Protein 3FD5 (pdb70)

Sequence (694 aa):
PESYELDKSFRLTRFTELKGTGCKVPQDVLQKLLESLMPRLGIGMDTCVIPLRHGGLSLVQTTDYIYPIVDDPYMMGRIACANVLSDLYAMGVTECDNMLMLLGVSNKMTDRERDKVMPLIIQGFKDAAEEAGTSVTGGQTVLNPWIVLGGVATTVCQPNEFIMPDNAVPGDVLVLTKPLGTQVAVAVHQWVVTQEDVELAYQEAMMNMARLNRTAAGLMHTFNAHAATDITGFGILGHAQNLAKQQRNEVSFVIHNLPVLAKMAAVSKACGNMFGLMHGTCPETSGGLLICLPREQAARFCAEIKSPEGHQAWIIGIVEKGNRTARIIDKPRIIEVAPSFNPESYELDKSFRLTRFTELKGTGCKVPQDVLQKLLESLVMPRLGIGMDTCVIPLRHGGLSLVQTTDYIYPIVDDPYMMGRIACANVLSDLYAMGVTECDNMLMLLGVSNKMTDRERDKVMPLIIQGFKDAAEEAGTSVTGGQTVLNPWIVLGGVATTVCQPNEFIMPDNAVPGDVLVLTKPLGTQVAVAVHQWLDIPEKWNKIKLVVTQEDVELAYQEAMMNMARLNRTAAGLMHTFNAHAATDITGFGILGHAQNLAKQQRNEVSFVIHNLPVLAKMAAVSKACGNMFGLMHGTCPETSGGLLICLPREQAARFCAEIKSPEGHQAWIIGIVEKGNRTARIIDKPRIIEVAP

Solvent-accessible surface area: 24812 Å² total; per-residue (Å²): 83,124,100,119,114,20,85,77,90,20,30,1,7,112,8,18,47,52,67,7,100,18,22,54,8,63,67,110,20,31,124,62,3,35,142,48,62,147,60,134,10,22,80,35,30,20,5,2,0,18,32,16,102,53,73,34,4,4,0,0,1,6,5,22,9,30,8,0,24,0,54,52,20,64,20,0,0,40,0,0,0,1,8,0,0,0,14,0,0,0,2,0,0,39,80,8,49,3,0,2,5,2,4,0,2,2,82,75,10,80,95,74,22,34,74,28,8,1,41,40,0,0,57,0,0,73,32,0,0,117,94,0,58,16,66,11,22,19,35,18,11,3,42,1,25,23,0,11,1,0,0,0,0,0,2,1,0,75,79,103,46,17,25,31,1,12,77,0,56,68,9,3,23,0,0,0,4,4,9,5,0,6,8,0,0,2,0,14,49,69,160,154,40,77,161,132,51,12,70,39,5,14,73,53,0,11,111,14,0,7,46,17,5,65,75,3,0,23,20,0,68,89,18,89,6,23,0,1,0,1,0,21,18,35,0,4,26,5,14,0,74,30,0,0,84,47,6,160,58,118,0,9,1,5,0,73,10,1,0,0,4,27,46,0,6,49,5,4,67,69,40,48,138,71,5,14,6,59,130,0,83,4,7,5,14,2,5,1,0,0,0,0,0,11,165,111,32,1,62,128,0,18,67,66,14,126,85,79,174,32,71,85,15,19,82,0,9,69,1,67,94,27,107,82,70,7,120,22,42,146,89,26,150,43,52,96,23,77,102,145,37,85,10,39,88,86,62,21,96,85,86,12,78,0,12,68,17,19,57,54,76,15,90,17,26,55,1,62,38,104,31,34,110,84,14,33,136,42,52,202,68,66,64,12,32,76,30,29,23,5,4,0,29,47,15,106,38,70,33,5,2,0,0,1,6,6,18,9,30,8,2,26,0,19,22,0,67,40,0,0,42,0,1,0,2,7,0,0,1,10,0,0,2,1,0,2,39,87,8,49,1,0,2,8,2,2,0,10,2,79,128,17,76,96,155,28,32,74,28,1,0,39,39,1,0,64,0,2,38,36,0,0,125,88,0,53,19,54,13,8,19,37,18,8,5,19,1,10,15,0,12,2,0,0,0,0,0,4,4,0,52,79,116,71,15,34,39,1,34,86,0,60,68,39,3,16,0,0,0,2,5,9,3,0,5,10,0,0,3,5,0,23,28,43,58,67,90,94,83,27,39,83,74,2,111,97,60,7,80,59,67,52,0,70,90,7,12,70,35,0,4,112,11,1,6,46,13,5,62,75,4,0,22,26,2,75,99,24,88,9,28,1,4,0,1,1,21,17,35,0,4,28,6,13,0,73,24,0,0,86,47,4,77,60,119,0,12,1,4,0,77,24,0,0,1,4,29,39,0,14,53,0,0,63,55,23,48,103,88,3,8,5,51,120,1,76,3,7,5,16,1,4,1,0,0,0,0,0,23,66,91,55,2,70,42,0,18,60,82,11,117,86,84,178,27,76,78,1,26,74,1,6,52,1,77,172,26,109,82,72,7,127,24,43,142,135,30,164,58,44,93,24,80,104

InterPro domains:
  IPR004536 Selenophosphate synthetase [PIRSF036407] (14-369)
  IPR004536 Selenophosphate synthetase [PTHR10256] (3-381)
  IPR004536 Selenophosphate synthetase [TIGR00476] (19-342)
  IPR004536 Selenophosphate synthetase [cd02195] (20-357)
  IPR010918 PurM-like, C-terminal domain [PF02769] (193-366)
  IPR016188 PurM-like, N-terminal domain [PF00586] (69-174)
  IPR036676 PurM-like, C-terminal domain superfamily [G3DSA:3.90.650.10] (188-364)
  IPR036676 PurM-like, C-terminal domain superfamily [SSF56042] (186-362)
  IPR036921 PurM-like, N-terminal domain superfamily [G3DSA:3.30.1330.10] (1-185)
  IPR036921 PurM-like, N-terminal domain superfamily [SSF55326] (20-184)

Nearest PDB structures (foldseek):
  3fd5-assembly1_A  TM=1.003E+00  e=2.307E-87  Homo sapiens
  3fd6-assembly1_A  TM=1.000E+00  e=3.488E-78  Homo sapiens
  3fd5-assembly1_B  TM=1.001E+00  e=6.653E-75  Homo sapiens
  3fd6-assembly1_B  TM=9.933E-01  e=3.665E-75  Homo sapiens
  5l16-assembly1_A-2  TM=9.619E-01  e=1.852E-40  Leishmania major

Secondary structure (DSSP, 8-state):
-GGGT--TT--GGGGS---TT-SBPPHHHHHHHHTT----B-TTSSSEEEE-SSTT-EEEEEEEEE---SS-HHHHHHHHHHHHHHHHHHTT----SEEEEEEEEETTS-HHHHHHHHHHHHHHHHHHHHHTT--EEEEEEEEESS-EEEEEEEEEE-GGG---TT---TT-EEEESS-B-HHHHHHHHH----HHHHHHHHHHHHHHHHS-SHHHHHHHHHTT--EEEE--TTHHHHHHHHHHTT-SSSEEEEEEEEEEETTHHHHHHHTTTSS-GGGT-PPPSS--EEEEE-HHHHHHHHHHHH-------EEEEEEEESSS-EEEEEEEEEEEE--/---SGGGTS-TT--GGGSS---TT-SBPPHHHHHHHTTT-----B-BTBSSEEEE-SSTT-EEEEEEEEE---SS-HHHHHHHHHHHHHHHHHTTT----SEEEEEEEEETTS-HHHHHHHHHHHHHHHHHHHHHTT--EEEEEEEEESS--EEEEEEEEE-GGGS--TT---TT-EEEE-S-B-HHHHHHHHHHTT-HHHHHHHTTT--HHHHHHHHHHHHHHHHS-SHHHHHHHHHTT--EEEE--TTHHHHHHHHHHHT-SSSEEEEEEEEEEETTHHHHHHHTTTSS-TTTT-S--SS--EEEEE-HHHHHHHHHHHH-------EEEEEEEESSS-EEEEEEEEEEEE--

B-factor: mean 31.12, std 9.69, range [9.78, 84.06]

Structure (mmCIF, N/CA/C/O backbone):
data_3FD5
#
_entry.id   3FD5
#
_cell.length_a   66.734
_cell.length_b   66.734
_cell.length_c   181.168
_cell.angle_alpha   90.00
_cell.angle_beta   90.00
_cell.angle_gamma   90.00
#
_symmetry.space_group_name_H-M   'P 43'
#
loop_
_entity.id
_entity.type
_entity.pdbx_description
1 polymer 'Selenide, water dikinase 1'
2 non-polymer 'PHOSPHOMETHYLPHOSPHONIC ACID ADENOSYL ESTER'
3 non-polymer 'PHOSPHATE ION'
4 non-polymer 'MAGNESIUM ION'
5 non-polymer 'POTASSIUM ION'
6 water water
#
loop_
_atom_site.group_PDB
_atom_site.id
_atom_site.type_symbol
_atom_site.label_atom_id
_atom_site.label_alt_id
_atom_site.label_comp_id
_atom_site.label_asym_id
_atom_site.label_entity_id
_atom_site.label_seq_id
_atom_site.pdbx_PDB_ins_code
_atom_site.Cartn_x
_atom_site.Cartn_y
_atom_site.Cartn_z
_atom_site.occupancy
_atom_site.B_iso_or_equiv
_atom_site.auth_seq_id
_atom_site.auth_comp_id
_atom_site.auth_asym_id
_atom_site.auth_atom_id
_atom_site.pdbx_PDB_model_num
ATOM 1 N N . PRO A 1 11 ? 36.312 34.633 62.585 1.00 51.97 9 PRO A N 1
ATOM 2 C CA . PRO A 1 11 ? 37.146 33.759 61.753 1.00 49.57 9 PRO A CA 1
ATOM 3 C C . PRO A 1 11 ? 36.593 33.627 60.347 1.00 55.10 9 PRO A C 1
ATOM 4 O O . PRO A 1 11 ? 37.358 33.619 59.385 1.00 56.99 9 PRO A O 1
ATOM 8 N N . GLU A 1 12 ? 35.272 33.519 60.237 1.00 56.50 10 GLU A N 1
ATOM 9 C CA . GLU A 1 12 ? 34.626 33.260 58.956 1.00 55.78 10 GLU A CA 1
ATOM 10 C C . GLU A 1 12 ? 35.120 34.197 57.865 1.00 60.98 10 GLU A C 1
ATOM 11 O O . GLU A 1 12 ? 34.915 33.944 56.677 1.00 64.11 10 GLU A O 1
ATOM 17 N N . SER A 1 13 ? 35.783 35.270 58.283 1.00 66.10 11 SER A N 1
ATOM 18 C CA . SER A 1 13 ? 36.272 36.310 57.383 1.00 67.15 11 SER A CA 1
ATOM 19 C C . SER A 1 13 ? 37.432 35.829 56.504 1.00 63.35 11 SER A C 1
ATOM 20 O O . SER A 1 13 ? 37.769 36.473 55.504 1.00 66.10 11 SER A O 1
ATOM 23 N N . TYR A 1 14 ? 38.041 34.705 56.882 1.00 56.01 12 TYR A N 1
ATOM 24 C CA . TYR A 1 14 ? 39.209 34.180 56.171 1.00 56.99 12 TYR A CA 1
ATOM 25 C C . TYR A 1 14 ? 38.999 32.745 55.701 1.00 59.06 12 TYR A C 1
ATOM 26 O O . TYR A 1 14 ? 39.883 31.892 55.868 1.00 59.54 12 TYR A O 1
ATOM 35 N N . GLU A 1 15 ? 37.830 32.493 55.117 1.00 62.57 13 GLU A N 1
ATOM 36 C CA . GLU A 1 15 ? 37.472 31.170 54.611 1.00 69.70 13 GLU A CA 1
ATOM 37 C C . GLU A 1 15 ? 37.809 30.076 55.628 1.00 72.12 13 GLU A C 1
ATOM 38 O O . GLU A 1 15 ? 38.225 28.973 55.257 1.00 78.11 13 GLU A O 1
ATOM 40 N N . LEU A 1 16 ? 37.623 30.399 56.908 1.00 64.13 14 LEU A N 1
ATOM 41 C CA . LEU A 1 16 ? 37.869 29.461 58.006 1.00 56.30 14 LEU A CA 1
ATOM 42 C C . LEU A 1 16 ? 36.572 29.082 58.746 1.00 50.72 14 LEU A C 1
ATOM 43 O O . LEU A 1 16 ? 35.622 29.868 58.780 1.00 45.60 14 LEU A O 1
ATOM 45 N N . ASP A 1 17 ? 36.550 27.876 59.329 1.00 49.41 15 ASP A N 1
ATOM 46 C CA . ASP A 1 17 ? 35.427 27.379 60.142 1.00 48.54 15 ASP A CA 1
ATOM 47 C C . ASP A 1 17 ? 34.842 28.433 61.067 1.00 44.44 15 ASP A C 1
ATOM 48 O O . ASP A 1 17 ? 35.582 29.166 61.725 1.00 46.70 15 ASP A O 1
ATOM 53 N N . LYS A 1 18 ? 33.516 28.489 61.152 1.00 41.58 16 LYS A N 1
ATOM 54 C CA . LYS A 1 18 ? 32.877 29.357 62.126 1.00 43.62 16 LYS A CA 1
ATOM 55 C C . LYS A 1 18 ? 33.396 28.927 63.493 1.00 43.30 16 LYS A C 1
ATOM 56 O O . LYS A 1 18 ? 33.388 29.701 64.459 1.00 43.25 16 LYS A O 1
ATOM 58 N N . SER A 1 19 ? 33.862 27.682 63.552 1.00 43.21 17 SER A N 1
ATOM 59 C CA . SER A 1 19 ? 34.300 27.067 64.798 1.00 48.30 17 SER A CA 1
ATOM 60 C C . SER A 1 19 ? 35.827 27.053 64.947 1.00 55.18 17 SER A C 1
ATOM 61 O O . SER A 1 19 ? 36.360 26.406 65.859 1.00 58.37 17 SER A O 1
ATOM 64 N N . PHE A 1 20 ? 36.533 27.745 64.057 1.00 51.87 18 PHE A N 1
ATOM 65 C CA . PHE A 1 20 ? 37.977 27.854 64.211 1.00 44.96 18 PHE A CA 1
ATOM 66 C C . PHE A 1 20 ? 38.297 28.722 65.426 1.00 39.06 18 PHE A C 1
ATOM 67 O O . PHE A 1 20 ? 37.817 29.852 65.530 1.00 34.78 18 PHE A O 1
ATOM 75 N N . ARG A 1 21 ? 39.081 28.172 66.351 1.00 36.59 19 ARG A N 1
ATOM 76 C CA . ARG A 1 21 ? 39.529 28.909 67.533 1.00 40.09 19 ARG A CA 1
ATOM 77 C C . ARG A 1 21 ? 41.046 28.796 67.681 1.00 33.63 19 ARG A C 1
ATOM 78 O O . ARG A 1 21 ? 41.581 27.692 67.843 1.00 26.23 19 ARG A O 1
ATOM 80 N N . LEU A 1 22 ? 41.737 29.932 67.634 1.00 35.01 20 LEU A N 1
ATOM 81 C CA . LEU A 1 22 ? 43.192 29.904 67.781 1.00 36.78 20 LEU A CA 1
ATOM 82 C C . LEU A 1 22 ? 43.612 29.178 69.061 1.00 33.64 20 LEU A C 1
ATOM 83 O O . LEU A 1 22 ? 44.575 28.399 69.065 1.00 29.00 20 LEU A O 1
ATOM 88 N N . THR A 1 23 ? 42.875 29.420 70.142 1.00 29.52 21 THR A N 1
ATOM 89 C CA . THR A 1 23 ? 43.231 28.865 71.450 1.00 28.17 21 THR A CA 1
ATOM 90 C C . THR A 1 23 ? 42.935 27.367 71.556 1.00 35.59 21 THR A C 1
ATOM 91 O O . THR A 1 23 ? 43.260 26.727 72.567 1.00 41.64 21 THR A O 1
ATOM 95 N N . ARG A 1 24 ? 42.326 26.803 70.515 1.00 33.34 22 ARG A N 1
ATOM 96 C CA . ARG A 1 24 ? 42.103 25.359 70.479 1.00 41.35 22 ARG A CA 1
ATOM 97 C C . ARG A 1 24 ? 43.438 24.593 70.439 1.00 43.86 22 ARG A C 1
ATOM 98 O O . ARG A 1 24 ? 43.514 23.430 70.835 1.00 38.42 22 ARG A O 1
ATOM 106 N N . PHE A 1 25 ? 44.489 25.276 69.989 1.00 44.60 23 PHE A N 1
ATOM 107 C CA . PHE A 1 25 ? 45.777 24.646 69.706 1.00 41.51 23 PHE A CA 1
ATOM 108 C C . PHE A 1 25 ? 46.806 24.780 70.853 1.00 39.19 23 PHE A C 1
ATOM 109 O O . PHE A 1 25 ? 47.993 25.070 70.648 1.00 33.38 23 PHE A O 1
ATOM 117 N N . THR A 1 26 ? 46.299 24.566 72.061 1.00 33.22 24 THR A N 1
ATOM 118 C CA . THR A 1 26 ? 47.072 24.447 73.285 1.00 29.52 24 THR A CA 1
ATOM 119 C C . THR A 1 26 ? 46.092 23.848 74.308 1.00 33.74 24 THR A C 1
ATOM 120 O O . THR A 1 26 ? 44.950 23.528 73.967 1.00 40.67 24 THR A O 1
ATOM 124 N N . GLU A 1 27 ? 46.528 23.674 75.545 1.00 32.20 25 GLU A N 1
ATOM 125 C CA . GLU A 1 27 ? 45.642 23.188 76.594 1.00 34.03 25 GLU A CA 1
ATOM 126 C C . GLU A 1 27 ? 45.674 24.186 77.761 1.00 41.01 25 GLU A C 1
ATOM 127 O O . GLU A 1 27 ? 46.734 24.491 78.323 1.00 39.55 25 GLU A O 1
ATOM 129 N N . LEU A 1 28 ? 44.504 24.716 78.090 1.00 45.64 26 LEU A N 1
ATOM 130 C CA . LEU A 1 28 ? 44.372 25.698 79.149 1.00 51.25 26 LEU A CA 1
ATOM 131 C C . LEU A 1 28 ? 44.484 25.066 80.538 1.00 51.61 26 LEU A C 1
ATOM 132 O O . LEU A 1 28 ? 43.821 24.068 80.844 1.00 51.58 26 LEU A O 1
ATOM 137 N N . LYS A 1 29 ? 45.342 25.652 81.366 1.00 47.77 27 LYS A N 1
ATOM 138 C CA . LYS A 1 29 ? 45.468 25.266 82.763 1.00 44.41 27 LYS A CA 1
ATOM 139 C C . LYS A 1 29 ? 45.439 26.543 83.586 1.00 44.03 27 LYS A C 1
ATOM 140 O O . LYS A 1 29 ? 46.241 27.451 83.365 1.00 41.91 27 LYS A O 1
ATOM 146 N N . GLY A 1 30 ? 44.487 26.629 84.508 1.00 42.21 28 GLY A N 1
ATOM 147 C CA . GLY A 1 30 ? 44.319 27.820 85.323 1.00 42.83 28 GLY A CA 1
ATOM 148 C C . GLY A 1 30 ? 45.620 28.256 85.966 1.00 37.56 28 GLY A C 1
ATOM 149 O O . GLY A 1 30 ? 45.801 29.426 86.309 1.00 36.55 28 GLY A O 1
ATOM 150 N N . THR A 1 31 ? 46.531 27.302 86.122 1.00 39.11 29 THR A N 1
ATOM 151 C CA . THR A 1 31 ? 47.835 27.558 86.720 1.00 42.07 29 THR A CA 1
ATOM 152 C C . THR A 1 31 ? 48.916 27.807 85.659 1.00 39.71 29 THR A C 1
ATOM 153 O O . THR A 1 31 ? 50.101 27.966 85.992 1.00 30.84 29 THR A O 1
ATOM 157 N N . GLY A 1 32 ? 48.496 27.847 84.394 1.00 37.74 30 GLY A N 1
ATOM 158 C CA . GLY A 1 32 ? 49.382 28.154 83.283 1.00 38.77 30 GLY A CA 1
ATOM 159 C C . GLY A 1 32 ? 50.263 26.974 82.925 1.00 41.50 30 GLY A C 1
ATOM 160 O O . GLY A 1 32 ? 50.124 25.903 83.521 1.00 38.57 30 GLY A O 1
ATOM 161 N N . CYS A 1 33 ? 51.187 27.174 81.981 1.00 40.07 31 CYS A N 1
ATOM 162 C CA . CYS A 1 33 ? 52.041 26.085 81.506 1.00 34.41 31 CYS A CA 1
ATOM 163 C C . CYS A 1 33 ? 53.505 26.087 81.974 1.00 37.56 31 CYS A C 1
ATOM 164 O O . CYS A 1 33 ? 54.216 25.098 81.758 1.00 36.24 31 CYS A O 1
ATOM 167 N N . LYS A 1 34 ? 53.961 27.172 82.601 1.00 38.26 32 LYS A N 1
ATOM 168 C CA . LYS A 1 34 ? 55.350 27.235 83.078 1.00 35.32 32 LYS A CA 1
ATOM 169 C C . LYS A 1 34 ? 55.668 26.143 84.098 1.00 38.48 32 LYS A C 1
ATOM 170 O O . LYS A 1 34 ? 54.818 25.760 84.905 1.00 32.78 32 LYS A O 1
ATOM 176 N N . VAL A 1 35 ? 56.893 25.631 84.043 1.00 39.06 33 VAL A N 1
ATOM 177 C CA . VAL A 1 35 ? 57.378 24.715 85.064 1.00 37.97 33 VAL A CA 1
ATOM 178 C C . VAL A 1 35 ? 57.502 25.530 86.343 1.00 37.36 33 VAL A C 1
ATOM 179 O O . VAL A 1 35 ? 58.010 26.655 86.326 1.00 31.69 33 VAL A O 1
ATOM 183 N N . PRO A 1 36 ? 57.025 24.973 87.463 1.00 38.58 34 PRO A N 1
ATOM 184 C CA . PRO A 1 36 ? 56.973 25.759 88.697 1.00 40.09 34 PRO A CA 1
ATOM 185 C C . PRO A 1 36 ? 58.324 26.326 89.081 1.00 35.59 34 PRO A C 1
ATOM 186 O O . PRO A 1 36 ? 59.375 25.703 88.868 1.00 28.59 34 PRO A O 1
ATOM 190 N N . GLN A 1 37 ? 58.270 27.512 89.671 1.00 36.22 35 GLN A N 1
ATOM 191 C CA . GLN A 1 37 ? 59.441 28.236 90.134 1.00 36.26 35 GLN A CA 1
ATOM 192 C C . GLN A 1 37 ? 60.363 27.327 90.946 1.00 37.65 35 GLN A C 1
ATOM 193 O O . GLN A 1 37 ? 61.591 27.386 90.819 1.00 34.95 35 GLN A O 1
ATOM 199 N N . ASP A 1 38 ? 59.751 26.482 91.776 1.00 36.20 36 ASP A N 1
ATOM 200 C CA . ASP A 1 38 ? 60.480 25.672 92.753 1.00 38.11 36 ASP A CA 1
ATOM 201 C C . ASP A 1 38 ? 61.165 24.477 92.111 1.00 39.10 36 ASP A C 1
ATOM 202 O O . ASP A 1 38 ? 62.257 24.083 92.523 1.00 44.10 36 ASP A O 1
ATOM 207 N N . VAL A 1 39 ? 60.524 23.912 91.092 1.00 38.22 37 VAL A N 1
ATOM 208 C CA . VAL A 1 39 ? 61.117 22.823 90.339 1.00 36.34 37 VAL A CA 1
ATOM 209 C C . VAL A 1 39 ? 62.257 23.375 89.515 1.00 35.14 37 VAL A C 1
ATOM 210 O O . VAL A 1 39 ? 63.388 22.936 89.639 1.00 34.07 37 VAL A O 1
ATOM 214 N N . LEU A 1 40 ? 61.948 24.368 88.688 1.00 43.28 38 LEU A N 1
ATOM 215 C CA . LEU A 1 40 ? 62.943 24.979 87.812 1.00 34.55 38 LEU A CA 1
ATOM 216 C C . LEU A 1 40 ? 64.270 25.216 88.546 1.00 29.72 38 LEU A C 1
ATOM 217 O O . LEU A 1 40 ? 65.339 24.996 87.995 1.00 29.80 38 LEU A O 1
ATOM 222 N N . GLN A 1 41 ? 64.214 25.645 89.799 1.00 31.64 39 GLN A N 1
ATOM 223 C CA . GLN A 1 41 ? 65.457 25.851 90.528 1.00 35.55 39 GLN A CA 1
ATOM 224 C C . GLN A 1 41 ? 66.217 24.552 90.746 1.00 36.86 39 GLN A C 1
ATOM 225 O O . GLN A 1 41 ? 67.437 24.524 90.613 1.00 41.69 39 GLN A O 1
ATOM 231 N N . LYS A 1 42 ? 65.512 23.475 91.082 1.00 40.39 40 LYS A N 1
ATOM 232 C CA . LYS A 1 42 ? 66.180 22.184 91.226 1.00 37.80 40 LYS A CA 1
ATOM 233 C C . LYS A 1 42 ? 66.751 21.742 89.885 1.00 35.88 40 LYS A C 1
ATOM 234 O O . LYS A 1 42 ? 67.877 21.258 89.813 1.00 43.32 40 LYS A O 1
ATOM 236 N N . LEU A 1 43 ? 65.975 21.912 88.818 1.00 32.92 41 LEU A N 1
ATOM 237 C CA . LEU A 1 43 ? 66.410 21.461 87.494 1.00 29.86 41 LEU A CA 1
ATOM 238 C C . LEU A 1 43 ? 67.640 22.242 87.070 1.00 28.80 41 LEU A C 1
ATOM 239 O O . LEU A 1 43 ? 68.613 21.657 86.576 1.00 28.00 41 LEU A O 1
ATOM 244 N N . LEU A 1 44 ? 67.598 23.553 87.326 1.00 31.71 42 LEU A N 1
ATOM 245 C CA . LEU A 1 44 ? 68.639 24.503 86.914 1.00 37.19 42 LEU A CA 1
ATOM 246 C C . LEU A 1 44 ? 69.803 24.678 87.878 1.00 44.65 42 LEU A C 1
ATOM 247 O O . LEU A 1 44 ? 70.748 25.400 87.558 1.00 47.68 42 LEU A O 1
ATOM 252 N N . GLU A 1 45 ? 69.754 24.060 89.054 1.00 45.60 43 GLU A N 1
ATOM 253 C CA . GLU A 1 45 ? 70.849 24.276 90.005 1.00 47.35 43 GLU A CA 1
ATOM 254 C C . GLU A 1 45 ? 72.175 23.609 89.596 1.00 43.86 43 GLU A C 1
ATOM 255 O O . GLU A 1 45 ? 73.182 23.759 90.285 1.00 54.22 43 GLU A O 1
ATOM 261 N N . SER A 1 46 ? 72.178 22.899 88.470 1.00 38.17 44 SER A N 1
ATOM 262 C CA . SER A 1 46 ? 73.438 22.458 87.855 1.00 44.94 44 SER A CA 1
ATOM 263 C C . SER A 1 46 ? 74.169 23.606 87.133 1.00 49.85 44 SER A C 1
ATOM 264 O O . SER A 1 46 ? 75.402 23.591 86.971 1.00 47.11 44 SER A O 1
ATOM 267 N N . LEU A 1 47 ? 73.391 24.595 86.700 1.00 50.54 45 LEU A N 1
ATOM 268 C CA . LEU A 1 47 ? 73.910 25.778 86.023 1.00 41.45 45 LEU A CA 1
ATOM 269 C C . LEU A 1 47 ? 74.387 26.804 87.053 1.00 39.29 45 LEU A C 1
ATOM 270 O O . LEU A 1 47 ? 74.100 26.681 88.249 1.00 37.74 45 LEU A O 1
ATOM 275 N N . MET A 1 63 ? 81.833 46.688 86.432 1.00 34.17 61 MET A N 1
ATOM 276 C CA . MET A 1 63 ? 80.745 46.226 85.570 1.00 32.98 61 MET A CA 1
ATOM 277 C C . MET A 1 63 ? 79.820 45.227 86.264 1.00 36.43 61 MET A C 1
ATOM 278 O O . MET A 1 63 ? 80.242 44.116 86.610 1.00 35.91 61 MET A O 1
ATOM 283 N N . PRO A 1 64 ? 78.546 45.614 86.451 1.00 34.28 62 PRO A N 1
ATOM 284 C CA . PRO A 1 64 ? 77.576 44.696 87.067 1.00 35.27 62 PRO A CA 1
ATOM 285 C C . PRO A 1 64 ? 77.341 43.464 86.180 1.00 29.27 62 PRO A C 1
ATOM 286 O O . PRO A 1 64 ? 77.512 43.534 84.962 1.00 29.26 62 PRO A O 1
ATOM 290 N N . ARG A 1 65 ? 76.962 42.353 86.798 1.00 33.77 63 ARG A N 1
ATOM 291 C CA . ARG A 1 65 ? 76.742 41.088 86.102 1.00 33.62 63 ARG A CA 1
ATOM 292 C C . ARG A 1 65 ? 75.483 40.438 86.654 1.00 27.89 63 ARG A C 1
ATOM 293 O O . ARG A 1 65 ? 75.319 40.297 87.872 1.00 25.21 63 ARG A O 1
ATOM 301 N N . LEU A 1 66 ? 74.573 40.079 85.753 1.00 26.82 64 LEU A N 1
ATOM 302 C CA . LEU A 1 66 ? 73.340 39.390 86.130 1.00 27.35 64 LEU A CA 1
ATOM 303 C C . LEU A 1 66 ? 73.253 38.059 85.366 1.00 28.24 64 LEU A C 1
ATOM 304 O O . LEU A 1 66 ? 73.242 38.052 84.131 1.00 26.16 64 LEU A O 1
ATOM 309 N N . GLY A 1 67 ? 73.234 36.948 86.108 1.00 27.43 65 GLY A N 1
ATOM 310 C CA . GLY A 1 67 ? 73.115 35.601 85.552 1.00 24.35 65 GLY A CA 1
ATOM 311 C C . GLY A 1 67 ? 71.678 35.083 85.569 1.00 23.03 65 GLY A C 1
ATOM 312 O O . GLY A 1 67 ? 70.730 35.846 85.398 1.00 24.42 65 GLY A O 1
ATOM 313 N N . ILE A 1 68 ? 71.501 33.786 85.784 1.00 20.67 66 ILE A N 1
ATOM 314 C CA . ILE A 1 68 ? 70.149 33.235 85.909 1.00 23.99 66 ILE A CA 1
ATOM 315 C C . ILE A 1 68 ? 69.452 33.760 87.162 1.00 20.96 66 ILE A C 1
ATOM 316 O O . ILE A 1 68 ? 70.065 33.851 88.225 1.00 24.06 66 ILE A O 1
ATOM 321 N N . GLY A 1 69 ? 68.170 34.075 87.059 1.00 17.21 67 GLY A N 1
ATOM 322 C CA . GLY A 1 69 ? 67.405 34.389 88.257 1.00 19.42 67 GLY A CA 1
ATOM 323 C C . GLY A 1 69 ? 66.651 35.708 88.235 1.00 23.32 67 GLY A C 1
ATOM 324 O O . GLY A 1 69 ? 65.976 36.061 89.221 1.00 19.53 67 GLY A O 1
ATOM 325 N N . MET A 1 70 ? 66.776 36.447 87.132 1.00 23.42 68 MET A N 1
ATOM 326 C CA . MET A 1 70 ? 65.973 37.667 86.921 1.00 22.46 68 MET A CA 1
ATOM 327 C C . MET A 1 70 ? 65.327 37.753 85.525 1.00 20.04 68 MET A C 1
ATOM 328 O O . MET A 1 70 ? 64.974 36.739 84.929 1.00 20.27 68 MET A O 1
ATOM 333 N N . ASP A 1 71 ? 65.177 38.972 85.005 1.00 19.09 69 ASP A N 1
ATOM 334 C CA . ASP A 1 71 ? 64.388 39.179 83.788 1.00 21.53 69 ASP A CA 1
ATOM 335 C C . ASP A 1 71 ? 65.264 39.107 82.544 1.00 18.49 69 ASP A C 1
ATOM 336 O O . ASP A 1 71 ? 64.916 38.465 81.560 1.00 17.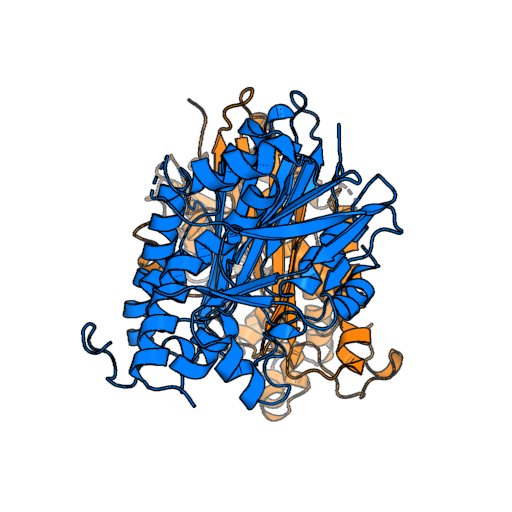81 69 ASP A O 1
ATOM 341 N N . THR A 1 72 ? 66.426 39.740 82.600 1.00 16.97 70 THR A N 1
ATOM 342 C CA . THR A 1 72 ? 67.421 39.568 81.550 1.00 20.93 70 THR A CA 1
ATOM 343 C C . THR A 1 72 ? 68.705 38.945 82.140 1.00 27.24 70 THR A C 1
ATOM 344 O O . THR A 1 72 ? 68.860 38.860 83.367 1.00 26.47 70 THR A O 1
ATOM 348 N N . CYS A 1 73 ? 69.635 38.520 81.285 1.00 20.27 71 CYS A N 1
ATOM 349 C CA . CYS A 1 73 ? 71.002 38.402 81.755 1.00 20.54 71 CYS A CA 1
ATOM 350 C C . CYS A 1 73 ? 71.713 39.728 81.470 1.00 25.21 71 CYS A C 1
ATOM 351 O O . CYS A 1 73 ? 71.249 40.510 80.637 1.00 23.77 71 CYS A O 1
ATOM 353 N N . VAL A 1 74 ? 72.807 39.990 82.189 1.00 22.32 72 VAL A N 1
ATOM 354 C CA . VAL A 1 74 ? 73.643 41.183 82.006 1.00 19.07 72 VAL A CA 1
ATOM 355 C C . VAL A 1 74 ? 75.099 40.706 81.951 1.00 23.22 72 VAL A C 1
ATOM 356 O O . VAL A 1 74 ? 75.723 40.431 82.973 1.00 24.90 72 VAL A O 1
ATOM 360 N N . ILE A 1 75 ? 75.610 40.558 80.737 1.00 23.43 73 ILE A N 1
ATOM 361 C CA . ILE A 1 75 ? 76.914 39.966 80.516 1.00 27.09 73 ILE A CA 1
ATOM 362 C C . ILE A 1 75 ? 77.893 41.069 80.118 1.00 26.53 73 ILE A C 1
ATOM 363 O O . ILE A 1 75 ? 77.812 41.600 79.011 1.00 26.08 73 ILE A O 1
ATOM 368 N N . PRO A 1 76 ? 78.803 41.456 81.035 1.00 27.05 74 PRO A N 1
ATOM 369 C CA . PRO A 1 76 ? 79.814 42.436 80.623 1.00 25.80 74 PRO A CA 1
ATOM 370 C C . PRO A 1 76 ? 80.648 41.925 79.448 1.00 27.14 74 PRO A C 1
ATOM 371 O O . PRO A 1 76 ? 81.057 40.765 79.443 1.00 22.97 74 PRO A O 1
ATOM 375 N N . LEU A 1 77 ? 80.877 42.770 78.451 1.00 23.59 75 LEU A N 1
ATOM 376 C CA . LEU A 1 77 ? 81.711 42.393 77.315 1.00 28.21 75 LEU A CA 1
ATOM 377 C C . LEU A 1 77 ? 83.066 43.109 77.426 1.00 33.89 75 LEU A C 1
ATOM 378 O O . LEU A 1 77 ? 83.231 43.985 78.293 1.00 30.96 75 LEU A O 1
ATOM 383 N N . ARG A 1 78 ? 84.013 42.742 76.554 1.00 33.65 76 ARG A N 1
ATOM 384 C CA . ARG A 1 78 ? 85.349 43.364 76.502 1.00 36.11 76 ARG A CA 1
ATOM 385 C C . ARG A 1 78 ? 85.338 44.763 75.862 1.00 40.00 76 ARG A C 1
ATOM 386 O O . ARG A 1 78 ? 86.177 45.618 76.171 1.00 41.94 76 ARG A O 1
ATOM 388 N N . HIS A 1 79 ? 84.370 44.989 74.985 1.00 33.68 77 HIS A N 1
ATOM 389 C CA . HIS A 1 79 ? 84.321 46.209 74.202 1.00 35.16 77 HIS A CA 1
ATOM 390 C C . HIS A 1 79 ? 83.585 47.390 74.844 1.00 36.56 77 HIS A C 1
ATOM 391 O O . HIS A 1 79 ? 82.440 47.268 75.277 1.00 40.31 77 HIS A O 1
ATOM 398 N N . GLY A 1 80 ? 84.273 48.527 74.902 1.00 32.34 78 GLY A N 1
ATOM 399 C CA . GLY A 1 80 ? 83.686 49.805 75.273 1.00 28.95 78 GLY A CA 1
ATOM 400 C C . GLY A 1 80 ? 82.926 49.950 76.585 1.00 30.92 78 GLY A C 1
ATOM 401 O O . GLY A 1 80 ? 82.164 50.906 76.742 1.00 32.49 78 GLY A O 1
ATOM 402 N N . GLY A 1 81 ? 83.131 49.032 77.529 1.00 31.35 79 GLY A N 1
ATOM 403 C CA . GLY A 1 81 ? 82.377 49.040 78.774 1.00 29.46 79 GLY A CA 1
ATOM 404 C C . GLY A 1 81 ? 80.935 48.569 78.585 1.00 36.15 79 GLY A C 1
ATOM 405 O O . GLY A 1 81 ? 80.090 48.781 79.466 1.00 36.69 79 GLY A O 1
ATOM 406 N N . LEU A 1 82 ? 80.658 47.912 77.450 1.00 31.08 80 LEU A N 1
ATOM 407 C CA . LEU A 1 82 ? 79.298 47.502 77.093 1.00 25.94 80 LEU A CA 1
ATOM 408 C C . LEU A 1 82 ? 78.892 46.177 77.751 1.00 26.23 80 LEU A C 1
ATOM 409 O O . LEU A 1 82 ? 79.755 45.391 78.180 1.00 22.68 80 LEU A O 1
ATOM 414 N N . SER A 1 83 ? 77.581 45.945 77.833 1.00 28.08 81 SER A N 1
ATOM 415 C CA . SER A 1 83 ? 77.030 44.689 78.364 1.00 31.85 81 SER A CA 1
ATOM 416 C C . SER A 1 83 ? 75.955 44.128 77.430 1.00 35.18 81 SER A C 1
ATOM 417 O O . SER A 1 83 ? 75.157 44.883 76.873 1.00 35.47 81 SER A O 1
ATOM 420 N N . LEU A 1 84 ? 75.934 42.806 77.266 1.00 36.90 82 LEU A N 1
ATOM 421 C CA . LEU A 1 84 ? 74.917 42.142 76.449 1.00 32.66 82 LEU A CA 1
ATOM 422 C C . LEU A 1 84 ? 73.709 41.831 77.321 1.00 31.77 82 LEU A C 1
ATOM 423 O O . LEU A 1 84 ? 73.784 41.020 78.253 1.00 29.94 82 LEU A O 1
ATOM 428 N N . VAL A 1 85 ? 72.606 42.504 77.033 1.00 26.76 83 VAL A N 1
ATOM 429 C CA . VAL A 1 85 ? 71.395 42.317 77.806 1.00 28.70 83 VAL A CA 1
ATOM 430 C C . VAL A 1 85 ? 70.311 41.629 76.954 1.00 27.00 83 VAL A C 1
ATOM 431 O O . VAL A 1 85 ? 69.782 42.212 75.987 1.00 21.76 83 VAL A O 1
ATOM 435 N N . GLN A 1 86 ? 69.984 40.386 77.312 1.00 22.84 84 GLN A N 1
ATOM 436 C CA . GLN A 1 86 ? 69.016 39.646 76.515 1.00 26.69 84 GLN A CA 1
ATOM 437 C C . GLN A 1 86 ? 68.060 38.722 77.298 1.00 29.60 84 GLN A C 1
ATOM 438 O O . GLN A 1 86 ? 68.248 38.446 78.491 1.00 25.07 84 GLN A O 1
ATOM 444 N N . THR A 1 87 ? 67.041 38.238 76.592 1.00 27.65 85 THR A N 1
ATOM 445 C CA . THR A 1 87 ? 65.898 37.580 77.207 1.00 27.06 85 THR A CA 1
ATOM 446 C C . THR A 1 87 ? 65.192 36.751 76.132 1.00 25.59 85 THR A C 1
ATOM 447 O O . THR A 1 87 ? 65.235 37.103 74.949 1.00 24.41 85 THR A O 1
ATOM 451 N N . THR A 1 88 ? 64.564 35.651 76.537 1.00 20.27 86 THR A N 1
ATOM 452 C CA . THR A 1 88 ? 63.786 34.832 75.615 1.00 25.52 86 THR A CA 1
ATOM 453 C C . THR A 1 88 ? 62.532 34.344 76.351 1.00 27.62 86 THR A C 1
ATOM 454 O O . THR A 1 88 ? 62.550 34.186 77.568 1.00 27.52 86 THR A O 1
ATOM 458 N N . ASP A 1 89 ? 61.449 34.135 75.610 1.00 24.56 87 ASP A N 1
ATOM 459 C CA . ASP A 1 89 ? 60.180 33.694 76.180 1.00 23.71 87 ASP A CA 1
ATOM 460 C C . ASP A 1 89 ? 59.355 33.059 75.085 1.00 25.27 87 ASP A C 1
ATOM 461 O O . ASP A 1 89 ? 59.563 33.331 73.903 1.00 28.15 87 ASP A O 1
ATOM 466 N N . TYR A 1 90 ? 58.425 32.199 75.485 1.00 24.53 88 TYR A N 1
ATOM 467 C CA . TYR A 1 90 ? 57.417 31.699 74.569 1.00 24.54 88 TYR A CA 1
ATOM 468 C C . TYR A 1 90 ? 56.164 31.270 75.316 1.00 31.61 88 TYR A C 1
ATOM 469 O O . TYR A 1 90 ? 56.218 30.838 76.471 1.00 25.90 88 TYR A O 1
ATOM 478 N N . ILE A 1 91 ? 55.039 31.417 74.624 1.00 34.45 89 ILE A N 1
ATOM 479 C CA . ILE A 1 91 ? 53.718 31.144 75.147 1.00 25.07 89 ILE A CA 1
ATOM 480 C C . ILE A 1 91 ? 52.922 30.419 74.063 1.00 25.13 89 ILE A C 1
ATOM 481 O O . ILE A 1 91 ? 53.416 30.189 72.962 1.00 24.04 89 ILE A O 1
ATOM 486 N N . TYR A 1 92 ? 51.696 30.042 74.394 1.00 26.05 90 TYR A N 1
ATOM 487 C CA . TYR A 1 92 ? 50.782 29.444 73.430 1.00 26.66 90 TYR A CA 1
ATOM 488 C C . TYR A 1 92 ? 49.594 30.403 73.254 1.00 28.83 90 TYR A C 1
ATOM 489 O O . TYR A 1 92 ? 49.511 31.414 73.960 1.00 28.06 90 TYR A O 1
ATOM 498 N N . PRO A 1 93 ? 48.678 30.109 72.312 1.00 29.95 91 PRO A N 1
ATOM 499 C CA . PRO A 1 93 ? 47.513 30.994 72.167 1.00 30.05 91 PRO A CA 1
ATOM 500 C C . PRO A 1 93 ? 46.738 31.164 73.468 1.00 25.14 91 PRO A C 1
ATOM 501 O O . PRO A 1 93 ? 46.570 30.231 74.255 1.00 23.35 91 PRO A O 1
ATOM 505 N N . ILE A 1 94 ? 46.255 32.379 73.663 1.00 24.42 92 ILE A N 1
ATOM 506 C CA . ILE A 1 94 ? 45.646 32.796 74.910 1.00 26.50 92 ILE A CA 1
ATOM 507 C C . ILE A 1 94 ? 44.447 33.715 74.565 1.00 25.55 92 ILE A C 1
ATOM 508 O O . ILE A 1 94 ? 43.500 33.859 75.338 1.00 27.24 92 ILE A O 1
ATOM 513 N N . VAL A 1 95 ? 44.495 34.298 73.366 1.00 24.10 93 VAL A N 1
ATOM 514 C CA . VAL A 1 95 ? 43.396 35.065 72.781 1.00 27.98 93 VAL A CA 1
ATOM 515 C C . VAL A 1 95 ? 43.034 34.453 71.418 1.00 35.05 93 VAL A C 1
ATOM 516 O O . VAL A 1 95 ? 43.844 33.740 70.807 1.00 30.32 93 VAL A O 1
ATOM 520 N N . ASP A 1 96 ? 41.821 34.722 70.945 1.00 37.39 94 ASP A N 1
ATOM 521 C CA . ASP A 1 96 ? 41.348 34.120 69.701 1.00 34.63 94 ASP A CA 1
ATOM 522 C C . ASP A 1 96 ? 41.492 35.033 68.480 1.00 33.71 94 ASP A C 1
ATOM 523 O O . ASP A 1 96 ? 40.952 34.748 67.411 1.00 33.85 94 ASP A O 1
ATOM 528 N N . ASP A 1 97 ? 42.251 36.111 68.647 1.00 33.61 95 ASP A N 1
ATOM 529 C CA . ASP A 1 97 ? 42.592 37.022 67.560 1.00 33.68 95 ASP A CA 1
ATOM 530 C C . ASP A 1 97 ? 44.067 36.818 67.173 1.00 33.50 95 ASP A C 1
ATOM 531 O O . ASP A 1 97 ? 44.972 37.290 67.869 1.00 30.14 95 ASP A O 1
ATOM 536 N N . PRO A 1 98 ? 44.318 36.097 66.064 1.00 37.42 96 PRO A N 1
ATOM 537 C CA . PRO A 1 98 ? 45.700 35.773 65.684 1.00 36.86 96 PRO A CA 1
ATOM 538 C C . PRO A 1 98 ? 46.616 36.990 65.658 1.00 34.71 96 PRO A C 1
ATOM 539 O O . PRO A 1 98 ? 47.734 36.919 66.162 1.00 37.80 96 PRO A O 1
ATOM 543 N N . TYR A 1 99 ? 46.154 38.087 65.071 1.00 32.16 97 TYR A N 1
ATOM 544 C CA . TYR A 1 99 ? 46.967 39.297 64.989 1.00 31.51 97 TYR A CA 1
ATOM 545 C C . TYR A 1 99 ? 47.391 39.842 66.365 1.00 31.27 97 TYR A C 1
ATOM 546 O O . TYR A 1 99 ? 48.569 40.166 66.578 1.00 26.48 97 TYR A O 1
ATOM 555 N N . MET A 1 100 ? 46.424 39.958 67.278 1.00 27.14 98 MET A N 1
ATOM 556 C CA . MET A 1 100 ? 46.690 40.422 68.640 1.00 23.99 98 MET A CA 1
ATOM 557 C C . MET A 1 100 ? 47.546 39.420 69.400 1.00 31.20 98 MET A C 1
ATOM 558 O O . MET A 1 100 ? 48.307 39.804 70.295 1.00 30.73 98 MET A O 1
ATOM 563 N N . MET A 1 101 ? 47.430 38.138 69.048 1.00 30.00 99 MET A N 1
ATOM 564 C CA . MET A 1 101 ? 48.225 37.116 69.723 1.00 23.81 99 MET A CA 1
ATOM 565 C C . MET A 1 101 ? 49.700 37.239 69.353 1.00 23.79 99 MET A C 1
ATOM 566 O O . MET A 1 101 ? 50.573 36.989 70.194 1.00 22.68 99 MET A O 1
ATOM 571 N N . GLY A 1 102 ? 49.966 37.625 68.102 1.00 25.75 100 GLY A N 1
ATOM 572 C CA . GLY A 1 102 ? 51.316 37.911 67.649 1.00 23.03 100 GLY A CA 1
ATOM 573 C C . GLY A 1 102 ? 51.827 39.182 68.295 1.00 20.95 100 GLY A C 1
ATOM 574 O O . GLY A 1 102 ? 52.998 39.286 68.669 1.00 21.96 100 GLY A O 1
ATOM 575 N N . ARG A 1 103 ? 50.939 40.161 68.427 1.00 23.21 101 ARG A N 1
ATOM 576 C CA . ARG A 1 103 ? 51.262 41.396 69.135 1.00 24.08 101 ARG A CA 1
ATOM 577 C C . ARG A 1 103 ? 51.622 41.140 70.583 1.00 24.46 101 ARG A C 1
ATOM 578 O O . ARG A 1 103 ? 52.646 41.634 71.077 1.00 28.69 101 ARG A O 1
ATOM 586 N N . ILE A 1 104 ? 50.783 40.360 71.253 1.00 20.10 102 ILE A N 1
ATOM 587 C CA . ILE A 1 104 ? 51.047 39.960 72.630 1.00 23.61 102 ILE A CA 1
ATOM 588 C C . ILE A 1 104 ? 52.320 39.121 72.754 1.00 26.03 102 ILE A C 1
ATOM 589 O O . ILE A 1 104 ? 53.116 39.321 73.682 1.00 24.84 102 ILE A O 1
ATOM 594 N N . ALA A 1 105 ? 52.525 38.204 71.806 1.00 27.52 103 ALA A N 1
ATOM 595 C CA . ALA A 1 105 ? 53.725 37.369 71.785 1.00 23.94 103 ALA A CA 1
ATOM 596 C C . ALA A 1 105 ? 54.978 38.232 71.785 1.00 24.78 103 ALA A C 1
ATOM 597 O O . ALA A 1 105 ? 55.928 37.944 72.514 1.00 28.94 103 ALA A O 1
ATOM 599 N N . CYS A 1 106 ? 54.980 39.292 70.976 1.00 24.56 104 CYS A N 1
ATOM 600 C CA . CYS A 1 106 ? 56.121 40.209 70.917 1.00 26.69 104 CYS A CA 1
ATOM 601 C C . CYS A 1 106 ? 56.225 41.097 72.165 1.00 25.35 104 CYS A C 1
ATOM 602 O O . CYS A 1 106 ? 57.295 41.202 72.768 1.00 21.29 104 CYS A O 1
ATOM 605 N N . ALA A 1 107 ? 55.124 41.731 72.558 1.00 23.17 105 ALA A N 1
ATOM 606 C CA . ALA A 1 107 ? 55.153 42.595 73.731 1.00 21.59 105 ALA A CA 1
ATOM 607 C C . ALA A 1 107 ? 55.731 41.815 74.913 1.00 25.73 105 ALA A C 1
ATOM 608 O O . ALA A 1 107 ? 56.497 42.358 75.722 1.00 28.88 105 ALA A O 1
ATOM 610 N N . ASN A 1 108 ? 55.386 40.531 74.985 1.00 22.38 106 ASN A N 1
ATOM 611 C CA . ASN A 1 108 ? 55.827 39.640 76.061 1.00 23.37 106 ASN A CA 1
ATOM 612 C C . ASN A 1 108 ? 57.376 39.418 76.138 1.00 29.39 106 ASN A C 1
ATOM 613 O O . ASN A 1 108 ? 57.977 39.396 77.228 1.00 20.49 106 ASN A O 1
ATOM 618 N N . VAL A 1 109 ? 58.019 39.251 74.982 1.00 24.78 107 VAL A N 1
ATOM 619 C CA . VAL A 1 109 ? 59.471 39.046 74.933 1.00 24.45 107 VAL A CA 1
ATOM 620 C C . VAL A 1 109 ? 60.231 40.325 75.304 1.00 28.29 107 VAL A C 1
ATOM 621 O O . VAL A 1 109 ? 61.246 40.281 76.008 1.00 23.05 107 VAL A O 1
ATOM 625 N N . LEU A 1 110 ? 59.729 41.464 74.830 1.00 28.56 108 LEU A N 1
ATOM 626 C CA . LEU A 1 110 ? 60.350 42.754 75.114 1.00 21.75 108 LEU A CA 1
ATOM 627 C C . LEU A 1 110 ? 60.176 43.160 76.570 1.00 16.31 108 LEU A C 1
ATOM 628 O O . LEU A 1 110 ? 61.048 43.807 77.131 1.00 22.72 108 LEU A O 1
ATOM 633 N N . SER A 1 111 ? 59.054 42.776 77.172 1.00 18.51 109 SER A N 1
ATOM 634 C CA . SER A 1 111 ? 58.739 43.118 78.569 1.00 20.58 109 SER A CA 1
ATOM 635 C C . SER A 1 111 ? 59.942 42.948 79.511 1.00 22.84 109 SER A C 1
ATOM 636 O O . SER A 1 111 ? 60.132 43.735 80.445 1.00 25.28 109 SER A O 1
ATOM 639 N N . ASP A 1 112 ? 60.747 41.917 79.256 1.00 19.73 110 ASP A N 1
ATOM 640 C CA . ASP A 1 112 ? 61.936 41.647 80.047 1.00 17.47 110 ASP A CA 1
ATOM 641 C C . ASP A 1 112 ? 63.078 42.655 79.874 1.00 22.28 110 ASP A C 1
ATOM 642 O O . ASP A 1 112 ? 63.731 43.025 80.862 1.00 23.94 110 ASP A O 1
ATOM 647 N N . LEU A 1 113 ? 63.293 43.125 78.645 1.00 20.53 111 LEU A N 1
ATOM 648 C CA . LEU A 1 113 ? 64.162 44.282 78.435 1.00 24.78 111 LEU A CA 1
ATOM 649 C C . LEU A 1 113 ? 63.609 45.468 79.231 1.00 24.76 111 LEU A C 1
ATOM 650 O O . LEU A 1 113 ? 64.367 46.248 79.811 1.00 24.99 111 LEU A O 1
ATOM 655 N N . TYR A 1 114 ? 62.282 45.584 79.292 1.00 24.77 112 TYR A N 1
ATOM 656 C CA . TYR A 1 114 ? 61.684 46.757 79.923 1.00 21.60 112 TYR A CA 1
ATOM 657 C C . TYR A 1 114 ? 61.778 46.712 81.445 1.00 27.59 112 TYR A C 1
ATOM 658 O O . TYR A 1 114 ? 61.976 47.744 82.101 1.00 27.22 112 TYR A O 1
ATOM 667 N N . ALA A 1 115 ? 61.682 45.512 82.005 1.00 23.52 113 ALA A N 1
ATOM 668 C CA . ALA A 1 115 ? 61.844 45.323 83.445 1.00 21.74 113 ALA A CA 1
ATOM 669 C C . ALA A 1 115 ? 63.197 45.883 83.886 1.00 26.46 113 ALA A C 1
ATOM 670 O O . ALA A 1 115 ? 63.374 46.350 85.011 1.00 22.26 113 ALA A O 1
ATOM 672 N N . MET A 1 116 ? 64.156 45.819 82.973 1.00 27.14 114 MET A N 1
ATOM 673 C CA . MET A 1 116 ? 65.527 46.208 83.249 1.00 33.81 114 MET A CA 1
ATOM 674 C C . MET A 1 116 ? 65.737 47.711 82.951 1.00 27.87 114 MET A C 1
ATOM 675 O O . MET A 1 116 ? 66.815 48.273 83.203 1.00 24.81 114 MET A O 1
ATOM 680 N N . GLY A 1 117 ? 64.690 48.354 82.433 1.00 22.61 115 GLY A N 1
ATOM 681 C CA . GLY A 1 117 ? 64.737 49.781 82.163 1.00 22.28 115 GLY A CA 1
ATOM 682 C C . GLY A 1 117 ? 65.422 50.031 80.833 1.00 27.90 115 GLY A C 1
ATOM 683 O O . GLY A 1 117 ? 65.848 51.147 80.555 1.00 25.37 115 GLY A O 1
ATOM 684 N N . VAL A 1 118 ? 65.534 48.981 80.017 1.00 27.65 116 VAL A N 1
ATOM 685 C CA . VAL A 1 118 ? 66.168 49.084 78.699 1.00 31.32 116 VAL A CA 1
ATOM 686 C C . VAL A 1 118 ? 65.096 49.442 77.672 1.00 28.77 116 VAL A C 1
ATOM 687 O O . VAL A 1 118 ? 64.279 48.595 77.299 1.00 26.78 116 VAL A O 1
ATOM 691 N N . THR A 1 119 ? 65.059 50.709 77.254 1.00 27.99 117 THR A N 1
ATOM 692 C CA . THR A 1 119 ? 64.014 51.143 76.322 1.00 26.89 117 THR A CA 1
ATOM 693 C C . THR A 1 119 ? 64.320 50.696 74.888 1.00 28.58 117 THR A C 1
ATOM 694 O O . THR A 1 119 ? 63.398 50.545 74.087 1.00 27.26 117 THR A O 1
ATOM 698 N N . GLU A 1 120 ? 65.601 50.472 74.572 1.00 25.18 118 GLU A N 1
ATOM 699 C CA . GLU A 1 120 ? 65.988 50.065 73.211 1.00 25.56 118 GLU A CA 1
ATOM 700 C C . GLU A 1 120 ? 66.223 48.575 73.061 1.00 28.64 118 GLU A C 1
ATOM 701 O O . GLU A 1 120 ? 66.834 47.941 73.920 1.00 29.10 118 GLU A O 1
ATOM 707 N N . CYS A 1 121 ? 65.733 48.035 71.945 1.00 32.90 119 CYS A N 1
ATOM 708 C CA . CYS A 1 121 ? 66.001 46.656 71.527 1.00 30.33 119 CYS A CA 1
ATOM 709 C C . CYS A 1 121 ? 66.839 46.660 70.229 1.00 25.20 119 CYS A C 1
ATOM 710 O O . CYS A 1 121 ? 66.415 47.200 69.198 1.00 23.66 119 CYS A O 1
ATOM 713 N N . ASP A 1 122 ? 68.029 46.066 70.282 1.00 24.54 120 ASP A N 1
ATOM 714 C CA . ASP A 1 122 ? 68.909 46.032 69.111 1.00 26.06 120 ASP A CA 1
ATOM 715 C C . ASP A 1 122 ? 68.445 45.006 68.061 1.00 26.87 120 ASP A C 1
ATOM 716 O O . ASP A 1 122 ? 68.554 45.234 66.848 1.00 24.80 120 ASP A O 1
ATOM 721 N N . ASN A 1 123 ? 67.921 43.880 68.529 1.00 24.79 121 ASN A N 1
ATOM 722 C CA . ASN A 1 123 ? 67.451 42.842 67.615 1.00 22.77 121 ASN A CA 1
ATOM 723 C C . ASN A 1 123 ? 66.446 41.905 68.266 1.00 17.87 121 ASN A C 1
ATOM 724 O O . ASN A 1 123 ? 66.517 41.656 69.467 1.00 20.85 121 ASN A O 1
ATOM 729 N N . MET A 1 124 ? 65.510 41.391 67.472 1.00 17.37 122 MET A N 1
ATOM 730 C CA . MET A 1 124 ? 64.680 40.263 67.900 1.00 21.09 122 MET A CA 1
ATOM 731 C C . MET A 1 124 ? 64.852 39.024 67.008 1.00 21.34 122 MET A C 1
ATOM 732 O O . MET A 1 124 ? 65.094 39.141 65.813 1.00 22.04 122 MET A O 1
ATOM 737 N N . LEU A 1 125 ? 64.722 37.845 67.614 1.00 20.24 123 LEU A N 1
ATOM 738 C CA . LEU A 1 125 ? 64.477 36.599 66.884 1.00 17.22 123 LEU A CA 1
ATOM 739 C C . LEU A 1 125 ? 63.077 36.134 67.274 1.00 21.11 123 LEU A C 1
ATOM 740 O O . LEU A 1 125 ? 62.602 36.446 68.375 1.00 20.01 123 LEU A O 1
ATOM 745 N N . MET A 1 126 ? 62.402 35.438 66.359 1.00 24.65 124 MET A N 1
ATOM 746 C CA . MET A 1 126 ? 61.067 34.892 66.624 1.00 22.69 124 MET A CA 1
ATOM 747 C C . MET A 1 126 ? 61.074 33.378 66.756 1.00 19.95 124 MET A C 1
ATOM 748 O O . MET A 1 126 ? 61.727 32.688 65.988 1.00 26.85 124 MET A O 1
ATOM 753 N N . LEU A 1 127 ? 60.333 32.882 67.738 1.00 21.25 125 LEU A N 1
ATOM 754 C CA . LEU A 1 127 ? 60.079 31.464 67.903 1.00 21.22 125 LEU A CA 1
ATOM 755 C C . LEU A 1 127 ? 58.629 31.157 67.509 1.00 27.15 125 LEU A C 1
ATOM 756 O O . LEU A 1 127 ? 57.676 31.792 67.970 1.00 26.57 125 LEU A O 1
ATOM 761 N N . LEU A 1 128 ? 58.470 30.185 66.631 1.00 23.10 126 LEU A N 1
ATOM 762 C CA . LEU A 1 128 ? 57.177 29.828 66.120 1.00 19.68 126 LEU A CA 1
ATOM 763 C C . LEU A 1 128 ? 57.069 28.330 66.159 1.00 19.27 126 LEU A C 1
ATOM 764 O O . LEU A 1 128 ? 58.011 27.656 65.801 1.00 25.17 126 LEU A O 1
ATOM 769 N N . GLY A 1 129 ? 55.930 27.817 66.609 1.00 22.42 127 GLY A N 1
ATOM 770 C CA . GLY A 1 129 ? 55.597 26.415 66.463 1.00 25.38 127 GLY A CA 1
ATOM 771 C C . GLY A 1 129 ? 54.283 26.340 65.715 1.00 27.58 127 GLY A C 1
ATOM 772 O O . GLY A 1 129 ? 53.287 26.882 66.185 1.00 29.62 127 GLY A O 1
ATOM 773 N N . VAL A 1 130 ? 54.282 25.721 64.534 1.00 30.07 128 VAL A N 1
ATOM 774 C CA . VAL A 1 130 ? 53.052 25.534 63.746 1.00 32.19 128 VAL A CA 1
ATOM 775 C C . VAL A 1 130 ? 52.369 24.214 64.127 1.00 33.86 128 VAL A C 1
ATOM 776 O O . VAL A 1 130 ? 52.926 23.141 63.901 1.00 36.31 128 VAL A O 1
ATOM 780 N N . SER A 1 131 ? 51.174 24.279 64.711 1.00 34.63 129 SER A N 1
ATOM 781 C CA . SER A 1 131 ? 50.529 23.060 65.202 1.00 30.38 129 SER A CA 1
ATOM 782 C C . SER A 1 131 ? 50.311 22.061 64.076 1.00 35.30 129 SER A C 1
ATOM 783 O O . SER A 1 131 ? 49.919 22.427 62.969 1.00 33.65 129 SER A O 1
ATOM 786 N N . ASN A 1 132 ? 50.579 20.794 64.358 1.00 38.48 130 ASN A N 1
ATOM 787 C CA . ASN A 1 132 ? 50.310 19.751 63.382 1.00 34.94 130 ASN A CA 1
ATOM 788 C C . ASN A 1 132 ? 48.811 19.434 63.315 1.00 36.08 130 ASN A C 1
ATOM 789 O O . ASN A 1 132 ? 48.336 18.827 62.352 1.00 32.58 130 ASN A O 1
ATOM 794 N N . LYS A 1 133 ? 48.071 19.869 64.336 1.00 37.24 131 LYS A N 1
ATOM 795 C CA . LYS A 1 133 ? 46.624 19.662 64.381 1.00 37.90 131 LYS A CA 1
ATOM 796 C C . LYS A 1 133 ? 45.855 20.650 63.498 1.00 37.24 131 LYS A C 1
ATOM 797 O O . LYS A 1 133 ? 44.670 20.467 63.270 1.00 40.74 131 LYS A O 1
ATOM 799 N N . MET A 1 134 ? 46.516 21.691 62.996 1.00 37.91 132 MET A N 1
ATOM 800 C CA . MET A 1 134 ? 45.809 22.687 62.183 1.00 39.02 132 MET A CA 1
ATOM 801 C C . MET A 1 134 ? 46.046 22.419 60.706 1.00 40.78 132 MET A C 1
ATOM 802 O O . MET A 1 134 ? 47.134 22.003 60.316 1.00 43.99 132 MET A O 1
ATOM 807 N N . THR A 1 135 ? 45.016 22.619 59.888 1.00 40.85 133 THR A N 1
ATOM 808 C CA . THR A 1 135 ? 45.125 22.328 58.460 1.00 39.88 133 THR A CA 1
ATOM 809 C C . THR A 1 135 ? 46.072 23.293 57.778 1.00 39.32 133 THR A C 1
ATOM 810 O O . THR A 1 135 ? 46.291 24.409 58.260 1.00 35.18 133 THR A O 1
ATOM 814 N N . ASP A 1 136 ? 46.629 22.848 56.655 1.00 40.74 134 ASP A N 1
ATOM 815 C CA . ASP A 1 136 ? 47.483 23.690 55.835 1.00 40.71 134 ASP A CA 1
ATOM 816 C C . ASP A 1 136 ? 46.749 24.982 55.493 1.00 41.07 134 ASP A C 1
ATOM 817 O O . ASP A 1 136 ? 47.360 26.047 55.425 1.00 43.17 134 ASP A O 1
ATOM 822 N N . ARG A 1 137 ? 45.435 24.889 55.306 1.00 40.37 135 ARG A N 1
ATOM 823 C CA . ARG A 1 137 ? 44.634 26.057 54.950 1.00 41.39 135 ARG A CA 1
ATOM 824 C C . ARG A 1 137 ? 44.561 27.075 56.097 1.00 40.49 135 ARG A C 1
ATOM 825 O O . ARG A 1 137 ? 44.651 28.288 55.869 1.00 37.85 135 ARG A O 1
ATOM 827 N N . GLU A 1 138 ? 44.402 26.565 57.318 1.00 36.59 136 GLU A N 1
ATOM 828 C CA . GLU A 1 138 ? 44.342 27.379 58.528 1.00 31.58 136 GLU A CA 1
ATOM 829 C C . GLU A 1 138 ? 45.725 27.967 58.835 1.00 32.63 136 GLU A C 1
ATOM 830 O O . GLU A 1 138 ? 45.868 29.161 59.110 1.00 27.37 136 GLU A O 1
ATOM 836 N N . ARG A 1 139 ? 46.740 27.113 58.769 1.00 35.98 137 ARG A N 1
ATOM 837 C CA . ARG A 1 139 ? 48.123 27.534 58.904 1.00 36.81 137 ARG A CA 1
ATOM 838 C C . ARG A 1 139 ? 48.447 28.685 57.942 1.00 44.23 137 ARG A C 1
ATOM 839 O O . ARG A 1 139 ? 49.132 29.654 58.313 1.00 43.28 137 ARG A O 1
ATOM 847 N N . ASP A 1 140 ? 47.953 28.576 56.707 1.00 39.99 138 ASP A N 1
ATOM 848 C CA . ASP A 1 140 ? 48.253 29.543 55.644 1.00 31.35 138 ASP A CA 1
ATOM 849 C C . ASP A 1 140 ? 47.518 30.871 55.800 1.00 31.27 138 ASP A C 1
ATOM 850 O O . ASP A 1 140 ? 47.971 31.904 55.292 1.00 27.64 138 ASP A O 1
ATOM 855 N N . LYS A 1 141 ? 46.376 30.840 56.481 1.00 30.95 139 LYS A N 1
ATOM 856 C CA . LYS A 1 141 ? 45.632 32.059 56.745 1.00 36.07 139 LYS A CA 1
ATOM 857 C C . LYS A 1 141 ? 46.082 32.721 58.044 1.00 37.39 139 LYS A C 1
ATOM 858 O O . LYS A 1 141 ? 46.298 33.939 58.093 1.00 35.77 139 LYS A O 1
ATOM 860 N N . VAL A 1 142 ? 46.221 31.895 59.081 1.00 35.07 140 VAL A N 1
ATOM 861 C CA . VAL A 1 142 ? 46.413 32.333 60.472 1.00 32.35 140 VAL A CA 1
ATOM 862 C C . VAL A 1 142 ? 47.834 32.830 60.798 1.00 35.04 140 VAL A C 1
ATOM 863 O O . VAL A 1 142 ? 47.996 33.908 61.385 1.00 34.88 140 VAL A O 1
ATOM 867 N N . MET A 1 143 ? 48.855 32.056 60.413 1.00 33.25 141 MET A N 1
ATOM 868 C CA . MET A 1 143 ? 50.247 32.376 60.767 1.00 30.96 141 MET A CA 1
ATOM 869 C C . MET A 1 143 ? 50.744 33.733 60.241 1.00 28.85 141 MET A C 1
ATOM 870 O O . MET A 1 143 ? 51.418 34.466 60.971 1.00 30.80 141 MET A O 1
ATOM 875 N N . PRO A 1 144 ? 50.398 34.089 58.988 1.00 27.77 142 PRO A N 1
ATOM 876 C CA . PRO A 1 144 ? 50.792 35.410 58.478 1.00 26.95 142 PRO A CA 1
ATOM 877 C C . PRO A 1 144 ? 50.222 36.535 59.321 1.00 28.30 142 PRO A C 1
ATOM 878 O O . PRO A 1 144 ? 50.805 37.622 59.372 1.00 31.74 142 PRO A O 1
ATOM 882 N N . LEU A 1 145 ? 49.089 36.267 59.965 1.00 31.56 143 LEU A N 1
ATOM 883 C CA . LEU A 1 145 ? 48.426 37.224 60.848 1.00 32.61 143 LEU A CA 1
ATOM 884 C C . LEU A 1 145 ? 49.195 37.354 62.145 1.00 28.32 143 LEU A C 1
ATOM 885 O O . LEU A 1 145 ? 49.378 38.454 62.675 1.00 29.49 143 LEU A O 1
ATOM 890 N N . ILE A 1 146 ? 49.608 36.215 62.683 1.00 26.86 144 ILE A N 1
ATOM 891 C CA . ILE A 1 146 ? 50.303 36.230 63.947 1.00 29.39 144 ILE A CA 1
ATOM 892 C C . ILE A 1 146 ? 51.610 36.953 63.733 1.00 29.89 144 ILE A C 1
ATOM 893 O O . ILE A 1 146 ? 51.982 37.837 64.497 1.00 26.23 144 ILE A O 1
ATOM 898 N N . ILE A 1 147 ? 52.287 36.565 62.659 1.00 30.94 145 ILE A N 1
ATOM 899 C CA . ILE A 1 147 ? 53.578 37.122 62.301 1.00 27.67 145 ILE A CA 1
ATOM 900 C C . ILE A 1 147 ? 53.508 38.630 62.093 1.00 26.85 145 ILE A C 1
ATOM 901 O O . ILE A 1 147 ? 54.390 39.377 62.527 1.00 28.29 145 ILE A O 1
ATOM 906 N N . GLN A 1 148 ? 52.435 39.056 61.436 1.00 30.96 146 GLN A N 1
ATOM 907 C CA . GLN A 1 148 ? 52.122 40.464 61.191 1.00 34.90 146 GLN A CA 1
ATOM 908 C C . GLN A 1 148 ? 51.960 41.294 62.486 1.00 32.38 146 GLN A C 1
ATOM 909 O O . GLN A 1 148 ? 52.453 42.422 62.572 1.00 33.58 146 GLN A O 1
ATOM 915 N N . GLY A 1 149 ? 51.271 40.739 63.481 1.00 25.80 147 GLY A N 1
ATOM 916 C CA . GLY A 1 149 ? 51.140 41.391 64.774 1.00 28.27 147 GLY A CA 1
ATOM 917 C C . GLY A 1 149 ? 52.499 41.482 65.445 1.00 28.07 147 GLY A C 1
ATOM 918 O O . GLY A 1 149 ? 52.869 42.514 65.997 1.00 27.01 147 GLY A O 1
ATOM 919 N N . PHE A 1 150 ? 53.250 40.389 65.386 1.00 24.10 148 PHE A N 1
ATOM 920 C CA . PHE A 1 150 ? 54.585 40.367 65.942 1.00 21.43 148 PHE A CA 1
ATOM 921 C C . PHE A 1 150 ? 55.425 41.482 65.303 1.00 25.09 148 PHE A C 1
ATOM 922 O O . PHE A 1 150 ? 56.123 42.222 66.003 1.00 23.60 148 PHE A O 1
ATOM 930 N N . LYS A 1 151 ? 55.360 41.595 63.976 1.00 17.59 149 LYS A N 1
ATOM 931 C CA . LYS A 1 151 ? 56.153 42.591 63.248 1.00 23.63 149 LYS A CA 1
ATOM 932 C C . LYS A 1 151 ? 55.821 44.020 63.670 1.00 24.40 149 LYS A C 1
ATOM 933 O O . LYS A 1 151 ? 56.720 44.861 63.852 1.00 25.43 149 LYS A O 1
ATOM 939 N N . ASP A 1 152 ? 54.526 44.284 63.808 1.00 25.46 150 ASP A N 1
ATOM 940 C CA . ASP A 1 152 ? 54.032 45.591 64.222 1.00 26.69 150 ASP A CA 1
ATOM 941 C C . ASP A 1 152 ? 54.457 45.931 65.646 1.00 26.38 150 ASP A C 1
ATOM 942 O O . ASP A 1 152 ? 54.938 47.045 65.922 1.00 27.32 150 ASP A O 1
ATOM 947 N N . ALA A 1 153 ? 54.274 44.978 66.554 1.00 24.40 151 ALA A N 1
ATOM 948 C CA . ALA A 1 153 ? 54.731 45.170 67.929 1.00 25.49 151 ALA A CA 1
ATOM 949 C C . ALA A 1 153 ? 56.222 45.556 67.959 1.00 24.96 151 ALA A C 1
ATOM 950 O O . ALA A 1 153 ? 56.613 46.509 68.651 1.00 22.61 151 ALA A O 1
ATOM 952 N N . ALA A 1 154 ? 57.041 44.816 67.204 1.00 22.76 152 ALA A N 1
ATOM 953 C CA . ALA A 1 154 ? 58.486 45.069 67.146 1.00 24.66 152 ALA A CA 1
ATOM 954 C C . ALA A 1 154 ? 58.755 46.494 66.674 1.00 28.32 152 ALA A C 1
ATOM 955 O O . ALA A 1 154 ? 59.553 47.219 67.273 1.00 31.66 152 ALA A O 1
ATOM 957 N N . GLU A 1 155 ? 58.080 46.889 65.596 1.00 29.96 153 GLU A N 1
ATOM 958 C CA . GLU A 1 155 ? 58.287 48.204 65.020 1.00 30.94 153 GLU A CA 1
ATOM 959 C C . GLU A 1 155 ? 57.921 49.295 66.020 1.00 26.50 153 GLU A C 1
ATOM 960 O O . GLU A 1 155 ? 58.652 50.268 66.188 1.00 25.13 153 GLU A O 1
ATOM 966 N N . GLU A 1 156 ? 56.789 49.124 66.687 1.00 22.71 154 GLU A N 1
ATOM 967 C CA . GLU A 1 156 ? 56.404 50.041 67.754 1.00 29.37 154 GLU A CA 1
ATOM 968 C C . GLU A 1 156 ? 57.546 50.227 68.752 1.00 27.30 154 GLU A C 1
ATOM 969 O O . GLU A 1 156 ? 57.723 51.313 69.306 1.00 27.43 154 GLU A O 1
ATOM 975 N N . ALA A 1 157 ? 58.327 49.170 68.955 1.00 26.08 155 ALA A N 1
ATOM 976 C CA . ALA A 1 157 ? 59.468 49.204 69.863 1.00 26.45 155 ALA A CA 1
ATOM 977 C C . ALA A 1 157 ? 60.777 49.599 69.170 1.00 29.89 155 ALA A C 1
ATOM 978 O O . ALA A 1 157 ? 61.864 49.420 69.750 1.00 29.87 155 ALA A O 1
ATOM 980 N N . GLY A 1 158 ? 60.669 50.111 67.941 1.00 23.06 156 GLY A N 1
ATOM 981 C CA . GLY A 1 158 ? 61.813 50.542 67.150 1.00 22.34 156 GLY A CA 1
ATOM 982 C C . GLY A 1 158 ? 62.815 49.450 66.790 1.00 24.82 156 GLY A C 1
ATOM 983 O O . GLY A 1 158 ? 64.017 49.707 66.591 1.00 22.48 156 GLY A O 1
ATOM 984 N N . THR A 1 159 ? 62.335 48.217 66.708 1.00 25.98 157 THR A N 1
ATOM 985 C CA . THR A 1 159 ? 63.225 47.124 66.364 1.00 26.96 157 THR A CA 1
ATOM 986 C C . THR A 1 159 ? 62.599 46.269 65.248 1.00 26.63 157 THR A C 1
ATOM 987 O O . THR A 1 159 ? 61.583 46.651 64.674 1.00 25.20 157 THR A O 1
ATOM 991 N N . SER A 1 160 ? 63.228 45.150 64.903 1.00 28.78 158 SER A N 1
ATOM 992 C CA . SER A 1 160 ? 62.670 44.243 63.892 1.00 31.14 158 SER A CA 1
ATOM 993 C C . SER A 1 160 ? 63.159 42.813 64.091 1.00 22.65 158 SER A C 1
ATOM 994 O O . SER A 1 160 ? 64.054 42.562 64.898 1.00 18.42 158 SER A O 1
ATOM 997 N N . VAL A 1 161 ? 62.545 41.879 63.367 1.00 19.81 159 VAL A N 1
ATOM 998 C CA . VAL A 1 161 ? 62.875 40.461 63.484 1.00 20.08 159 VAL A CA 1
ATOM 999 C C . VAL A 1 161 ? 63.751 40.039 62.301 1.00 25.19 159 VAL A C 1
ATOM 1000 O O . VAL A 1 161 ? 63.323 40.137 61.149 1.00 29.52 159 VAL A O 1
ATOM 1004 N N . THR A 1 162 ? 64.977 39.588 62.591 1.00 24.57 160 THR A N 1
ATOM 1005 C CA . THR A 1 162 ? 65.969 39.260 61.556 1.00 24.76 160 THR A CA 1
ATOM 1006 C C . THR A 1 162 ? 66.379 37.784 61.574 1.00 23.73 160 THR A C 1
ATOM 1007 O O . THR A 1 162 ? 67.338 37.383 60.914 1.00 24.21 160 THR A O 1
ATOM 1011 N N . GLY A 1 163 ? 65.637 36.979 62.326 1.00 26.94 161 GLY A N 1
ATOM 1012 C CA . GLY A 1 163 ? 65.857 35.545 62.377 1.00 17.70 161 GLY A CA 1
ATOM 1013 C C . GLY A 1 163 ? 64.838 34.880 63.274 1.00 16.85 161 GLY A C 1
ATOM 1014 O O . GLY A 1 163 ? 63.965 35.534 63.861 1.00 22.30 161 GLY A O 1
ATOM 1015 N N . GLY A 1 164 ? 64.941 33.564 63.377 1.00 18.39 162 GLY A N 1
ATOM 1016 C CA . GLY A 1 164 ? 64.083 32.795 64.264 1.00 20.12 162 GLY A CA 1
ATOM 1017 C C . GLY A 1 164 ? 64.163 31.302 63.987 1.00 22.21 162 GLY A C 1
ATOM 1018 O O . GLY A 1 164 ? 65.154 30.809 63.425 1.00 22.10 162 GLY A O 1
ATOM 1019 N N . GLN A 1 165 ? 63.120 30.581 64.384 1.00 21.83 163 GLN A N 1
ATOM 1020 C CA . GLN A 1 165 ? 63.025 29.148 64.152 1.00 22.09 163 GLN A CA 1
ATOM 1021 C C . GLN A 1 165 ? 61.557 28.833 64.073 1.00 23.77 163 GLN A C 1
ATOM 1022 O O . GLN A 1 165 ? 60.793 29.306 64.902 1.00 21.18 163 GLN A O 1
ATOM 1028 N N . THR A 1 166 ? 61.161 28.046 63.077 1.00 25.32 164 THR A N 1
ATOM 1029 C CA . THR A 1 166 ? 59.759 27.660 62.912 1.00 27.67 164 THR A CA 1
ATOM 1030 C C . THR A 1 166 ? 59.648 26.148 62.711 1.00 27.43 164 THR A C 1
ATOM 1031 O O . THR A 1 166 ? 60.231 25.588 61.775 1.00 28.39 164 THR A O 1
ATOM 1035 N N . VAL A 1 167 ? 58.896 25.503 63.601 1.00 22.48 165 VAL A N 1
ATOM 1036 C CA . VAL A 1 167 ? 58.838 24.054 63.675 1.00 22.88 165 VAL A CA 1
ATOM 1037 C C . VAL A 1 167 ? 57.418 23.596 63.950 1.00 29.22 165 VAL A C 1
ATOM 1038 O O . VAL A 1 167 ? 56.664 24.286 64.642 1.00 34.14 165 VAL A O 1
ATOM 1042 N N . LEU A 1 168 ? 57.057 22.439 63.393 1.00 31.18 166 LEU A N 1
ATOM 1043 C CA . LEU A 1 168 ? 55.827 21.740 63.759 1.00 27.18 166 LEU A CA 1
ATOM 1044 C C . LEU A 1 168 ? 55.847 21.342 65.231 1.00 25.86 166 LEU A C 1
ATOM 1045 O O . LEU A 1 168 ? 56.893 20.933 65.745 1.00 24.17 166 LEU A O 1
ATOM 1050 N N . ASN A 1 169 ? 54.689 21.461 65.894 1.00 25.36 167 ASN A N 1
ATOM 1051 C CA . ASN A 1 169 ? 54.519 21.077 67.295 1.00 26.67 167 ASN A CA 1
ATOM 1052 C C . ASN A 1 169 ? 53.065 20.654 67.471 1.00 26.04 167 ASN A C 1
ATOM 1053 O O . ASN A 1 169 ? 52.241 20.975 66.620 1.00 28.16 167 ASN A O 1
ATOM 1058 N N . PRO A 1 170 ? 52.741 19.920 68.554 1.00 28.49 168 PRO A N 1
ATOM 1059 C CA . PRO A 1 170 ? 51.320 19.622 68.780 1.00 32.38 168 PRO A CA 1
ATOM 1060 C C . PRO A 1 170 ? 50.508 20.900 68.999 1.00 36.80 168 PRO A C 1
ATOM 1061 O O . PRO A 1 170 ? 49.306 20.895 68.731 1.00 33.75 168 PRO A O 1
ATOM 1065 N N . TRP A 1 171 ? 51.161 21.971 69.465 1.00 36.60 169 TRP A N 1
ATOM 1066 C CA . TRP A 1 171 ? 50.505 23.262 69.684 1.00 32.30 169 TRP A CA 1
ATOM 1067 C C . TRP A 1 171 ? 51.102 24.389 68.840 1.00 23.68 169 TRP A C 1
ATOM 1068 O O . TRP A 1 171 ? 52.176 24.242 68.258 1.00 25.10 169 TRP A O 1
ATOM 1079 N N . ILE A 1 172 ? 50.389 25.514 68.783 1.00 24.92 170 ILE A N 1
ATOM 1080 C CA . ILE A 1 172 ? 50.957 26.765 68.284 1.00 27.00 170 ILE A CA 1
ATOM 1081 C C . ILE A 1 172 ? 51.820 27.377 69.381 1.00 27.22 170 ILE A C 1
ATOM 1082 O O . ILE A 1 172 ? 51.353 27.601 70.504 1.00 28.84 170 ILE A O 1
ATOM 1087 N N . VAL A 1 173 ? 53.082 27.630 69.047 1.00 23.72 171 VAL A N 1
ATOM 1088 C CA . VAL A 1 173 ? 54.067 28.105 70.001 1.00 22.29 171 VAL A CA 1
ATOM 1089 C C . VAL A 1 173 ? 54.524 29.480 69.566 1.00 23.25 171 VAL A C 1
ATOM 1090 O O . VAL A 1 173 ? 54.752 29.710 68.373 1.00 23.52 171 VAL A O 1
ATOM 1094 N N . LEU A 1 174 ? 54.650 30.398 70.523 1.00 27.24 172 LEU A N 1
ATOM 1095 C CA . LEU A 1 174 ? 54.774 31.829 70.214 1.00 29.56 172 LEU A CA 1
ATOM 1096 C C . LEU A 1 174 ? 55.760 32.520 71.122 1.00 23.76 172 LEU A C 1
ATOM 1097 O O . LEU A 1 174 ? 55.434 32.830 72.258 1.00 20.61 172 LEU A O 1
ATOM 1102 N N . GLY A 1 175 ? 56.959 32.769 70.611 1.00 25.11 173 GLY A N 1
ATOM 1103 C CA . GLY A 1 175 ? 57.970 33.440 71.391 1.00 23.14 173 GLY A CA 1
ATOM 1104 C C . GLY A 1 175 ? 59.013 34.121 70.545 1.00 17.44 173 GLY A C 1
ATOM 1105 O O . GLY A 1 175 ? 58.818 34.433 69.382 1.00 20.75 173 GLY A O 1
ATOM 1106 N N . GLY A 1 176 ? 60.151 34.359 71.154 1.00 21.33 174 GLY A N 1
ATOM 1107 C CA . GLY A 1 176 ? 61.222 35.011 70.445 1.00 23.98 174 GLY A CA 1
ATOM 1108 C C . GLY A 1 176 ? 62.274 35.415 71.433 1.00 21.76 174 GLY A C 1
ATOM 1109 O O . GLY A 1 176 ? 62.270 34.968 72.585 1.00 25.44 174 GLY A O 1
ATOM 1110 N N . VAL A 1 177 ? 63.181 36.266 70.984 1.00 22.02 175 VAL A N 1
ATOM 1111 C CA . VAL A 1 177 ? 64.262 36.716 71.840 1.00 25.00 175 VAL A CA 1
ATOM 1112 C C . VAL A 1 177 ? 64.462 38.202 71.620 1.00 23.27 175 VAL A C 1
ATOM 1113 O O . VAL A 1 177 ? 64.276 38.703 70.502 1.00 20.38 175 VAL A O 1
ATOM 1117 N N . ALA A 1 178 ? 64.734 38.919 72.710 1.00 19.72 176 ALA A N 1
ATOM 1118 C CA . ALA A 1 178 ? 65.125 40.321 72.627 1.00 20.56 176 ALA A CA 1
ATOM 1119 C C . ALA A 1 178 ? 66.578 40.517 73.088 1.00 20.56 176 ALA A C 1
ATOM 1120 O O . ALA A 1 178 ? 66.987 39.942 74.095 1.00 18.08 176 ALA A O 1
ATOM 1122 N N . THR A 1 179 ? 67.334 41.330 72.339 1.00 22.07 177 THR A N 1
ATOM 1123 C CA . THR A 1 179 ? 68.760 41.569 72.585 1.00 24.20 177 THR A CA 1
ATOM 1124 C C . THR A 1 179 ? 69.141 43.043 72.459 1.00 21.16 177 THR A C 1
ATOM 1125 O O . THR A 1 179 ? 68.768 43.702 71.490 1.00 20.47 177 THR A O 1
ATOM 1129 N N . THR A 1 180 ? 69.854 43.556 73.458 1.00 20.77 178 THR A N 1
ATOM 1130 C CA . THR A 1 180 ? 70.418 44.901 73.395 1.00 25.11 178 THR A CA 1
ATOM 1131 C C . THR A 1 180 ? 71.869 44.873 73.884 1.00 22.07 178 THR A C 1
ATOM 1132 O O . THR A 1 180 ? 72.210 44.136 74.816 1.00 22.67 178 THR A O 1
ATOM 1136 N N . VAL A 1 181 ? 72.730 45.635 73.215 1.00 21.51 179 VAL A N 1
ATOM 1137 C CA . VAL A 1 181 ? 74.122 45.771 73.624 1.00 21.15 179 VAL A CA 1
ATOM 1138 C C . VAL A 1 181 ? 74.285 47.160 74.246 1.00 28.92 179 VAL A C 1
ATOM 1139 O O . VAL A 1 181 ? 74.243 48.182 73.555 1.00 28.97 179 VAL A O 1
ATOM 1143 N N . CYS A 1 182 ? 74.463 47.174 75.563 1.00 29.33 180 CYS A N 1
ATOM 1144 C CA . CYS A 1 182 ? 74.162 48.337 76.381 1.00 23.51 180 CYS A CA 1
ATOM 1145 C C . CYS A 1 182 ? 75.387 49.024 76.946 1.00 27.73 180 CYS A C 1
ATOM 1146 O O . CYS A 1 182 ? 76.289 48.362 77.452 1.00 28.11 180 CYS A O 1
ATOM 1149 N N . GLN A 1 183 ? 75.387 50.355 76.871 1.00 24.35 181 GLN A N 1
ATOM 1150 C CA . GLN A 1 183 ? 76.211 51.186 77.726 1.00 24.27 181 GLN A CA 1
ATOM 1151 C C . GLN A 1 183 ? 75.629 51.121 79.124 1.00 26.06 181 GLN A C 1
ATOM 1152 O O . GLN A 1 183 ? 74.426 50.939 79.288 1.00 28.88 181 GLN A O 1
ATOM 1158 N N . PRO A 1 184 ? 76.478 51.283 80.142 1.00 26.13 182 PRO A N 1
ATOM 1159 C CA . PRO A 1 184 ? 76.035 51.087 81.531 1.00 30.63 182 PRO A CA 1
ATOM 1160 C C . PRO A 1 184 ? 74.823 51.939 81.908 1.00 29.62 182 PRO A C 1
ATOM 1161 O O . PRO A 1 184 ? 74.029 51.558 82.772 1.00 30.15 182 PRO A O 1
ATOM 1165 N N . ASN A 1 185 ? 74.673 53.079 81.251 1.00 32.84 183 ASN A N 1
ATOM 1166 C CA . ASN A 1 185 ? 73.605 54.018 81.592 1.00 34.44 183 ASN A CA 1
ATOM 1167 C C . ASN A 1 185 ? 72.207 53.508 81.255 1.00 28.56 183 ASN A C 1
ATOM 1168 O O . ASN A 1 185 ? 71.233 54.011 81.807 1.00 30.30 183 ASN A O 1
ATOM 1173 N N . GLU A 1 186 ? 72.130 52.510 80.367 1.00 26.71 184 GLU A N 1
ATOM 1174 C CA . GLU A 1 186 ? 70.873 52.080 79.740 1.00 21.82 184 GLU A CA 1
ATOM 1175 C C . GLU A 1 186 ? 69.994 51.175 80.599 1.00 23.95 184 GLU A C 1
ATOM 1176 O O . GLU A 1 186 ? 68.788 51.086 80.388 1.00 26.94 184 GLU A O 1
ATOM 1182 N N . PHE A 1 187 ? 70.596 50.468 81.544 1.00 24.67 185 PHE A N 1
ATOM 1183 C CA . PHE A 1 187 ? 69.820 49.566 82.378 1.00 20.41 185 PHE A CA 1
ATOM 1184 C C . PHE A 1 187 ? 69.914 49.981 83.842 1.00 22.12 185 PHE A C 1
ATOM 1185 O O . PHE A 1 187 ? 70.815 50.736 84.230 1.00 23.38 185 PHE A O 1
ATOM 1193 N N . ILE A 1 188 ? 68.959 49.500 84.630 1.00 22.20 186 ILE A N 1
ATOM 1194 C CA . ILE A 1 188 ? 68.898 49.728 86.065 1.00 21.03 186 ILE A CA 1
ATOM 1195 C C . ILE A 1 188 ? 69.007 48.384 86.769 1.00 20.39 186 ILE A C 1
ATOM 1196 O O . ILE A 1 188 ? 68.097 47.552 86.654 1.00 20.53 186 ILE A O 1
ATOM 1201 N N . MET A 1 189 ? 70.108 48.147 87.484 1.00 23.80 187 MET A N 1
ATOM 1202 C CA . MET A 1 189 ? 70.240 46.887 88.218 1.00 28.73 187 MET A CA 1
ATOM 1203 C C . MET A 1 189 ? 69.078 46.771 89.225 1.00 32.17 187 MET A C 1
ATOM 1204 O O . MET A 1 189 ? 68.844 47.697 90.012 1.00 32.39 187 MET A O 1
ATOM 1209 N N . PRO A 1 190 ? 68.332 45.642 89.181 1.00 29.17 188 PRO A N 1
ATOM 1210 C CA . PRO A 1 190 ? 67.086 45.453 89.941 1.00 22.14 188 PRO A CA 1
ATOM 1211 C C . PRO A 1 190 ? 67.310 45.013 91.393 1.00 25.88 188 PRO A C 1
ATOM 1212 O O . PRO A 1 190 ? 66.650 44.087 91.869 1.00 24.87 188 PRO A O 1
ATOM 1216 N N . ASP A 1 191 ? 68.223 45.679 92.091 1.00 26.34 189 ASP A N 1
ATOM 1217 C CA . ASP A 1 191 ? 68.694 45.188 93.390 1.00 27.78 189 ASP A CA 1
ATOM 1218 C C . ASP A 1 191 ? 68.955 46.322 94.387 1.00 20.24 189 ASP A C 1
ATOM 1219 O O . ASP A 1 191 ? 69.585 46.107 95.429 1.00 19.11 189 ASP A O 1
ATOM 1224 N N . ASN A 1 192 ? 68.438 47.510 94.076 1.00 19.54 190 ASN A N 1
ATOM 1225 C CA . ASN A 1 192 ? 68.816 48.725 94.789 1.00 20.94 190 ASN A CA 1
ATOM 1226 C C . ASN A 1 192 ? 67.706 49.291 95.677 1.00 24.88 190 ASN A C 1
ATOM 1227 O O . ASN A 1 192 ? 67.781 50.438 96.109 1.00 28.39 190 ASN A O 1
ATOM 1232 N N . ALA A 1 193 ? 66.678 48.495 95.957 1.00 23.36 191 ALA A N 1
ATOM 1233 C CA . ALA A 1 193 ? 65.576 48.969 96.795 1.00 20.31 191 ALA A CA 1
ATOM 1234 C C . ALA A 1 193 ? 65.982 49.215 98.258 1.00 21.49 191 ALA A C 1
ATOM 1235 O O . ALA A 1 193 ? 66.891 48.561 98.784 1.00 22.57 191 ALA A O 1
ATOM 1237 N N . VAL A 1 194 ? 65.300 50.163 98.899 1.00 25.95 192 VAL A N 1
ATOM 1238 C CA . VAL A 1 194 ? 65.509 50.477 100.320 1.00 25.60 192 VAL A CA 1
ATOM 1239 C C . VAL A 1 194 ? 64.165 50.657 101.065 1.00 24.27 192 VAL A C 1
ATOM 1240 O O . VAL A 1 194 ? 63.134 50.897 100.433 1.00 24.59 192 VAL A O 1
ATOM 1244 N N . PRO A 1 195 ? 64.165 50.507 102.412 1.00 26.43 193 PRO A N 1
ATOM 1245 C CA . PRO A 1 195 ? 62.937 50.724 103.190 1.00 22.35 193 PRO A CA 1
ATOM 1246 C C . PRO A 1 195 ? 62.304 52.081 102.892 1.00 21.62 193 PRO A C 1
ATOM 1247 O O . PRO A 1 195 ? 62.998 53.077 102.654 1.00 24.92 193 PRO A O 1
ATOM 1251 N N . GLY A 1 196 ? 60.978 52.113 102.869 1.00 18.70 194 GLY A N 1
ATOM 1252 C CA . GLY A 1 196 ? 60.273 53.324 102.498 1.00 22.20 194 GLY A CA 1
ATOM 1253 C C . GLY A 1 196 ? 59.965 53.494 101.012 1.00 24.57 194 GLY A C 1
ATOM 1254 O O . GLY A 1 196 ? 59.084 54.289 100.666 1.00 19.68 194 GLY A O 1
ATOM 1255 N N . ASP A 1 197 ? 60.686 52.791 100.128 1.00 25.81 195 ASP A N 1
ATOM 1256 C CA . ASP A 1 197 ? 60.296 52.784 98.714 1.00 22.25 195 ASP A CA 1
ATOM 1257 C C . ASP A 1 197 ? 58.889 52.247 98.634 1.00 29.51 195 ASP A C 1
ATOM 1258 O O . ASP A 1 197 ? 58.433 51.526 99.535 1.00 33.31 195 ASP A O 1
ATOM 1263 N N . VAL A 1 198 ? 58.208 52.570 97.539 1.00 25.87 196 VAL A N 1
ATOM 1264 C CA . VAL A 1 198 ? 56.871 52.044 97.296 1.00 25.42 196 VAL A CA 1
ATOM 1265 C C . VAL A 1 198 ? 56.877 51.219 96.015 1.00 22.73 196 VAL A C 1
ATOM 1266 O O . VAL A 1 198 ? 57.758 51.367 95.166 1.00 20.67 196 VAL A O 1
ATOM 1270 N N . LEU A 1 199 ? 55.903 50.327 95.900 1.00 21.89 197 LEU A N 1
ATOM 1271 C CA . LEU A 1 199 ? 55.813 49.453 94.747 1.00 28.61 197 LEU A CA 1
ATOM 1272 C C . LEU A 1 199 ? 54.677 49.932 93.874 1.00 25.69 197 LEU A C 1
ATOM 1273 O O . LEU A 1 199 ? 53.549 50.053 94.342 1.00 27.85 197 LEU A O 1
ATOM 1278 N N . VAL A 1 200 ? 54.977 50.239 92.616 1.00 21.32 198 VAL A N 1
ATOM 1279 C CA . VAL A 1 200 ? 53.927 50.599 91.680 1.00 18.06 198 VAL A CA 1
ATOM 1280 C C . VAL A 1 200 ? 53.801 49.483 90.655 1.00 22.08 198 VAL A C 1
ATOM 1281 O O . VAL A 1 200 ? 54.775 48.810 90.347 1.00 23.80 198 VAL A O 1
ATOM 1285 N N . LEU A 1 201 ? 52.581 49.262 90.188 1.00 21.63 199 LEU A N 1
ATOM 1286 C CA . LEU A 1 201 ? 52.272 48.254 89.198 1.00 23.88 199 LEU A CA 1
ATOM 1287 C C . LEU A 1 201 ? 51.622 48.980 88.020 1.00 27.91 199 LEU A C 1
ATOM 1288 O O . LEU A 1 201 ? 50.687 49.763 88.217 1.00 28.63 199 LEU A O 1
ATOM 1293 N N . THR A 1 202 ? 52.102 48.713 86.800 1.00 26.53 200 THR A N 1
ATOM 1294 C CA . THR A 1 202 ? 51.707 49.501 85.623 1.00 23.53 200 THR A CA 1
ATOM 1295 C C . THR A 1 202 ? 50.585 48.932 84.728 1.00 23.01 200 THR A C 1
ATOM 1296 O O . THR A 1 202 ? 50.112 49.624 83.819 1.00 24.77 200 THR A O 1
ATOM 1300 N N . LYS A 1 203 ? 50.182 47.684 84.982 1.00 20.95 201 LYS A N 1
ATOM 1301 C CA . LYS A 1 203 ? 49.029 47.052 84.320 1.00 23.56 201 LYS A CA 1
ATOM 1302 C C . LYS A 1 203 ? 48.226 46.257 85.342 1.00 22.72 201 LYS A C 1
ATOM 1303 O O . LYS A 1 203 ? 48.804 45.583 86.199 1.00 24.16 201 LYS A O 1
ATOM 1309 N N . PRO A 1 204 ? 46.887 46.283 85.217 1.00 24.53 202 PRO A N 1
ATOM 1310 C CA . PRO A 1 204 ? 46.028 45.545 86.150 1.00 25.10 202 PRO A CA 1
ATOM 1311 C C . PRO A 1 204 ? 46.216 44.024 86.040 1.00 30.14 202 PRO A C 1
ATOM 1312 O O . PRO A 1 204 ? 46.757 43.515 85.049 1.00 37.05 202 PRO A O 1
ATOM 1316 N N . LEU A 1 205 ? 45.748 43.303 87.052 1.00 27.55 203 LEU A N 1
ATOM 1317 C CA . LEU A 1 205 ? 45.882 41.849 87.095 1.00 25.04 203 LEU A CA 1
ATOM 1318 C C . LEU A 1 205 ? 44.592 41.147 86.652 1.00 28.10 203 LEU A C 1
ATOM 1319 O O . LEU A 1 205 ? 43.550 41.783 86.512 1.00 27.95 203 LEU A O 1
ATOM 1324 N N . GLY A 1 206 ? 44.684 39.841 86.397 1.00 25.86 204 GLY A N 1
ATOM 1325 C CA . GLY A 1 206 ? 43.523 39.035 86.061 1.00 24.78 204 GLY A CA 1
ATOM 1326 C C . GLY A 1 206 ? 43.495 38.410 84.679 1.00 23.48 204 GLY A C 1
ATOM 1327 O O . GLY A 1 206 ? 42.521 37.753 84.338 1.00 21.37 204 GLY A O 1
ATOM 1328 N N . THR A 1 207 ? 44.552 38.610 83.888 1.00 29.81 205 THR A N 1
ATOM 1329 C CA . THR A 1 207 ? 44.592 38.100 82.506 1.00 29.19 205 THR A CA 1
ATOM 1330 C C . THR A 1 207 ? 44.267 36.608 82.348 1.00 28.72 205 THR A C 1
ATOM 1331 O O . THR A 1 207 ? 43.564 36.242 81.413 1.00 29.70 205 THR A O 1
ATOM 1335 N N . GLN A 1 208 ? 44.776 35.754 83.235 1.00 27.51 206 GLN A N 1
ATOM 1336 C CA . GLN A 1 208 ? 44.511 34.316 83.132 1.00 24.15 206 GLN A CA 1
ATOM 1337 C C . GLN A 1 208 ? 43.024 34.021 83.308 1.00 30.78 206 GLN A C 1
ATOM 1338 O O . GLN A 1 208 ? 42.500 33.080 82.719 1.00 32.25 206 GLN A O 1
ATOM 1344 N N . VAL A 1 209 ? 42.348 34.826 84.126 1.00 29.34 207 VAL A N 1
ATOM 1345 C CA . VAL A 1 209 ? 40.923 34.630 84.377 1.00 25.26 207 VAL A CA 1
ATOM 1346 C C . VAL A 1 209 ? 40.075 35.125 83.200 1.00 27.12 207 VAL A C 1
ATOM 1347 O O . VAL A 1 209 ? 39.179 34.421 82.735 1.00 29.39 207 VAL A O 1
ATOM 1351 N N . ALA A 1 210 ? 40.370 36.328 82.712 1.00 29.13 208 ALA A N 1
ATOM 1352 C CA . ALA A 1 210 ? 39.706 36.854 81.515 1.00 28.56 208 ALA A CA 1
ATOM 1353 C C . ALA A 1 210 ? 39.837 35.853 80.371 1.00 28.17 208 ALA A C 1
ATOM 1354 O O . ALA A 1 210 ? 38.851 35.442 79.747 1.00 25.47 208 ALA A O 1
ATOM 1356 N N . VAL A 1 211 ? 41.083 35.460 80.126 1.00 27.95 209 VAL A N 1
ATOM 1357 C CA . VAL A 1 211 ? 41.436 34.516 79.075 1.00 30.12 209 VAL A CA 1
ATOM 1358 C C . VAL A 1 211 ? 40.789 33.130 79.272 1.00 30.08 209 VAL A C 1
ATOM 1359 O O . VAL A 1 211 ? 40.321 32.522 78.311 1.00 27.29 209 VAL A O 1
ATOM 1363 N N . ALA A 1 212 ? 40.742 32.648 80.513 1.00 28.70 210 ALA A N 1
ATOM 1364 C CA . ALA A 1 212 ? 40.217 31.309 80.784 1.00 31.14 210 ALA A CA 1
ATOM 1365 C C . ALA A 1 212 ? 38.727 31.229 80.543 1.00 35.32 210 ALA A C 1
ATOM 1366 O O . ALA A 1 212 ? 38.229 30.264 79.948 1.00 35.64 210 ALA A O 1
ATOM 1368 N N . VAL A 1 213 ? 38.011 32.241 81.019 1.00 37.15 211 VAL A N 1
ATOM 1369 C CA . VAL A 1 213 ? 36.556 32.205 80.972 1.00 35.36 211 VAL A CA 1
ATOM 1370 C C . VAL A 1 213 ? 35.986 32.674 79.616 1.00 32.70 211 VAL A C 1
ATOM 1371 O O . VAL A 1 213 ? 34.924 32.226 79.198 1.00 29.90 211 VAL A O 1
ATOM 1375 N N . HIS A 1 214 ? 36.704 33.531 78.900 1.00 31.73 212 HIS A N 1
ATOM 1376 C CA . HIS A 1 214 ? 36.233 33.927 77.580 1.00 33.76 212 HIS A CA 1
ATOM 1377 C C . HIS A 1 214 ? 36.250 32.766 76.571 1.00 40.00 212 HIS A C 1
ATOM 1378 O O . HIS A 1 214 ? 35.516 32.790 75.576 1.00 37.46 212 HIS A O 1
ATOM 1385 N N . GLN A 1 215 ? 37.085 31.757 76.820 1.00 39.46 213 GLN A N 1
ATOM 1386 C CA . GLN A 1 215 ? 37.035 30.526 76.027 1.00 35.97 213 GLN A CA 1
ATOM 1387 C C . GLN A 1 215 ? 35.741 29.767 76.349 1.00 40.29 213 GLN A C 1
ATOM 1388 O O . GLN A 1 215 ? 35.134 29.135 75.472 1.00 35.95 213 GLN A O 1
ATOM 1394 N N . TRP A 1 216 ? 35.312 29.860 77.608 1.00 36.10 214 TRP A N 1
ATOM 1395 C CA . TRP A 1 216 ? 34.017 29.337 78.004 1.00 35.43 214 TRP A CA 1
ATOM 1396 C C . TRP A 1 216 ? 32.922 30.259 77.472 1.00 34.07 214 TRP A C 1
ATOM 1397 O O . TRP A 1 216 ? 32.083 29.847 76.667 1.00 42.30 214 TRP A O 1
ATOM 1408 N N . VAL A 1 229 ? 26.921 34.962 88.185 1.00 54.80 227 VAL A N 1
ATOM 1409 C CA . VAL A 1 229 ? 28.307 35.184 88.602 1.00 48.91 227 VAL A CA 1
ATOM 1410 C C 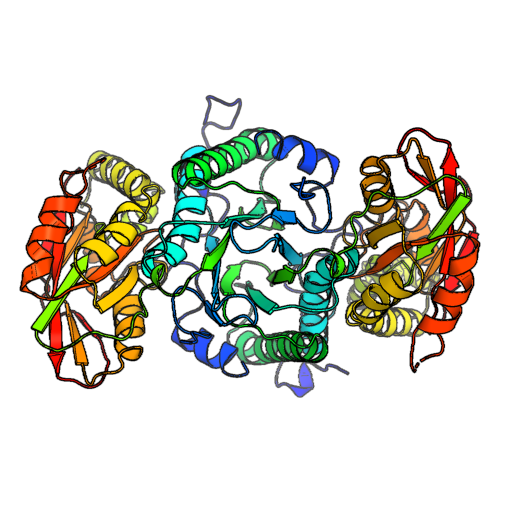. VAL A 1 229 ? 29.007 36.244 87.734 1.00 44.41 227 VAL A C 1
ATOM 1411 O O . VAL A 1 229 ? 29.616 37.182 88.252 1.00 36.48 227 VAL A O 1
ATOM 1415 N N . VAL A 1 230 ? 28.921 36.079 86.416 1.00 45.56 228 VAL A N 1
ATOM 1416 C CA . VAL A 1 230 ? 29.451 37.048 85.463 1.00 40.10 228 VAL A CA 1
ATOM 1417 C C . VAL A 1 230 ? 28.620 36.887 84.192 1.00 45.77 228 VAL A C 1
ATOM 1418 O O . VAL A 1 230 ? 28.116 35.794 83.914 1.00 49.93 228 VAL A O 1
ATOM 1422 N N . THR A 1 231 ? 28.430 37.969 83.443 1.00 44.14 229 THR A N 1
ATOM 1423 C CA . THR A 1 231 ? 27.668 37.885 82.198 1.00 42.76 229 THR A CA 1
ATOM 1424 C C . THR A 1 231 ? 28.609 37.716 81.009 1.00 43.63 229 THR A C 1
ATOM 1425 O O . THR A 1 231 ? 29.818 37.914 81.139 1.00 37.31 229 THR A O 1
ATOM 1429 N N . GLN A 1 232 ? 28.079 37.340 79.850 1.00 46.89 230 GLN A N 1
ATOM 1430 C CA . GLN A 1 232 ? 28.952 37.209 78.686 1.00 50.81 230 GLN A CA 1
ATOM 1431 C C . GLN A 1 232 ? 29.463 38.583 78.256 1.00 51.68 230 GLN A C 1
ATOM 1432 O O . GLN A 1 232 ? 30.557 38.710 77.700 1.00 50.14 230 GLN A O 1
ATOM 1438 N N . GLU A 1 233 ? 28.684 39.621 78.541 1.00 48.47 231 GLU A N 1
ATOM 1439 C CA . GLU A 1 233 ? 29.161 40.966 78.291 1.00 45.08 231 GLU A CA 1
ATOM 1440 C C . GLU A 1 233 ? 30.254 41.355 79.294 1.00 36.37 231 GLU A C 1
ATOM 1441 O O . GLU A 1 233 ? 31.208 42.034 78.929 1.00 35.45 231 GLU A O 1
ATOM 1447 N N . ASP A 1 234 ? 30.113 40.926 80.547 1.00 32.57 232 ASP A N 1
ATOM 1448 C CA . ASP A 1 234 ? 31.160 41.126 81.565 1.00 34.50 232 ASP A CA 1
ATOM 1449 C C . ASP A 1 234 ? 32.458 40.437 81.144 1.00 38.57 232 ASP A C 1
ATOM 1450 O O . ASP A 1 234 ? 33.563 40.956 81.355 1.00 34.32 232 ASP A O 1
ATOM 1455 N N . VAL A 1 235 ? 32.313 39.247 80.564 1.00 39.35 233 VAL A N 1
ATOM 1456 C CA . VAL A 1 235 ? 33.459 38.446 80.150 1.00 39.94 233 VAL A CA 1
ATOM 1457 C C . VAL A 1 235 ? 34.054 38.908 78.816 1.00 42.22 233 VAL A C 1
ATOM 1458 O O . VAL A 1 235 ? 35.274 38.866 78.632 1.00 45.59 233 VAL A O 1
ATOM 1462 N N . GLU A 1 236 ? 33.205 39.360 77.893 1.00 41.29 234 GLU A N 1
ATOM 1463 C CA . GLU A 1 236 ? 33.688 39.864 76.604 1.00 42.12 234 GLU A CA 1
ATOM 1464 C C . GLU A 1 236 ? 34.528 41.138 76.755 1.00 37.82 234 GLU A C 1
ATOM 1465 O O . GLU A 1 236 ? 35.631 41.246 76.203 1.00 32.33 234 GLU A O 1
ATOM 1471 N N . LEU A 1 237 ? 33.990 42.097 77.504 1.00 30.14 235 LEU A N 1
ATOM 1472 C CA . LEU A 1 237 ? 34.660 43.372 77.736 1.00 36.35 235 LEU A CA 1
ATOM 1473 C C . LEU A 1 237 ? 35.957 43.197 78.542 1.00 37.07 235 LEU A C 1
ATOM 1474 O O . LEU A 1 237 ? 36.924 43.943 78.346 1.00 40.31 235 LEU A O 1
ATOM 1476 N N . ALA A 1 238 ? 35.975 42.210 79.436 1.00 33.70 236 ALA A N 1
ATOM 1477 C CA . ALA A 1 238 ? 37.159 41.930 80.250 1.00 34.89 236 ALA A CA 1
ATOM 1478 C C . ALA A 1 238 ? 38.256 41.332 79.375 1.00 37.52 236 ALA A C 1
ATOM 1479 O O . ALA A 1 238 ? 39.435 41.670 79.501 1.00 37.53 236 ALA A O 1
ATOM 1481 N N . TYR A 1 239 ? 37.846 40.431 78.490 1.00 31.51 237 TYR A N 1
ATOM 1482 C CA . TYR A 1 239 ? 38.741 39.792 77.544 1.00 26.53 237 TYR A CA 1
ATOM 1483 C C . TYR A 1 239 ? 39.307 40.822 76.567 1.00 26.13 237 TYR A C 1
ATOM 1484 O O . TYR A 1 239 ? 40.494 40.795 76.227 1.00 21.93 237 TYR A O 1
ATOM 1493 N N . GLN A 1 240 ? 38.458 41.748 76.139 1.00 28.43 238 GLN A N 1
ATOM 1494 C CA . GLN A 1 240 ? 38.890 42.843 75.280 1.00 33.94 238 GLN A CA 1
ATOM 1495 C C . GLN A 1 240 ? 39.925 43.773 75.960 1.00 37.64 238 GLN A C 1
ATOM 1496 O O . GLN A 1 240 ? 40.902 44.194 75.322 1.00 33.91 238 GLN A O 1
ATOM 1502 N N . GLU A 1 241 ? 39.714 44.087 77.240 1.00 34.91 239 GLU A N 1
ATOM 1503 C CA . GLU A 1 241 ? 40.678 44.882 78.020 1.00 31.24 239 GLU A CA 1
ATOM 1504 C C . GLU A 1 241 ? 42.013 44.183 78.164 1.00 28.46 239 GLU A C 1
ATOM 1505 O O . GLU A 1 241 ? 43.067 44.782 77.942 1.00 27.26 239 GLU A O 1
ATOM 1511 N N . ALA A 1 242 ? 41.945 42.918 78.571 1.00 27.27 240 ALA A N 1
ATOM 1512 C CA . ALA A 1 242 ? 43.122 42.131 78.887 1.00 25.28 240 ALA A CA 1
ATOM 1513 C C . ALA A 1 242 ? 43.944 41.983 77.621 1.00 24.50 240 ALA A C 1
ATOM 1514 O O . ALA A 1 242 ? 45.165 42.114 77.643 1.00 24.44 240 ALA A O 1
ATOM 1516 N N . MET A 1 243 ? 43.262 41.758 76.505 1.00 19.67 241 MET A N 1
ATOM 1517 C CA . MET A 1 243 ? 43.949 41.578 75.246 1.00 20.61 241 MET A CA 1
ATOM 1518 C C . MET A 1 243 ? 44.732 42.839 74.849 1.00 21.76 241 MET A C 1
ATOM 1519 O O . MET A 1 243 ? 45.879 42.756 74.391 1.00 21.08 241 MET A O 1
ATOM 1524 N N . MET A 1 244 ? 44.128 44.013 75.040 1.00 24.11 242 MET A N 1
ATOM 1525 C CA . MET A 1 244 ? 44.821 45.263 74.755 1.00 22.12 242 MET A CA 1
ATOM 1526 C C . MET A 1 244 ? 45.931 45.534 75.770 1.00 28.86 242 MET A C 1
ATOM 1527 O O . MET A 1 244 ? 46.987 46.045 75.421 1.00 34.81 242 MET A O 1
ATOM 1532 N N . ASN A 1 245 ? 45.679 45.213 77.032 1.00 28.49 243 ASN A N 1
ATOM 1533 C CA . ASN A 1 245 ? 46.695 45.367 78.072 1.00 27.80 243 ASN A CA 1
ATOM 1534 C C . ASN A 1 245 ? 47.904 44.463 77.812 1.00 30.13 243 ASN A C 1
ATOM 1535 O O . ASN A 1 245 ? 49.051 44.852 78.063 1.00 28.74 243 ASN A O 1
ATOM 1540 N N . MET A 1 246 ? 47.644 43.254 77.311 1.00 27.47 244 MET A N 1
ATOM 1541 C CA . MET A 1 246 ? 48.714 42.295 77.058 1.00 25.01 244 MET A CA 1
ATOM 1542 C C . MET A 1 246 ? 49.541 42.695 75.844 1.00 26.67 244 MET A C 1
ATOM 1543 O O . MET A 1 246 ? 50.720 42.337 75.729 1.00 31.24 244 MET A O 1
ATOM 1548 N N . ALA A 1 247 ? 48.935 43.446 74.939 1.00 19.49 245 ALA A N 1
ATOM 1549 C CA . ALA A 1 247 ? 49.644 43.863 73.750 1.00 15.99 245 ALA A CA 1
ATOM 1550 C C . ALA A 1 247 ? 50.407 45.163 73.985 1.00 23.02 245 ALA A C 1
ATOM 1551 O O . ALA A 1 247 ? 51.284 45.504 73.208 1.00 25.53 245 ALA A O 1
ATOM 1553 N N . ARG A 1 248 ? 50.059 45.899 75.039 1.00 28.87 246 ARG A N 1
ATOM 1554 C CA . ARG A 1 248 ? 50.738 47.154 75.377 1.00 26.18 246 ARG A CA 1
ATOM 1555 C C . ARG A 1 248 ? 52.216 46.885 75.745 1.00 31.64 246 ARG A C 1
ATOM 1556 O O . ARG A 1 248 ? 52.528 45.910 76.440 1.00 30.32 246 ARG A O 1
ATOM 1564 N N . LEU A 1 249 ? 53.125 47.741 75.281 1.00 30.74 247 LEU A N 1
ATOM 1565 C CA . LEU A 1 249 ? 54.538 47.598 75.626 1.00 24.88 247 LEU A CA 1
ATOM 1566 C C . LEU A 1 249 ? 54.806 48.179 77.004 1.00 21.85 247 LEU A C 1
ATOM 1567 O O . LEU A 1 249 ? 54.091 49.090 77.451 1.00 21.14 247 LEU A O 1
ATOM 1572 N N . ASN A 1 250 ? 55.830 47.647 77.675 1.00 21.22 248 ASN A N 1
ATOM 1573 C CA . ASN A 1 250 ? 56.322 48.221 78.937 1.00 21.63 248 ASN A CA 1
ATOM 1574 C C . ASN A 1 250 ? 57.415 49.281 78.718 1.00 23.79 248 ASN A C 1
ATOM 1575 O O . ASN A 1 250 ? 58.098 49.693 79.662 1.00 22.32 248 ASN A O 1
ATOM 1580 N N . ARG A 1 251 ? 57.552 49.726 77.469 1.00 18.88 249 ARG A N 1
ATOM 1581 C CA . ARG A 1 251 ? 58.653 50.586 77.038 1.00 23.61 249 ARG A CA 1
ATOM 1582 C C . ARG A 1 251 ? 58.684 51.991 77.679 1.00 29.09 249 ARG A C 1
ATOM 1583 O O . ARG A 1 251 ? 59.753 52.478 78.099 1.00 24.79 249 ARG A O 1
ATOM 1591 N N . THR A 1 252 ? 57.515 52.639 77.728 1.00 24.52 250 THR A N 1
ATOM 1592 C CA . THR A 1 252 ? 57.375 53.973 78.317 1.00 16.35 250 THR A CA 1
ATOM 1593 C C . THR A 1 252 ? 57.607 53.898 79.834 1.00 23.57 250 THR A C 1
ATOM 1594 O O . THR A 1 252 ? 58.126 54.840 80.428 1.00 25.75 250 THR A O 1
ATOM 1598 N N . ALA A 1 253 ? 57.236 52.773 80.453 1.00 22.01 251 ALA A N 1
ATOM 1599 C CA . ALA A 1 253 ? 57.553 52.539 81.865 1.00 20.51 251 ALA A CA 1
ATOM 1600 C C . ALA A 1 253 ? 59.066 52.381 82.085 1.00 22.68 251 ALA A C 1
ATOM 1601 O O . ALA A 1 253 ? 59.623 52.981 83.008 1.00 19.79 251 ALA A O 1
ATOM 1603 N N . ALA A 1 254 ? 59.722 51.585 81.232 1.00 21.88 252 ALA A N 1
ATOM 1604 C CA . ALA A 1 254 ? 61.179 51.444 81.251 1.00 22.19 252 ALA A CA 1
ATOM 1605 C C . ALA A 1 254 ? 61.852 52.817 81.227 1.00 26.24 252 ALA A C 1
ATOM 1606 O O . ALA A 1 254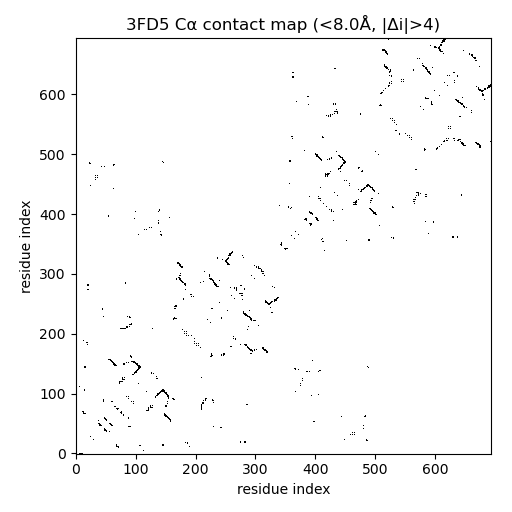 ? 62.695 53.125 82.072 1.00 22.40 252 ALA A O 1
ATOM 1608 N N . GLY A 1 255 ? 61.481 53.636 80.245 1.00 29.49 253 GLY A N 1
ATOM 1609 C CA . GLY A 1 255 ? 62.030 54.977 80.130 1.00 27.57 253 GLY A CA 1
ATOM 1610 C C . GLY A 1 255 ? 61.805 55.803 81.385 1.00 27.38 253 GLY A C 1
ATOM 1611 O O . GLY A 1 255 ? 62.704 56.501 81.842 1.00 30.05 253 GLY A O 1
ATOM 1612 N N . LEU A 1 256 ? 60.592 55.727 81.929 1.00 23.87 254 LEU A N 1
ATOM 1613 C CA . LEU A 1 256 ? 60.189 56.483 83.120 1.00 21.12 254 LEU A CA 1
ATOM 1614 C C . LEU A 1 256 ? 60.875 55.997 84.378 1.00 21.01 254 LEU A C 1
ATOM 1615 O O . LEU A 1 256 ? 60.953 56.732 85.351 1.00 24.04 254 LEU A O 1
ATOM 1620 N N . MET A 1 257 ? 61.342 54.749 84.363 1.00 22.21 255 MET A N 1
ATOM 1621 C CA . MET A 1 257 ? 62.153 54.203 85.452 1.00 18.61 255 MET A CA 1
ATOM 1622 C C . MET A 1 257 ? 63.437 55.003 85.633 1.00 24.69 255 MET A C 1
ATOM 1623 O O . MET A 1 257 ? 63.920 55.181 86.756 1.00 23.63 255 MET A O 1
ATOM 1628 N N . HIS A 1 258 ? 63.991 55.473 84.517 1.00 22.73 256 HIS A N 1
ATOM 1629 C CA . HIS A 1 258 ? 65.164 56.339 84.540 1.00 23.21 256 HIS A CA 1
ATOM 1630 C C . HIS A 1 258 ? 64.776 57.757 85.019 1.00 24.69 256 HIS A C 1
ATOM 1631 O O . HIS A 1 258 ? 65.322 58.254 86.008 1.00 26.72 256 HIS A O 1
ATOM 1638 N N . THR A 1 259 ? 63.812 58.381 84.347 1.00 21.53 257 THR A N 1
ATOM 1639 C CA . THR A 1 259 ? 63.296 59.695 84.763 1.00 25.58 257 THR A CA 1
ATOM 1640 C C . THR A 1 259 ? 63.095 59.809 86.285 1.00 25.62 257 THR A C 1
ATOM 1641 O O . THR A 1 259 ? 63.487 60.803 86.888 1.00 27.98 257 THR A O 1
ATOM 1645 N N . PHE A 1 260 ? 62.486 58.797 86.907 1.00 25.27 258 PHE A N 1
ATOM 1646 C CA . PHE A 1 260 ? 62.099 58.893 88.320 1.00 25.33 258 PHE A CA 1
ATOM 1647 C C . PHE A 1 260 ? 62.969 58.046 89.249 1.00 24.07 258 PHE A C 1
ATOM 1648 O O . PHE A 1 260 ? 62.540 57.686 90.350 1.00 25.99 258 PHE A O 1
ATOM 1656 N N . ASN A 1 261 ? 64.191 57.751 88.795 1.00 20.76 259 ASN A N 1
ATOM 1657 C CA . ASN A 1 261 ? 65.192 57.025 89.585 1.00 21.35 259 ASN A CA 1
ATOM 1658 C C . ASN A 1 261 ? 64.692 55.733 90.243 1.00 24.65 259 ASN A C 1
ATOM 1659 O O . ASN A 1 261 ? 64.832 55.554 91.460 1.00 25.57 259 ASN A O 1
ATOM 1664 N N . ALA A 1 262 ? 64.107 54.837 89.448 1.00 23.54 260 ALA A N 1
ATOM 1665 C CA . ALA A 1 262 ? 63.636 53.551 89.974 1.00 21.04 260 ALA A CA 1
ATOM 1666 C C . ALA A 1 262 ? 64.802 52.859 90.685 1.00 21.03 260 ALA A C 1
ATOM 1667 O O . ALA A 1 262 ? 65.956 53.085 90.328 1.00 25.14 260 ALA A O 1
ATOM 1669 N N . HIS A 1 263 ? 64.510 52.049 91.702 1.00 22.79 261 HIS A N 1
ATOM 1670 C CA . HIS A 1 263 ? 65.551 51.329 92.452 1.00 20.03 261 HIS A CA 1
ATOM 1671 C C . HIS A 1 263 ? 65.664 49.856 92.048 1.00 21.01 261 HIS A C 1
ATOM 1672 O O . HIS A 1 263 ? 66.685 49.216 92.288 1.00 26.76 261 HIS A O 1
ATOM 1679 N N . ALA A 1 264 ? 64.593 49.310 91.485 1.00 23.62 262 ALA A N 1
ATOM 1680 C CA . ALA A 1 264 ? 64.581 47.925 91.007 1.00 22.78 262 ALA A CA 1
ATOM 1681 C C . ALA A 1 264 ? 63.279 47.723 90.256 1.00 26.38 262 ALA A C 1
ATOM 1682 O O . ALA A 1 264 ? 62.321 48.484 90.442 1.00 21.90 262 ALA A O 1
ATOM 1684 N N . ALA A 1 265 ? 63.233 46.714 89.397 1.00 23.54 263 ALA A N 1
ATOM 1685 C CA . ALA A 1 265 ? 61.973 46.360 88.766 1.00 24.35 263 ALA A CA 1
ATOM 1686 C C . ALA A 1 265 ? 61.990 44.927 88.295 1.00 26.40 263 ALA A C 1
ATOM 1687 O O . ALA A 1 265 ? 63.057 44.363 88.041 1.00 24.31 263 ALA A O 1
ATOM 1689 N N . THR A 1 266 ? 60.794 44.348 88.202 1.00 27.17 264 THR A N 1
ATOM 1690 C CA . THR A 1 266 ? 60.553 43.125 87.445 1.00 25.49 264 THR A CA 1
ATOM 1691 C C . THR A 1 266 ? 59.271 43.339 86.606 1.00 22.37 264 THR A C 1
ATOM 1692 O O . THR A 1 266 ? 58.669 44.417 86.662 1.00 23.72 264 THR A O 1
ATOM 1696 N N . ASP A 1 267 ? 58.870 42.351 85.810 1.00 18.14 265 ASP A N 1
ATOM 1697 C CA . ASP A 1 267 ? 57.562 42.403 85.147 1.00 17.44 265 ASP A CA 1
ATOM 1698 C C . ASP A 1 267 ? 56.728 41.215 85.580 1.00 17.20 265 ASP A C 1
ATOM 1699 O O . ASP A 1 267 ? 57.260 40.154 85.922 1.00 18.77 265 ASP A O 1
ATOM 1704 N N . ILE A 1 268 ? 55.418 41.417 85.592 1.00 19.84 266 ILE A N 1
ATOM 1705 C CA . ILE A 1 268 ? 54.474 40.450 86.140 1.00 20.28 266 ILE A CA 1
ATOM 1706 C C . ILE A 1 268 ? 53.947 39.527 85.026 1.00 19.50 266 ILE A C 1
ATOM 1707 O O . ILE A 1 268 ? 53.157 39.926 84.174 1.00 19.68 266 ILE A O 1
ATOM 1712 N N . THR A 1 269 ? 54.431 38.293 85.032 1.00 20.94 267 THR A N 1
ATOM 1713 C CA . THR A 1 269 ? 54.169 37.357 83.948 1.00 26.11 267 THR A CA 1
ATOM 1714 C C . THR A 1 269 ? 53.762 35.983 84.493 1.00 24.91 267 THR A C 1
ATOM 1715 O O . THR A 1 269 ? 52.995 35.910 85.453 1.00 24.06 267 THR A O 1
ATOM 1719 N N . GLY A 1 270 ? 54.265 34.913 83.884 1.00 23.05 268 GLY A N 1
ATOM 1720 C CA . GLY A 1 270 ? 53.754 33.570 84.126 1.00 21.30 268 GLY A CA 1
ATOM 1721 C C . GLY A 1 270 ? 53.709 33.031 85.549 1.00 25.44 268 GLY A C 1
ATOM 1722 O O . GLY A 1 270 ? 53.004 32.056 85.807 1.00 24.41 268 GLY A O 1
ATOM 1723 N N . PHE A 1 271 ? 54.458 33.635 86.473 1.00 28.14 269 PHE A N 1
ATOM 1724 C CA . PHE A 1 271 ? 54.399 33.221 87.882 1.00 24.61 269 PHE A CA 1
ATOM 1725 C C . PHE A 1 271 ? 53.442 34.082 88.738 1.00 29.13 269 PHE A C 1
ATOM 1726 O O . PHE A 1 271 ? 53.321 33.856 89.944 1.00 30.77 269 PHE A O 1
ATOM 1734 N N . GLY A 1 272 ? 52.789 35.072 88.125 1.00 22.84 270 GLY A N 1
ATOM 1735 C CA . GLY A 1 272 ? 51.834 35.906 88.829 1.00 18.66 270 GLY A CA 1
ATOM 1736 C C . GLY A 1 272 ? 52.480 36.957 89.702 1.00 22.88 270 GLY A C 1
ATOM 1737 O O . GLY A 1 272 ? 53.701 37.084 89.736 1.00 27.21 270 GLY A O 1
ATOM 1738 N N . ILE A 1 273 ? 51.651 37.713 90.415 1.00 26.89 271 ILE A N 1
ATOM 1739 C CA . ILE A 1 273 ? 52.106 38.873 91.190 1.00 29.97 271 ILE A CA 1
ATOM 1740 C C . ILE A 1 273 ? 53.044 38.514 92.365 1.00 29.09 271 ILE A C 1
ATOM 1741 O O . ILE A 1 273 ? 54.149 39.058 92.463 1.00 25.72 271 ILE A O 1
ATOM 1746 N N . LEU A 1 274 ? 52.617 37.609 93.248 1.00 23.77 272 LEU A N 1
ATOM 1747 C CA . LEU A 1 274 ? 53.448 37.244 94.397 1.00 25.92 272 LEU A CA 1
ATOM 1748 C C . LEU A 1 274 ? 54.722 36.553 93.921 1.00 22.33 272 LEU A C 1
ATOM 1749 O O . LEU A 1 274 ? 55.813 36.838 94.407 1.00 23.09 272 LEU A O 1
ATOM 1754 N N . GLY A 1 275 ? 54.576 35.650 92.960 1.00 22.74 273 GLY A N 1
ATOM 1755 C CA . GLY A 1 275 ? 55.714 34.928 92.429 1.00 27.24 273 GLY A CA 1
ATOM 1756 C C . GLY A 1 275 ? 56.819 35.853 91.952 1.00 24.45 273 GLY A C 1
ATOM 1757 O O . GLY A 1 275 ? 57.982 35.689 92.307 1.00 23.93 273 GLY A O 1
ATOM 1758 N N . HIS A 1 276 ? 56.470 36.846 91.154 1.00 23.38 274 HIS A N 1
ATOM 1759 C CA . HIS A 1 276 ? 57.501 37.733 90.635 1.00 21.27 274 HIS A CA 1
ATOM 1760 C C . HIS A 1 276 ? 58.017 38.734 91.671 1.00 24.47 274 HIS A C 1
ATOM 1761 O O . HIS A 1 276 ? 59.203 39.069 91.681 1.00 23.51 274 HIS A O 1
ATOM 1768 N N . ALA A 1 277 ? 57.125 39.206 92.542 1.00 28.34 275 ALA A N 1
ATOM 1769 C CA . ALA A 1 277 ? 57.525 40.050 93.674 1.00 28.42 275 ALA A CA 1
ATOM 1770 C C . ALA A 1 277 ? 58.508 39.332 94.619 1.00 26.20 275 ALA A C 1
ATOM 1771 O O . ALA A 1 277 ? 59.428 39.945 95.158 1.00 27.64 275 ALA A O 1
ATOM 1773 N N . GLN A 1 278 ? 58.323 38.035 94.822 1.00 25.32 276 GLN A N 1
ATOM 1774 C CA . GLN A 1 278 ? 59.209 37.309 95.718 1.00 23.84 276 GLN A CA 1
ATOM 1775 C C . GLN A 1 278 ? 60.543 37.069 95.029 1.00 20.14 276 GLN A C 1
ATOM 1776 O O . GLN A 1 278 ? 61.593 37.021 95.670 1.00 21.95 276 GLN A O 1
ATOM 1782 N N . ASN A 1 279 ? 60.509 36.908 93.715 1.00 21.94 277 ASN A N 1
ATOM 1783 C CA . ASN A 1 279 ? 61.762 36.735 92.989 1.00 23.08 277 ASN A CA 1
ATOM 1784 C C . ASN A 1 279 ? 62.544 38.061 92.909 1.00 24.72 277 ASN A C 1
ATOM 1785 O O . ASN A 1 279 ? 63.777 38.071 92.915 1.00 26.00 277 ASN A O 1
ATOM 1790 N N . LEU A 1 280 ? 61.829 39.181 92.849 1.00 20.41 278 LEU A N 1
ATOM 1791 C CA . LEU A 1 280 ? 62.475 40.492 92.893 1.00 15.45 278 LEU A CA 1
ATOM 1792 C C . LEU A 1 280 ? 63.022 40.776 94.290 1.00 21.73 278 LEU A C 1
ATOM 1793 O O . LEU A 1 280 ? 64.144 41.265 94.421 1.00 28.40 278 LEU A O 1
ATOM 1798 N N . ALA A 1 281 ? 62.237 40.479 95.328 1.00 16.33 279 ALA A N 1
ATOM 1799 C CA . ALA A 1 281 ? 62.692 40.697 96.698 1.00 16.87 279 ALA A CA 1
ATOM 1800 C C . ALA A 1 281 ? 64.006 39.957 96.958 1.00 29.55 279 ALA A C 1
ATOM 1801 O O . ALA A 1 281 ? 64.967 40.547 97.472 1.00 30.44 279 ALA A O 1
ATOM 1803 N N . LYS A 1 282 ? 64.062 38.674 96.585 1.00 29.90 280 LYS A N 1
ATOM 1804 C CA . LYS A 1 282 ? 65.269 37.863 96.809 1.00 29.10 280 LYS A CA 1
ATOM 1805 C C . LYS A 1 282 ? 66.511 38.427 96.097 1.00 29.05 280 LYS A C 1
ATOM 1806 O O . LYS A 1 282 ? 67.631 37.987 96.344 1.00 26.45 280 LYS A O 1
ATOM 1810 N N . GLN A 1 283 ? 66.295 39.403 95.218 1.00 29.65 281 GLN A N 1
ATOM 1811 C CA . GLN A 1 283 ? 67.357 39.973 94.408 1.00 29.47 281 GLN A CA 1
ATOM 1812 C C . GLN A 1 283 ? 67.957 41.200 95.093 1.00 29.92 281 GLN A C 1
ATOM 1813 O O . GLN A 1 283 ? 68.992 41.722 94.654 1.00 29.78 281 GLN A O 1
ATOM 1819 N N . GLN A 1 284 ? 67.317 41.654 96.170 1.00 29.95 282 GLN A N 1
ATOM 1820 C CA . GLN A 1 284 ? 67.721 42.916 96.812 1.00 29.08 282 GLN A CA 1
ATOM 1821 C C . GLN A 1 284 ? 69.046 42.858 97.580 1.00 24.77 282 GLN A C 1
ATOM 1822 O O . GLN A 1 284 ? 69.296 41.951 98.369 1.00 22.95 282 GLN A O 1
ATOM 1828 N N . ARG A 1 285 ? 69.891 43.843 97.290 1.00 25.84 283 ARG A N 1
ATOM 1829 C CA . ARG A 1 285 ? 71.165 44.038 97.954 1.00 29.85 283 ARG A CA 1
ATOM 1830 C C . ARG A 1 285 ? 70.933 44.339 99.446 1.00 31.17 283 ARG A C 1
ATOM 1831 O O . ARG A 1 285 ? 71.489 43.666 100.318 1.00 31.68 283 ARG A O 1
ATOM 1839 N N . ASN A 1 286 ? 70.092 45.328 99.741 1.00 29.17 284 ASN A N 1
ATOM 1840 C CA . ASN A 1 286 ? 69.728 45.626 101.127 1.00 27.79 284 ASN A CA 1
ATOM 1841 C C . ASN A 1 286 ? 68.845 44.556 101.799 1.00 30.31 284 ASN A C 1
ATOM 1842 O O . ASN A 1 286 ? 68.204 43.723 101.142 1.00 28.14 284 ASN A O 1
ATOM 1847 N N . GLU A 1 287 ? 68.808 44.597 103.124 1.00 32.02 285 GLU A N 1
ATOM 1848 C CA . GLU A 1 287 ? 67.880 43.768 103.878 1.00 30.85 285 GLU A CA 1
ATOM 1849 C C . GLU A 1 287 ? 66.479 44.400 103.838 1.00 27.60 285 GLU A C 1
ATOM 1850 O O . GLU A 1 287 ? 66.105 45.200 104.701 1.00 27.49 285 GLU A O 1
ATOM 1856 N N . VAL A 1 288 ? 65.716 44.038 102.809 1.00 30.55 286 VAL A N 1
ATOM 1857 C CA . VAL A 1 288 ? 64.367 44.561 102.618 1.00 28.26 286 VAL A CA 1
ATOM 1858 C C . VAL A 1 288 ? 63.380 43.441 102.280 1.00 24.51 286 VAL A C 1
ATOM 1859 O O . VAL A 1 288 ? 63.770 42.424 101.697 1.00 23.66 286 VAL A O 1
ATOM 1863 N N . SER A 1 289 ? 62.119 43.624 102.668 1.00 22.52 287 SER A N 1
ATOM 1864 C CA . SER A 1 289 ? 61.032 42.755 102.211 1.00 28.74 287 SER A CA 1
ATOM 1865 C C . SER A 1 289 ? 59.895 43.541 101.549 1.00 31.25 287 SER A C 1
ATOM 1866 O O . SER A 1 289 ? 59.708 44.733 101.807 1.00 28.81 287 SER A O 1
ATOM 1869 N N . PHE A 1 290 ? 59.153 42.870 100.674 1.00 31.46 288 PHE A N 1
ATOM 1870 C CA . PHE A 1 290 ? 58.039 43.506 99.971 1.00 30.56 288 PHE A CA 1
ATOM 1871 C C . PHE A 1 290 ? 56.694 43.136 100.596 1.00 32.49 288 PHE A C 1
ATOM 1872 O O . PHE A 1 290 ? 56.422 41.958 100.827 1.00 24.96 288 PHE A O 1
ATOM 1880 N N . VAL A 1 291 ? 55.852 44.142 100.857 1.00 34.62 289 VAL A N 1
ATOM 1881 C CA . VAL A 1 291 ? 54.482 43.909 101.339 1.00 33.51 289 VAL A CA 1
ATOM 1882 C C . VAL A 1 291 ? 53.462 44.483 100.352 1.00 25.08 289 VAL A C 1
ATOM 1883 O O . VAL A 1 291 ? 53.494 45.668 100.045 1.00 20.07 289 VAL A O 1
ATOM 1887 N N . ILE A 1 292 ? 52.567 43.640 99.847 1.00 23.06 290 ILE A N 1
ATOM 1888 C CA . ILE A 1 292 ? 51.575 44.096 98.872 1.00 23.69 290 ILE A CA 1
ATOM 1889 C C . ILE A 1 292 ? 50.196 44.229 99.510 1.00 27.65 290 ILE A C 1
ATOM 1890 O O . ILE A 1 292 ? 49.647 43.279 100.073 1.00 28.92 290 ILE A O 1
ATOM 1895 N N . HIS A 1 293 ? 49.641 45.427 99.416 1.00 24.18 291 HIS A N 1
ATOM 1896 C CA . HIS A 1 293 ? 48.462 45.762 100.176 1.00 26.63 291 HIS A CA 1
ATOM 1897 C C . HIS A 1 293 ? 47.205 45.732 99.350 1.00 26.85 291 HIS A C 1
ATOM 1898 O O . HIS A 1 293 ? 46.133 45.399 99.857 1.00 31.98 291 HIS A O 1
ATOM 1905 N N . ASN A 1 294 ? 47.319 46.122 98.092 1.00 20.75 292 ASN A N 1
ATOM 1906 C CA . ASN A 1 294 ? 46.146 46.133 97.241 1.00 26.31 292 ASN A CA 1
ATOM 1907 C C . ASN A 1 294 ? 46.453 45.504 95.906 1.00 29.58 292 ASN A C 1
ATOM 1908 O O . ASN A 1 294 ? 47.619 45.413 95.505 1.00 28.18 292 ASN A O 1
ATOM 1913 N N . LEU A 1 295 ? 45.398 45.037 95.246 1.00 26.63 293 LEU A N 1
ATOM 1914 C CA . LEU A 1 295 ? 45.519 44.356 93.967 1.00 25.33 293 LEU A CA 1
ATOM 1915 C C . LEU A 1 295 ? 44.585 45.056 93.004 1.00 25.19 293 LEU A C 1
ATOM 1916 O O . LEU A 1 295 ? 43.386 45.096 93.251 1.00 25.69 293 LEU A O 1
ATOM 1921 N N . PRO A 1 296 ? 45.137 45.653 91.930 1.00 26.19 294 PRO A N 1
ATOM 1922 C CA . PRO A 1 296 ? 44.287 46.279 90.912 1.00 25.22 294 PRO A CA 1
ATOM 1923 C C . PRO A 1 296 ? 43.942 45.235 89.875 1.00 28.98 294 PRO A C 1
ATOM 1924 O O . PRO A 1 296 ? 44.825 44.830 89.107 1.00 31.05 294 PRO A O 1
ATOM 1928 N N . VAL A 1 297 ? 42.691 44.786 89.868 1.00 23.03 295 VAL A N 1
ATOM 1929 C CA . VAL A 1 297 ? 42.306 43.653 89.040 1.00 26.76 295 VAL A CA 1
ATOM 1930 C C . VAL A 1 297 ? 41.308 44.081 87.991 1.00 29.57 295 VAL A C 1
ATOM 1931 O O . VAL A 1 297 ? 40.472 44.937 88.253 1.00 31.91 295 VAL A O 1
ATOM 1935 N N . LEU A 1 298 ? 41.405 43.487 86.806 1.00 26.42 296 LEU A N 1
ATOM 1936 C CA . LEU A 1 298 ? 40.402 43.654 85.769 1.00 24.89 296 LEU A CA 1
ATOM 1937 C C . LEU A 1 298 ? 39.015 43.479 86.394 1.00 26.62 296 LEU A C 1
ATOM 1938 O O . LEU A 1 298 ? 38.780 42.533 87.153 1.00 23.36 296 LEU A O 1
ATOM 1943 N N . ALA A 1 299 ? 38.107 44.395 86.069 1.00 27.74 297 ALA A N 1
ATOM 1944 C CA . ALA A 1 299 ? 36.734 44.370 86.574 1.00 30.82 297 ALA A CA 1
ATOM 1945 C C . ALA A 1 299 ? 36.081 42.975 86.594 1.00 33.74 297 ALA A C 1
ATOM 1946 O O . ALA A 1 299 ? 35.929 42.335 85.546 1.00 32.13 297 ALA A O 1
ATOM 1948 N N . LYS A 1 300 ? 35.707 42.525 87.798 1.00 33.35 298 LYS A N 1
ATOM 1949 C CA . LYS A 1 300 ? 34.982 41.259 88.031 1.00 33.00 298 LYS A CA 1
ATOM 1950 C C . LYS A 1 300 ? 35.833 39.971 88.003 1.00 30.68 298 LYS A C 1
ATOM 1951 O O . LYS A 1 300 ? 35.386 38.912 88.435 1.00 27.79 298 LYS A O 1
ATOM 1954 N N . MET A 1 301 ? 37.057 40.050 87.500 1.00 28.50 299 MET A N 1
ATOM 1955 C CA . MET A 1 301 ? 37.884 38.852 87.431 1.00 28.35 299 MET A CA 1
ATOM 1956 C C . MET A 1 301 ? 38.195 38.297 88.822 1.00 35.39 299 MET A C 1
ATOM 1957 O O . MET A 1 301 ? 38.311 37.089 88.993 1.00 38.59 299 MET A O 1
ATOM 1962 N N . ALA A 1 302 ? 38.326 39.173 89.818 1.00 38.46 300 ALA A N 1
ATOM 1963 C CA . ALA A 1 302 ? 38.447 38.721 91.209 1.00 32.61 300 ALA A CA 1
ATOM 1964 C C . ALA A 1 302 ? 37.208 37.905 91.593 1.00 34.86 300 ALA A C 1
ATOM 1965 O O . ALA A 1 302 ? 37.303 36.887 92.283 1.00 29.60 300 ALA A O 1
ATOM 1967 N N . ALA A 1 303 ? 36.045 38.347 91.118 1.00 39.16 301 ALA A N 1
ATOM 1968 C CA . ALA A 1 303 ? 34.796 37.651 91.403 1.00 40.69 301 ALA A CA 1
ATOM 1969 C C . ALA A 1 303 ? 34.768 36.267 90.762 1.00 41.25 301 ALA A C 1
ATOM 1970 O O . ALA A 1 303 ? 34.307 35.302 91.372 1.00 39.05 301 ALA A O 1
ATOM 1972 N N . VAL A 1 304 ? 35.261 36.171 89.530 1.00 44.59 302 VAL A N 1
ATOM 1973 C CA . VAL A 1 304 ? 35.364 34.878 88.859 1.00 38.95 302 VAL A CA 1
ATOM 1974 C C . VAL A 1 304 ? 36.354 33.970 89.593 1.00 33.48 302 VAL A C 1
ATOM 1975 O O . VAL A 1 304 ? 36.077 32.799 89.810 1.00 33.32 302 VAL A O 1
ATOM 1979 N N . SER A 1 305 ? 37.504 34.513 89.980 1.00 34.66 303 SER A N 1
ATOM 1980 C CA . SER A 1 305 ? 38.524 33.716 90.656 1.00 38.08 303 SER A CA 1
ATOM 1981 C C . SER A 1 305 ? 37.972 33.085 91.944 1.00 43.84 303 SER A C 1
ATOM 1982 O O . SER A 1 305 ? 38.123 31.872 92.171 1.00 40.61 303 SER A O 1
ATOM 1985 N N . LYS A 1 306 ? 37.316 33.902 92.770 1.00 44.61 304 LYS A N 1
ATOM 1986 C CA . LYS A 1 306 ? 36.742 33.426 94.031 1.00 42.92 304 LYS A CA 1
ATOM 1987 C C . LYS A 1 306 ? 35.840 32.197 93.842 1.00 46.00 304 LYS A C 1
ATOM 1988 O O . LYS A 1 306 ? 35.893 31.245 94.623 1.00 46.65 304 LYS A O 1
ATOM 1990 N N . ALA A 1 307 ? 35.027 32.212 92.792 1.00 45.94 305 ALA A N 1
ATOM 1991 C CA . ALA A 1 307 ? 34.077 31.130 92.542 1.00 50.44 305 ALA A CA 1
ATOM 1992 C C . ALA A 1 307 ? 34.718 29.810 92.074 1.00 54.55 305 ALA A C 1
ATOM 1993 O O . ALA A 1 307 ? 34.217 28.721 92.373 1.00 54.63 305 ALA A O 1
ATOM 1995 N N . CYS A 1 308 ? 35.825 29.903 91.345 1.00 54.42 306 CYS A N 1
ATOM 1996 C CA . CYS A 1 308 ? 36.400 28.720 90.713 1.00 55.77 306 CYS A CA 1
ATOM 1997 C C . CYS A 1 308 ? 37.288 27.939 91.677 1.00 57.32 306 CYS A C 1
ATOM 1998 O O . CYS A 1 308 ? 38.167 27.166 91.277 1.00 53.41 306 CYS A O 1
ATOM 2001 N N . GLY A 1 309 ? 37.013 28.137 92.960 1.00 60.38 307 GLY A N 1
ATOM 2002 C CA . GLY A 1 309 ? 37.739 27.469 94.014 1.00 58.95 307 GLY A CA 1
ATOM 2003 C C . GLY A 1 309 ? 39.200 27.824 93.934 1.00 55.42 307 GLY A C 1
ATOM 2004 O O . GLY A 1 309 ? 39.593 28.995 94.005 1.00 55.64 307 GLY A O 1
ATOM 2005 N N . ASN A 1 310 ? 40.023 26.806 93.775 1.00 47.70 308 ASN A N 1
ATOM 2006 C CA . ASN A 1 310 ? 41.438 27.060 93.695 1.00 45.19 308 ASN A CA 1
ATOM 2007 C C . ASN A 1 310 ? 41.944 26.904 92.263 1.00 40.43 308 ASN A C 1
ATOM 2008 O O . ASN A 1 310 ? 43.099 26.541 92.044 1.00 42.12 308 ASN A O 1
ATOM 2013 N N . MET A 1 311 ? 41.079 27.194 91.289 1.00 36.58 309 MET A N 1
ATOM 2014 C CA . MET A 1 311 ? 41.453 27.068 89.870 1.00 36.01 309 MET A CA 1
ATOM 2015 C C . MET A 1 311 ? 42.425 28.156 89.412 1.00 37.13 309 MET A C 1
ATOM 2016 O O . MET A 1 311 ? 43.286 27.918 88.547 1.00 30.89 309 MET A O 1
ATOM 2021 N N . PHE A 1 312 ? 42.274 29.347 89.986 1.00 29.38 310 PHE A N 1
ATOM 2022 C CA . PHE A 1 312 ? 43.117 30.470 89.627 1.00 26.23 310 PHE A CA 1
ATOM 2023 C C . PHE A 1 312 ? 43.981 30.893 90.800 1.00 28.18 310 PHE A C 1
ATOM 2024 O O . PHE A 1 312 ? 45.194 31.004 90.671 1.00 33.29 310 PHE A O 1
ATOM 2032 N N . GLY A 1 313 ? 43.357 31.102 91.955 1.00 33.50 311 GLY A N 1
ATOM 2033 C CA . GLY A 1 313 ? 44.070 31.569 93.125 1.00 27.09 311 GLY A CA 1
ATOM 2034 C C . GLY A 1 313 ? 44.581 32.985 92.938 1.00 32.19 311 GLY A C 1
ATOM 2035 O O . GLY A 1 313 ? 45.675 33.301 93.390 1.00 34.91 311 GLY A O 1
ATOM 2036 N N . LEU A 1 314 ? 43.785 33.837 92.286 1.00 30.35 312 LEU A N 1
ATOM 2037 C CA . LEU A 1 314 ? 44.200 35.195 91.896 1.00 25.19 312 LEU A CA 1
ATOM 2038 C C . LEU A 1 314 ? 44.527 36.111 93.086 1.00 26.13 312 LEU A C 1
ATOM 2039 O O . LEU A 1 314 ? 45.553 36.774 93.112 1.00 26.65 312 LEU A O 1
ATOM 2044 N N . MET A 1 315 ? 43.655 36.155 94.084 1.00 33.20 313 MET A N 1
ATOM 2045 C CA . MET A 1 315 ? 43.894 37.038 95.218 1.00 31.15 313 MET A CA 1
ATOM 2046 C C . MET A 1 315 ? 45.000 36.513 96.139 1.00 28.99 313 MET A C 1
ATOM 2047 O O . MET A 1 315 ? 45.479 37.225 97.029 1.00 29.87 313 MET A O 1
ATOM 2052 N N . HIS A 1 316 ? 45.414 35.272 95.901 1.00 28.64 314 HIS A N 1
ATOM 2053 C CA . HIS A 1 316 ? 46.519 34.679 96.647 1.00 36.40 314 HIS A CA 1
ATOM 2054 C C . HIS A 1 316 ? 47.892 35.018 96.055 1.00 37.59 314 HIS A C 1
ATOM 2055 O O . HIS A 1 316 ? 48.911 34.813 96.709 1.00 40.88 314 HIS A O 1
ATOM 2062 N N . GLY A 1 317 ? 47.920 35.524 94.822 1.00 37.10 315 GLY A N 1
ATOM 2063 C CA . GLY A 1 317 ? 49.147 36.057 94.237 1.00 33.13 315 GLY A CA 1
ATOM 2064 C C . GLY A 1 317 ? 49.850 35.195 93.194 1.00 34.74 315 GLY A C 1
ATOM 2065 O O . GLY A 1 317 ? 50.789 35.649 92.535 1.00 30.11 315 GLY A O 1
ATOM 2066 N N . THR A 1 318 ? 49.401 33.954 93.033 1.00 36.83 316 THR A N 1
ATOM 2067 C CA . THR A 1 318 ? 50.107 33.003 92.183 1.00 32.55 316 THR A CA 1
ATOM 2068 C C . THR A 1 318 ? 49.373 32.688 90.890 1.00 35.48 316 THR A C 1
ATOM 2069 O O . THR A 1 318 ? 49.694 31.702 90.233 1.00 38.83 316 THR A O 1
ATOM 2073 N N . CYS A 1 319 ? 48.400 33.524 90.527 1.00 33.43 317 CYS A N 1
ATOM 2074 C CA . CYS A 1 319 ? 47.717 33.410 89.231 1.00 33.61 317 CYS A CA 1
ATOM 2075 C C . CYS A 1 319 ? 48.580 33.949 88.097 1.00 26.75 317 CYS A C 1
ATOM 2076 O O . CYS A 1 319 ? 48.976 35.112 88.117 1.00 27.61 317 CYS A O 1
ATOM 2079 N N . PRO A 1 320 ? 48.865 33.107 87.096 1.00 31.98 318 PRO A N 1
ATOM 2080 C CA . PRO A 1 320 ? 49.716 33.521 85.976 1.00 27.72 318 PRO A CA 1
ATOM 2081 C C . PRO A 1 320 ? 49.191 34.757 85.263 1.00 29.76 318 PRO A C 1
ATOM 2082 O O . PRO A 1 320 ? 48.005 34.815 84.950 1.00 31.41 318 PRO A O 1
ATOM 2086 N N . GLU A 1 321 ? 50.061 35.731 84.999 1.00 28.95 319 GLU A N 1
ATOM 2087 C CA . GLU A 1 321 ? 49.735 36.770 84.024 1.00 25.22 319 GLU A CA 1
ATOM 2088 C C . GLU A 1 321 ? 50.408 36.478 82.669 1.00 23.67 319 GLU A C 1
ATOM 2089 O O . GLU A 1 321 ? 51.296 35.632 82.571 1.00 21.25 319 GLU A O 1
ATOM 2095 N N . THR A 1 322 ? 49.961 37.162 81.626 1.00 23.00 320 THR A N 1
ATOM 2096 C CA . THR A 1 322 ? 50.672 37.174 80.357 1.00 22.72 320 THR A CA 1
ATOM 2097 C C . THR A 1 322 ? 50.985 38.624 79.996 1.00 22.77 320 THR A C 1
ATOM 2098 O O . THR A 1 322 ? 50.087 39.471 79.964 1.00 21.66 320 THR A O 1
ATOM 2102 N N . SER A 1 323 ? 52.262 38.912 79.752 1.00 23.41 321 SER A N 1
ATOM 2103 C CA . SER A 1 323 ? 52.673 40.238 79.312 1.00 23.69 321 SER A CA 1
ATOM 2104 C C . SER A 1 323 ? 52.091 41.278 80.254 1.00 26.01 321 SER A C 1
ATOM 2105 O O . SER A 1 323 ? 51.418 42.207 79.829 1.00 24.81 321 SER A O 1
ATOM 2108 N N . GLY A 1 324 ? 52.343 41.100 81.547 1.00 27.81 322 GLY A N 1
ATOM 2109 C CA . GLY A 1 324 ? 51.804 42.000 82.549 1.00 22.38 322 GLY A CA 1
ATOM 2110 C C . GLY A 1 324 ? 52.660 43.239 82.671 1.00 25.82 322 GLY A C 1
ATOM 2111 O O . GLY A 1 324 ? 53.637 43.421 81.925 1.00 25.87 322 GLY A O 1
ATOM 2112 N N . GLY A 1 325 ? 52.315 44.097 83.622 1.00 23.69 323 GLY A N 1
ATOM 2113 C CA . GLY A 1 325 ? 53.031 45.350 83.762 1.00 26.64 323 GLY A CA 1
ATOM 2114 C C . GLY A 1 325 ? 54.360 45.207 84.488 1.00 25.79 323 GLY A C 1
ATOM 2115 O O . GLY A 1 325 ? 54.776 44.105 84.865 1.00 20.25 323 GLY A O 1
ATOM 2116 N N . LEU A 1 326 ? 55.037 46.335 84.675 1.00 28.57 324 LEU A N 1
ATOM 2117 C CA . LEU A 1 326 ? 56.214 46.376 85.531 1.00 23.02 324 LEU A CA 1
ATOM 2118 C C . LEU A 1 326 ? 55.768 46.550 86.979 1.00 22.66 324 LEU A C 1
ATOM 2119 O O . LEU A 1 326 ? 54.770 47.220 87.254 1.00 22.38 324 LEU A O 1
ATOM 2124 N N . LEU A 1 327 ? 56.484 45.899 87.891 1.00 24.52 325 LEU A N 1
ATOM 2125 C CA . LEU A 1 327 ? 56.398 46.191 89.317 1.00 22.22 325 LEU A CA 1
ATOM 2126 C C . LEU A 1 327 ? 57.695 46.880 89.703 1.00 22.85 325 LEU A C 1
ATOM 2127 O O . LEU A 1 327 ? 58.781 46.298 89.602 1.00 22.14 325 LEU A O 1
ATOM 2132 N N . ILE A 1 328 ? 57.571 48.133 90.122 1.00 27.38 326 ILE A N 1
ATOM 2133 C CA . ILE A 1 328 ? 58.704 49.029 90.293 1.00 22.88 326 ILE A CA 1
ATOM 2134 C C . ILE A 1 328 ? 58.817 49.419 91.761 1.00 22.01 326 ILE A C 1
ATOM 2135 O O . ILE A 1 328 ? 57.807 49.742 92.397 1.00 18.21 326 ILE A O 1
ATOM 2140 N N . CYS A 1 329 ? 60.046 49.358 92.281 1.00 21.76 327 CYS A N 1
ATOM 2141 C CA . CYS A 1 329 ? 60.394 49.889 93.595 1.00 17.83 327 CYS A CA 1
ATOM 2142 C C . CYS A 1 329 ? 60.847 51.318 93.388 1.00 19.99 327 CYS A C 1
ATOM 2143 O O . CYS A 1 329 ? 61.853 51.560 92.709 1.00 23.27 327 CYS A O 1
ATOM 2146 N N . LEU A 1 330 ? 60.098 52.265 93.945 1.00 23.10 328 LEU A N 1
ATOM 2147 C CA . LEU A 1 330 ? 60.329 53.690 93.678 1.00 27.97 328 LEU A CA 1
ATOM 2148 C C . LEU A 1 330 ? 60.477 54.461 94.976 1.00 25.95 328 LEU A C 1
ATOM 2149 O O . LEU A 1 330 ? 59.748 54.196 95.933 1.00 23.09 328 LEU A O 1
ATOM 2154 N N . PRO A 1 331 ? 61.414 55.428 95.009 1.00 32.13 329 PRO A N 1
ATOM 2155 C CA . PRO A 1 331 ? 61.455 56.330 96.158 1.00 32.97 329 PRO A CA 1
ATOM 2156 C C . PRO A 1 331 ? 60.065 56.925 96.350 1.00 38.37 329 PRO A C 1
ATOM 2157 O O . PRO A 1 331 ? 59.397 57.246 95.354 1.00 35.40 329 PRO A O 1
ATOM 2161 N N . ARG A 1 332 ? 59.630 57.060 97.601 1.00 41.12 330 ARG A N 1
ATOM 2162 C CA . ARG A 1 332 ? 58.272 57.523 97.885 1.00 41.75 330 ARG A CA 1
ATOM 2163 C C . ARG A 1 332 ? 57.936 58.854 97.198 1.00 41.65 330 ARG A C 1
ATOM 2164 O O . ARG A 1 332 ? 56.853 59.024 96.638 1.00 29.39 330 ARG A O 1
ATOM 2172 N N . GLU A 1 333 ? 58.877 59.791 97.225 1.00 51.46 331 GLU A N 1
ATOM 2173 C CA . GLU A 1 333 ? 58.686 61.092 96.582 1.00 51.92 331 GLU A CA 1
ATOM 2174 C C . GLU A 1 333 ? 58.409 61.000 95.054 1.00 40.71 331 GLU A C 1
ATOM 2175 O O . GLU A 1 333 ? 57.553 61.704 94.524 1.00 48.24 331 GLU A O 1
ATOM 2181 N N . GLN A 1 334 ? 59.098 60.094 94.366 1.00 37.81 332 GLN A N 1
ATOM 2182 C CA . GLN A 1 334 ? 59.018 59.987 92.908 1.00 37.32 332 GLN A CA 1
ATOM 2183 C C . GLN A 1 334 ? 57.783 59.222 92.400 1.00 40.04 332 GLN A C 1
ATOM 2184 O O . GLN A 1 334 ? 57.257 59.515 91.317 1.00 35.55 332 GLN A O 1
ATOM 2190 N N . ALA A 1 335 ? 57.329 58.251 93.191 1.00 35.02 333 ALA A N 1
ATOM 2191 C CA . ALA A 1 335 ? 56.280 57.321 92.777 1.00 33.58 333 ALA A CA 1
ATOM 2192 C C . ALA A 1 335 ? 54.999 57.997 92.276 1.00 38.52 333 ALA A C 1
ATOM 2193 O O . ALA A 1 335 ? 54.430 57.584 91.266 1.00 38.42 333 ALA A O 1
ATOM 2195 N N . ALA A 1 336 ? 54.543 59.026 92.984 1.00 39.70 334 ALA A N 1
ATOM 2196 C CA . ALA A 1 336 ? 53.355 59.770 92.571 1.00 35.48 334 ALA A CA 1
ATOM 2197 C C . ALA A 1 336 ? 53.517 60.372 91.177 1.00 29.72 334 ALA A C 1
ATOM 2198 O O . ALA A 1 336 ? 52.630 60.247 90.353 1.00 29.48 334 ALA A O 1
ATOM 2200 N N . ARG A 1 337 ? 54.651 61.028 90.925 1.00 32.82 335 ARG A N 1
ATOM 2201 C CA . ARG A 1 337 ? 54.911 61.678 89.640 1.00 32.45 335 ARG A CA 1
ATOM 2202 C C . ARG A 1 337 ? 55.004 60.661 88.517 1.00 33.96 335 ARG A C 1
ATOM 2203 O O . ARG A 1 337 ? 54.412 60.860 87.460 1.00 31.96 335 ARG A O 1
ATOM 2211 N N . PHE A 1 338 ? 55.755 59.581 88.753 1.00 34.06 336 PHE A N 1
ATOM 2212 C CA . PHE A 1 338 ? 55.814 58.462 87.820 1.00 28.02 336 PHE A CA 1
ATOM 2213 C C . PHE A 1 338 ? 54.395 58.069 87.384 1.00 31.23 336 PHE A C 1
ATOM 2214 O O . PHE A 1 338 ? 54.100 57.988 86.186 1.00 29.43 336 PHE A O 1
ATOM 2222 N N . CYS A 1 339 ? 53.524 57.839 88.368 1.00 29.77 337 CYS A N 1
ATOM 2223 C CA . CYS A 1 339 ? 52.152 57.411 88.118 1.00 26.08 337 CYS A CA 1
ATOM 2224 C C . CYS A 1 339 ? 51.329 58.463 87.380 1.00 31.85 337 CYS A C 1
ATOM 2225 O O . CYS A 1 339 ? 50.560 58.123 86.481 1.00 34.47 337 CYS A O 1
ATOM 2228 N N . ALA A 1 340 ? 51.486 59.735 87.756 1.00 34.36 338 ALA A N 1
ATOM 2229 C CA . ALA A 1 340 ? 50.789 60.821 87.069 1.00 32.78 338 ALA A CA 1
ATOM 2230 C C . ALA A 1 340 ? 51.303 60.925 85.640 1.00 30.80 338 ALA A C 1
ATOM 2231 O O . ALA A 1 340 ? 50.541 61.126 84.685 1.00 29.40 338 ALA A O 1
ATOM 2233 N N . GLU A 1 341 ? 52.613 60.787 85.508 1.00 27.28 339 GLU A N 1
ATOM 2234 C CA . GLU A 1 341 ? 53.272 60.948 84.223 1.00 30.41 339 GLU A CA 1
ATOM 2235 C C . GLU A 1 341 ? 52.909 59.816 83.259 1.00 29.24 339 GLU A C 1
ATOM 2236 O O . GLU A 1 341 ? 52.685 60.041 82.069 1.00 30.46 339 GLU A O 1
ATOM 2242 N N . ILE A 1 342 ? 52.837 58.593 83.763 1.00 30.58 340 ILE A N 1
ATOM 2243 C CA . ILE A 1 342 ? 52.517 57.484 82.876 1.00 34.43 340 ILE A CA 1
ATOM 2244 C C . ILE A 1 342 ? 51.018 57.505 82.488 1.00 35.75 340 ILE A C 1
ATOM 2245 O O . ILE A 1 342 ? 50.611 56.974 81.440 1.00 29.23 340 ILE A O 1
ATOM 2250 N N . LYS A 1 343 ? 50.213 58.164 83.317 1.00 36.61 341 LYS A N 1
ATOM 2251 C CA . LYS A 1 343 ? 48.782 58.311 83.057 1.00 34.49 341 LYS A CA 1
ATOM 2252 C C . LYS A 1 343 ? 48.529 59.269 81.890 1.00 39.43 341 LYS A C 1
ATOM 2253 O O . LYS A 1 343 ? 47.678 58.999 81.045 1.00 44.13 341 LYS A O 1
ATOM 2259 N N . SER A 1 344 ? 49.265 60.380 81.838 1.00 36.08 342 SER A N 1
ATOM 2260 C CA . SER A 1 344 ? 49.241 61.229 80.654 1.00 40.38 342 SER A CA 1
ATOM 2261 C C . SER A 1 344 ? 50.583 61.846 80.303 1.00 47.24 342 SER A C 1
ATOM 2262 O O . SER A 1 344 ? 51.056 62.759 80.976 1.00 45.12 342 SER A O 1
ATOM 2265 N N . PRO A 1 345 ? 51.193 61.362 79.219 1.00 56.47 343 PRO A N 1
ATOM 2266 C CA . PRO A 1 345 ? 52.406 61.977 78.665 1.00 62.87 343 PRO A CA 1
ATOM 2267 C C . PRO A 1 345 ? 52.085 63.207 77.800 1.00 65.74 343 PRO A C 1
ATOM 2268 O O . PRO A 1 345 ? 52.851 63.554 76.896 1.00 66.15 343 PRO A O 1
ATOM 2272 N N . GLU A 1 349 ? 47.768 56.910 74.418 1.00 32.56 347 GLU A N 1
ATOM 2273 C CA . GLU A 1 349 ? 49.124 56.573 74.833 1.00 35.05 347 GLU A CA 1
ATOM 2274 C C . GLU A 1 349 ? 49.286 56.647 76.362 1.00 36.28 347 GLU A C 1
ATOM 2275 O O . GLU A 1 349 ? 50.353 56.317 76.901 1.00 38.25 347 GLU A O 1
ATOM 2281 N N . GLY A 1 350 ? 48.240 57.089 77.062 1.00 31.70 348 GLY A N 1
ATOM 2282 C CA . GLY A 1 350 ? 48.293 57.210 78.514 1.00 23.37 348 GLY A CA 1
ATOM 2283 C C . GLY A 1 350 ? 47.667 56.014 79.198 1.00 23.38 348 GLY A C 1
ATOM 2284 O O . GLY A 1 350 ? 46.678 55.471 78.710 1.00 22.92 348 GLY A O 1
ATOM 2285 N N . HIS A 1 351 ? 48.242 55.592 80.322 1.00 24.94 349 HIS A N 1
ATOM 2286 C CA . HIS A 1 351 ? 47.769 54.386 81.012 1.00 28.54 349 HIS A CA 1
ATOM 2287 C C . HIS A 1 351 ? 47.939 54.489 82.510 1.00 29.54 349 HIS A C 1
ATOM 2288 O O . HIS A 1 351 ? 48.957 54.979 82.994 1.00 29.05 349 HIS A O 1
ATOM 2295 N N . GLN A 1 352 ? 46.944 53.992 83.232 1.00 23.25 350 GLN A N 1
ATOM 2296 C CA . GLN A 1 352 ? 46.914 54.037 84.689 1.00 25.37 350 GLN A CA 1
ATOM 2297 C C . GLN A 1 352 ? 47.881 53.020 85.343 1.00 28.37 350 GLN A C 1
ATOM 2298 O O . GLN A 1 352 ? 48.048 51.907 84.836 1.00 28.22 350 GLN A O 1
ATOM 2304 N N . ALA A 1 353 ? 48.521 53.418 86.453 1.00 25.62 351 ALA A N 1
ATOM 2305 C CA . ALA A 1 353 ? 49.369 52.538 87.270 1.00 21.71 351 ALA A CA 1
ATOM 2306 C C . ALA A 1 353 ? 48.999 52.717 88.738 1.00 26.09 351 ALA A C 1
ATOM 2307 O O . ALA A 1 353 ? 48.475 53.770 89.111 1.00 28.66 351 ALA A O 1
ATOM 2309 N N . TRP A 1 354 ? 49.276 51.713 89.572 1.00 22.28 352 TRP A N 1
ATOM 2310 C CA . TRP A 1 354 ? 48.834 51.750 90.970 1.00 21.16 352 TRP A CA 1
ATOM 2311 C C . TRP A 1 354 ? 49.959 51.630 91.958 1.00 28.53 352 TRP A C 1
ATOM 2312 O O . TRP A 1 354 ? 50.901 50.878 91.740 1.00 35.70 352 TRP A O 1
ATOM 2323 N N . ILE A 1 355 ? 49.844 52.345 93.070 1.00 24.79 353 ILE A N 1
ATOM 2324 C CA . ILE A 1 355 ? 50.779 52.147 94.169 1.00 28.90 353 ILE A CA 1
ATOM 2325 C C . ILE A 1 355 ? 50.225 51.040 95.047 1.00 29.58 353 ILE A C 1
ATOM 2326 O O . ILE A 1 355 ? 49.288 51.263 95.790 1.00 29.11 353 ILE A O 1
ATOM 2331 N N . ILE A 1 356 ? 50.799 49.845 94.957 1.00 29.81 354 ILE A N 1
ATOM 2332 C CA . ILE A 1 356 ? 50.141 48.653 95.507 1.00 29.47 354 ILE A CA 1
ATOM 2333 C C . ILE A 1 356 ? 50.736 48.133 96.827 1.00 23.11 354 ILE A C 1
ATOM 2334 O O . ILE A 1 356 ? 50.180 47.242 97.453 1.00 22.52 354 ILE A O 1
ATOM 2339 N N . GLY A 1 357 ? 51.864 48.695 97.244 1.00 26.25 355 GLY A N 1
ATOM 2340 C CA . GLY A 1 357 ? 52.554 48.188 98.416 1.00 25.69 355 GLY A CA 1
ATOM 2341 C C . GLY A 1 357 ? 53.745 49.019 98.849 1.00 23.10 355 GLY A C 1
ATOM 2342 O O . GLY A 1 357 ? 53.973 50.114 98.342 1.00 26.79 355 GLY A O 1
ATOM 2343 N N . ILE A 1 358 ? 54.515 48.474 99.785 1.00 27.54 356 ILE A N 1
ATOM 2344 C CA . ILE A 1 358 ? 55.610 49.197 100.418 1.00 30.38 356 ILE A CA 1
ATOM 2345 C C . ILE A 1 358 ? 56.895 48.369 100.503 1.00 26.26 356 ILE A C 1
ATOM 2346 O O . ILE A 1 358 ? 56.865 47.139 100.581 1.00 26.39 356 ILE A O 1
ATOM 2351 N N . VAL A 1 359 ? 58.024 49.062 100.482 1.00 24.59 357 VAL A N 1
ATOM 2352 C CA . VAL A 1 359 ? 59.301 48.442 100.756 1.00 26.11 357 VAL A CA 1
ATOM 2353 C C . VAL A 1 359 ? 59.648 48.641 102.252 1.00 27.66 357 VAL A C 1
ATOM 2354 O O . VAL A 1 359 ? 59.543 49.752 102.771 1.00 28.93 357 VAL A O 1
ATOM 2356 N N . GLU A 1 360 ? 59.999 47.563 102.957 1.00 29.39 358 GLU A N 1
ATOM 2357 C CA . GLU A 1 360 ? 60.282 47.643 104.406 1.00 31.08 358 GLU A CA 1
ATOM 2358 C C . GLU A 1 360 ? 61.537 46.866 104.738 1.00 32.43 358 GLU A C 1
ATOM 2359 O O . GLU A 1 360 ? 61.971 46.046 103.944 1.00 31.05 358 GLU A O 1
ATOM 2365 N N . LYS A 1 361 ? 62.116 47.115 105.913 1.00 30.11 359 LYS A N 1
ATOM 2366 C CA . LYS A 1 361 ? 63.253 46.324 106.373 1.00 25.43 359 LYS A CA 1
ATOM 2367 C C . LYS A 1 361 ? 62.814 44.861 106.468 1.00 26.61 359 LYS A C 1
ATOM 2368 O O . LYS A 1 361 ? 61.663 44.573 106.819 1.00 31.32 359 LYS A O 1
ATOM 2371 N N . GLY A 1 362 ? 63.704 43.935 106.116 1.00 26.94 360 GLY A N 1
ATOM 2372 C CA . GLY A 1 362 ? 63.388 42.524 106.213 1.00 21.68 360 GLY A CA 1
ATOM 2373 C C . GLY A 1 362 ? 64.444 41.589 105.658 1.00 25.41 360 GLY A C 1
ATOM 2374 O O . GLY A 1 362 ? 65.607 41.944 105.568 1.00 28.27 360 GLY A O 1
ATOM 2375 N N . ASN A 1 363 ? 64.029 40.382 105.288 1.00 23.86 361 ASN A N 1
ATOM 2376 C CA . ASN A 1 363 ? 64.958 39.363 104.852 1.00 24.58 361 ASN A CA 1
ATOM 2377 C C . ASN A 1 363 ? 64.731 38.924 103.409 1.00 30.56 361 ASN A C 1
ATOM 2378 O O . ASN A 1 363 ? 64.841 37.731 103.105 1.00 33.95 361 ASN A O 1
ATOM 2383 N N . ARG A 1 364 ? 64.388 39.873 102.535 1.00 29.44 362 ARG A N 1
ATOM 2384 C CA . ARG A 1 364 ? 64.335 39.639 101.082 1.00 26.99 362 ARG A CA 1
ATOM 2385 C C . ARG A 1 364 ? 63.269 38.641 100.628 1.00 24.93 362 ARG A C 1
ATOM 2386 O O . ARG A 1 364 ? 63.499 37.789 99.754 1.00 22.46 362 ARG A O 1
ATOM 2394 N N . THR A 1 365 ? 62.092 38.784 101.228 1.00 24.66 363 THR A N 1
ATOM 2395 C CA . THR A 1 365 ? 60.916 38.007 100.866 1.00 23.62 363 THR A CA 1
ATOM 2396 C C . THR A 1 365 ? 59.809 38.961 100.428 1.00 20.75 363 THR A C 1
ATOM 2397 O O . THR A 1 365 ? 59.936 40.182 100.572 1.00 22.26 363 THR A O 1
ATOM 2401 N N . ALA A 1 366 ? 58.725 38.411 99.891 1.00 19.52 364 ALA A N 1
ATOM 2402 C CA . ALA A 1 366 ? 57.543 39.210 99.561 1.00 24.98 364 ALA A CA 1
ATOM 2403 C C . ALA A 1 366 ? 56.288 38.481 100.041 1.00 26.46 364 ALA A C 1
ATOM 2404 O O . ALA A 1 366 ? 56.287 37.243 100.108 1.00 28.53 364 ALA A O 1
ATOM 2406 N N . ARG A 1 367 ? 55.228 39.233 100.365 1.00 21.18 365 ARG A N 1
ATOM 2407 C CA . ARG A 1 367 ? 53.934 38.633 100.706 1.00 23.46 365 ARG A CA 1
ATOM 2408 C C . ARG A 1 367 ? 52.773 39.547 100.324 1.00 29.54 365 ARG A C 1
ATOM 2409 O O . ARG A 1 367 ? 52.949 40.759 100.207 1.00 31.69 365 ARG A O 1
ATOM 2417 N N . ILE A 1 368 ? 51.595 38.960 100.120 1.00 30.94 366 ILE A N 1
ATOM 2418 C CA . ILE A 1 368 ? 50.357 39.730 100.003 1.00 28.32 366 ILE A CA 1
ATOM 2419 C C . ILE A 1 368 ? 49.766 39.800 101.407 1.00 28.25 366 ILE A C 1
ATOM 2420 O O . ILE A 1 368 ? 49.776 38.804 102.124 1.00 27.83 366 ILE A O 1
ATOM 2425 N N . ILE A 1 369 ? 49.292 40.976 101.817 1.00 30.84 367 ILE A N 1
ATOM 2426 C CA . ILE A 1 369 ? 48.629 41.111 103.115 1.00 32.46 367 ILE A CA 1
ATOM 2427 C C . ILE A 1 369 ? 47.413 40.192 103.190 1.00 32.24 367 ILE A C 1
ATOM 2428 O O . ILE A 1 369 ? 46.844 39.806 102.169 1.00 28.31 367 ILE A O 1
ATOM 2433 N N . ASP A 1 370 ? 47.014 39.861 104.411 1.00 35.49 368 ASP A N 1
ATOM 2434 C CA . ASP A 1 370 ? 45.966 38.873 104.644 1.00 46.14 368 ASP A CA 1
ATOM 2435 C C . ASP A 1 370 ? 44.619 39.206 103.987 1.00 44.36 368 ASP A C 1
ATOM 2436 O O . ASP A 1 370 ? 43.967 38.315 103.426 1.00 47.90 368 ASP A O 1
ATOM 2441 N N . LYS A 1 371 ? 44.199 40.471 104.038 1.00 36.66 369 LYS A N 1
ATOM 2442 C CA . LYS A 1 371 ? 42.932 40.853 103.405 1.00 42.07 369 LYS A CA 1
ATOM 2443 C C . LYS A 1 371 ? 43.091 41.959 102.343 1.00 41.01 369 LYS A C 1
ATOM 2444 O O . LYS A 1 371 ? 42.586 43.074 102.522 1.00 38.97 369 LYS A O 1
ATOM 2446 N N . PRO A 1 372 ? 43.780 41.647 101.224 1.00 36.45 370 PRO A N 1
ATOM 2447 C CA . PRO A 1 372 ? 44.208 42.701 100.298 1.00 34.76 370 PRO A CA 1
ATOM 2448 C C . PRO A 1 372 ? 43.011 43.411 99.673 1.00 36.33 370 PRO A C 1
ATOM 2449 O O . PRO A 1 372 ? 42.052 42.736 99.283 1.00 38.87 370 PRO A O 1
ATOM 2453 N N . ARG A 1 373 ? 43.060 44.738 99.573 1.00 31.02 371 ARG A N 1
ATOM 2454 C CA . ARG A 1 373 ? 42.002 45.464 98.878 1.00 28.83 371 ARG A CA 1
ATOM 2455 C C . ARG A 1 373 ? 42.058 45.216 97.381 1.00 28.43 371 ARG A C 1
ATOM 2456 O O . ARG A 1 373 ? 43.114 45.352 96.762 1.00 32.55 371 ARG A O 1
ATOM 2464 N N . ILE A 1 374 ? 40.921 44.851 96.800 1.00 26.73 372 ILE A N 1
ATOM 2465 C CA . ILE A 1 374 ? 40.852 44.600 95.367 1.00 29.83 372 ILE A CA 1
ATOM 2466 C C . ILE A 1 374 ? 40.343 45.843 94.677 1.00 33.44 372 ILE A C 1
ATOM 2467 O O . ILE A 1 374 ? 39.180 46.215 94.844 1.00 33.13 372 ILE A O 1
ATOM 2472 N N . ILE A 1 375 ? 41.211 46.492 93.909 1.00 25.71 373 ILE A N 1
ATOM 2473 C CA . ILE A 1 375 ? 40.790 47.640 93.133 1.00 21.91 373 ILE A CA 1
ATOM 2474 C C . ILE A 1 375 ? 40.164 47.143 91.818 1.00 32.16 373 ILE A C 1
ATOM 2475 O O . ILE A 1 375 ? 40.760 46.349 91.071 1.00 27.71 373 ILE A O 1
ATOM 2480 N N . GLU A 1 376 ? 38.935 47.577 91.562 1.00 33.88 374 GLU A N 1
ATOM 2481 C CA . GLU A 1 376 ? 38.223 47.119 90.387 1.00 30.62 374 GLU A CA 1
ATOM 2482 C C . GLU A 1 376 ? 38.516 48.065 89.253 1.00 28.99 374 GLU A C 1
ATOM 2483 O O . GLU A 1 376 ? 38.112 49.231 89.272 1.00 33.64 374 GLU A O 1
ATOM 2489 N N . VAL A 1 377 ? 39.262 47.570 88.273 1.00 24.51 375 VAL A N 1
ATOM 2490 C CA . VAL A 1 377 ? 39.672 48.408 87.153 1.00 31.09 375 VAL A CA 1
ATOM 2491 C C . VAL A 1 377 ? 38.749 48.179 85.944 1.00 33.45 375 VAL A C 1
ATOM 2492 O O . VAL A 1 377 ? 38.853 47.177 85.239 1.00 31.14 375 VAL A O 1
ATOM 2496 N N . ALA A 1 378 ? 37.823 49.109 85.731 1.00 32.36 376 ALA A N 1
ATOM 2497 C CA . ALA A 1 378 ? 36.842 48.967 84.663 1.00 30.20 376 ALA A CA 1
ATOM 2498 C C . ALA A 1 378 ? 37.485 49.304 83.320 1.00 35.99 376 ALA A C 1
ATOM 2499 O O . ALA A 1 378 ? 38.522 49.988 83.275 1.00 28.54 376 ALA A O 1
ATOM 2501 N N . PRO A 1 379 ? 36.885 48.805 82.223 1.00 41.46 377 PRO A N 1
ATOM 2502 C CA . PRO A 1 379 ? 37.284 49.179 80.860 1.00 41.08 377 PRO A CA 1
ATOM 2503 C C . PRO A 1 379 ? 37.024 50.659 80.578 1.00 35.20 377 PRO A C 1
ATOM 2504 O O . PRO A 1 379 ? 37.842 51.266 79.894 1.00 44.17 377 PRO A O 1
ATOM 2508 N N . SER B 1 8 ? 75.238 3.786 76.354 1.00 42.22 6 SER B N 1
ATOM 2509 C CA . SER B 1 8 ? 75.594 3.810 77.762 1.00 41.97 6 SER B CA 1
ATOM 2510 C C . SER B 1 8 ? 74.541 4.503 78.616 1.00 48.03 6 SER B C 1
ATOM 2511 O O . SER B 1 8 ? 74.841 5.026 79.690 1.00 53.89 6 SER B O 1
ATOM 2514 N N . PHE B 1 9 ? 73.306 4.541 78.139 1.00 44.63 7 PHE B N 1
ATOM 2515 C CA . PHE B 1 9 ? 72.238 4.995 79.010 1.00 37.55 7 PHE B CA 1
ATOM 2516 C C . PHE B 1 9 ? 71.311 3.838 79.231 1.00 32.30 7 PHE B C 1
ATOM 2517 O O . PHE B 1 9 ? 70.866 3.184 78.284 1.00 30.86 7 PHE B O 1
ATOM 2525 N N . ASN B 1 10 ? 71.055 3.577 80.502 1.00 34.70 8 ASN B N 1
ATOM 2526 C CA . ASN B 1 10 ? 70.126 2.547 80.891 1.00 33.96 8 ASN B CA 1
ATOM 2527 C C . ASN B 1 10 ? 69.112 3.187 81.805 1.00 28.95 8 ASN B C 1
ATOM 2528 O O . ASN B 1 10 ? 69.477 3.715 82.839 1.00 31.72 8 ASN B O 1
ATOM 2533 N N . PRO B 1 11 ? 67.834 3.187 81.394 1.00 34.85 9 PRO B N 1
ATOM 2534 C CA . PRO B 1 11 ? 66.716 3.710 82.183 1.00 38.91 9 PRO B CA 1
ATOM 2535 C C . PRO B 1 11 ? 66.695 3.049 83.550 1.00 45.70 9 PRO B C 1
ATOM 2536 O O . PRO B 1 11 ? 66.309 3.671 84.543 1.00 39.93 9 PRO B O 1
ATOM 2540 N N . GLU B 1 12 ? 67.111 1.786 83.583 1.00 50.79 10 GLU B N 1
ATOM 2541 C CA . GLU B 1 12 ? 67.188 1.033 84.826 1.00 48.77 10 GLU B CA 1
ATOM 2542 C C . GLU B 1 12 ? 68.168 1.688 85.792 1.00 45.47 10 GLU B C 1
ATOM 2543 O O . GLU B 1 12 ? 67.857 1.847 86.966 1.00 50.54 10 GLU B O 1
ATOM 2544 N N . SER B 1 13 ? 69.342 2.073 85.288 1.00 43.47 11 SER B N 1
ATOM 2545 C CA . SER B 1 13 ? 70.422 2.615 86.116 1.00 45.91 11 SER B CA 1
ATOM 2546 C C . SER B 1 13 ? 70.045 3.919 86.792 1.00 50.04 11 SER B C 1
ATOM 2547 O O . SER B 1 13 ? 70.891 4.552 87.423 1.00 54.21 11 SER B O 1
ATOM 2550 N N . TYR B 1 14 ? 68.781 4.321 86.653 1.00 54.83 12 TYR B N 1
ATOM 2551 C CA . TYR B 1 14 ? 68.320 5.614 87.156 1.00 56.50 12 TYR B CA 1
ATOM 2552 C C . TYR B 1 14 ? 66.995 5.515 87.920 1.00 66.31 12 TYR B C 1
ATOM 2553 O O . TYR B 1 14 ? 66.399 6.537 88.289 1.00 70.17 12 TYR B O 1
ATOM 2562 N N . GLU B 1 15 ? 66.551 4.278 88.147 1.00 68.85 13 GLU B N 1
ATOM 2563 C CA . GLU B 1 15 ? 65.317 3.973 88.877 1.00 68.89 13 GLU B CA 1
ATOM 2564 C C . GLU B 1 15 ? 64.062 4.170 88.019 1.00 69.20 13 GLU B C 1
ATOM 2565 O O . GLU B 1 15 ? 62.960 4.331 88.550 1.00 73.27 13 GLU B O 1
ATOM 2567 N N . LEU B 1 16 ? 64.234 4.147 86.695 1.00 63.40 14 LEU B N 1
ATOM 2568 C CA . LEU B 1 16 ? 63.104 4.242 85.762 1.00 57.69 14 LEU B CA 1
ATOM 2569 C C . LEU B 1 16 ? 62.651 2.861 85.253 1.00 57.86 14 LEU B C 1
ATOM 2570 O O . LEU B 1 16 ? 63.268 1.835 85.577 1.00 60.11 14 LEU B O 1
ATOM 2575 N N . ASP B 1 17 ? 61.569 2.839 84.469 1.00 49.18 15 ASP B N 1
ATOM 2576 C CA . ASP B 1 17 ? 61.098 1.600 83.845 1.00 47.73 15 ASP B CA 1
ATOM 2577 C C . ASP B 1 17 ? 62.069 1.217 82.754 1.00 42.40 15 ASP B C 1
ATOM 2578 O O . ASP B 1 17 ? 62.548 2.089 82.035 1.00 42.25 15 ASP B O 1
ATOM 2583 N N . LYS B 1 18 ? 62.370 -0.073 82.623 1.00 43.80 16 LYS B N 1
ATOM 2584 C CA . LYS B 1 18 ? 63.296 -0.513 81.581 1.00 42.43 16 LYS B CA 1
ATOM 2585 C C . LYS B 1 18 ? 62.795 0.012 80.232 1.00 36.78 16 LYS B C 1
ATOM 2586 O O . LYS B 1 18 ? 63.567 0.175 79.285 1.00 35.42 16 LYS B O 1
ATOM 2588 N N . SER B 1 19 ? 61.497 0.304 80.178 1.00 35.03 17 SER B N 1
ATOM 2589 C CA . SER B 1 19 ? 60.791 0.653 78.943 1.00 39.83 17 SER B CA 1
ATOM 2590 C C . SER B 1 19 ? 60.918 2.132 78.520 1.00 40.57 17 SER B C 1
ATOM 2591 O O . SER B 1 19 ? 60.415 2.550 77.467 1.00 33.72 17 SER B O 1
ATOM 2594 N N . PHE B 1 20 ? 61.572 2.934 79.345 1.00 37.56 18 PHE B N 1
ATOM 2595 C CA . PHE B 1 20 ? 61.603 4.359 79.085 1.00 38.64 18 PHE B CA 1
ATOM 2596 C C . PHE B 1 20 ? 62.394 4.673 77.807 1.00 38.78 18 PHE B C 1
ATOM 2597 O O . PHE B 1 20 ? 63.498 4.163 77.614 1.00 44.98 18 PHE B O 1
ATOM 2605 N N . ARG B 1 21 ? 61.812 5.482 76.923 1.00 34.95 19 ARG B N 1
ATOM 2606 C CA . ARG B 1 21 ? 62.562 6.055 75.801 1.00 36.44 19 ARG B CA 1
ATOM 2607 C C . ARG B 1 21 ? 62.418 7.567 75.888 1.00 36.11 19 ARG B C 1
ATOM 2608 O O . ARG B 1 21 ? 61.305 8.071 76.034 1.00 39.95 19 ARG B O 1
ATOM 2616 N N . LEU B 1 22 ? 63.523 8.298 75.803 1.00 34.85 20 LEU B N 1
ATOM 2617 C CA . LEU B 1 22 ? 63.420 9.753 75.759 1.00 38.05 20 LEU B CA 1
ATOM 2618 C C . LEU B 1 22 ? 62.780 10.142 74.438 1.00 37.93 20 LEU B C 1
ATOM 2619 O O . LEU B 1 22 ? 62.139 11.192 74.324 1.00 36.00 20 LEU B O 1
ATOM 2624 N N . THR B 1 23 ? 62.960 9.271 73.442 1.00 38.46 21 THR B N 1
ATOM 2625 C CA . THR B 1 23 ? 62.388 9.463 72.103 1.00 40.06 21 THR B CA 1
ATOM 2626 C C . THR B 1 23 ? 60.878 9.197 72.075 1.00 38.39 21 THR B C 1
ATOM 2627 O O . THR B 1 23 ? 60.237 9.362 71.034 1.00 35.38 21 THR B O 1
ATOM 2631 N N . ARG B 1 24 ? 60.321 8.781 73.216 1.00 33.86 22 ARG B N 1
ATOM 2632 C CA . ARG B 1 24 ? 58.882 8.567 73.344 1.00 37.57 22 ARG B CA 1
ATOM 2633 C C . ARG B 1 24 ? 58.113 9.905 73.369 1.00 46.33 22 ARG B C 1
ATOM 2634 O O . ARG B 1 24 ? 56.942 9.969 72.969 1.00 49.14 22 ARG B O 1
ATOM 2636 N N . PHE B 1 25 ? 58.786 10.967 73.818 1.00 39.12 23 PHE B N 1
ATOM 2637 C CA . PHE B 1 25 ? 58.140 12.258 74.058 1.00 36.49 23 PHE B CA 1
ATOM 2638 C C . PHE B 1 25 ? 58.244 13.196 72.854 1.00 41.91 23 PHE B C 1
ATOM 2639 O O . PHE B 1 25 ? 58.479 14.403 72.979 1.00 39.24 23 PHE B O 1
ATOM 2647 N N . THR B 1 26 ? 58.075 12.594 71.684 1.00 49.42 24 THR B N 1
ATOM 2648 C CA . THR B 1 26 ? 57.905 13.286 70.410 1.00 53.37 24 THR B CA 1
ATOM 2649 C C . THR B 1 26 ? 57.603 12.192 69.380 1.00 54.89 24 THR B C 1
ATOM 2650 O O . THR B 1 26 ? 57.763 11.002 69.664 1.00 58.46 24 THR B O 1
ATOM 2654 N N . GLU B 1 27 ? 57.137 12.590 68.205 1.00 50.23 25 GLU B N 1
ATOM 2655 C CA . GLU B 1 27 ? 56.846 11.641 67.144 1.00 49.14 25 GLU B CA 1
ATOM 2656 C C . GLU B 1 27 ? 57.883 11.850 66.032 1.00 53.17 25 GLU B C 1
ATOM 2657 O O . GLU B 1 27 ? 58.077 12.971 65.544 1.00 58.41 25 GLU B O 1
ATOM 2659 N N . LEU B 1 28 ? 58.575 10.780 65.656 1.00 46.68 26 LEU B N 1
ATOM 2660 C CA . LEU B 1 28 ? 59.595 10.868 64.619 1.00 46.79 26 LEU B CA 1
ATOM 2661 C C . LEU B 1 28 ? 58.969 10.867 63.224 1.00 44.86 26 LEU B C 1
ATOM 2662 O O . LEU B 1 28 ? 57.987 10.165 62.976 1.00 51.33 26 LEU B O 1
ATOM 2664 N N . LYS B 1 29 ? 59.528 11.667 62.322 1.00 40.94 27 LYS B N 1
ATOM 2665 C CA . LYS B 1 29 ? 59.144 11.618 60.908 1.00 40.61 27 LYS B CA 1
ATOM 2666 C C . LYS B 1 29 ? 60.397 11.507 60.036 1.00 38.46 27 LYS B C 1
ATOM 2667 O O . LYS B 1 29 ? 61.377 12.214 60.260 1.00 32.81 27 LYS B O 1
ATOM 2673 N N . GLY B 1 30 ? 60.367 10.612 59.055 1.00 37.73 28 GLY B N 1
ATOM 2674 C CA . GLY B 1 30 ? 61.479 10.470 58.133 1.00 34.45 28 GLY B CA 1
ATOM 2675 C C . GLY B 1 30 ? 61.976 11.799 57.588 1.00 38.17 28 GLY B C 1
ATOM 2676 O O . GLY B 1 30 ? 63.183 11.999 57.424 1.00 42.02 28 GLY B O 1
ATOM 2677 N N . THR B 1 31 ? 61.048 12.712 57.318 1.00 38.26 29 THR B N 1
ATOM 2678 C CA . THR B 1 31 ? 61.391 14.010 56.741 1.00 42.87 29 THR B CA 1
ATOM 2679 C C . THR B 1 31 ? 61.469 15.147 57.771 1.00 44.54 29 THR B C 1
ATOM 2680 O O . THR B 1 31 ? 61.697 16.303 57.405 1.00 52.39 29 THR B O 1
ATOM 2684 N N . GLY B 1 32 ? 61.271 14.822 59.046 1.00 31.79 30 GLY B N 1
ATOM 2685 C CA . GLY B 1 32 ? 61.555 15.749 60.130 1.00 29.76 30 GLY B CA 1
ATOM 2686 C C . GLY B 1 32 ? 60.425 16.695 60.492 1.00 34.27 30 GLY B C 1
ATOM 2687 O O . GLY B 1 32 ? 59.356 16.647 59.875 1.00 32.57 30 GLY B O 1
ATOM 2688 N N . CYS B 1 33 ? 60.691 17.579 61.465 1.00 33.47 31 CYS B N 1
ATOM 2689 C CA . CYS B 1 33 ? 59.683 18.449 62.082 1.00 26.48 31 CYS B CA 1
ATOM 2690 C C . CYS B 1 33 ? 59.665 19.920 61.659 1.00 25.44 31 CYS B C 1
ATOM 2691 O O . CYS B 1 33 ? 58.729 20.635 62.014 1.00 30.33 31 CYS B O 1
ATOM 2694 N N . LYS B 1 34 ? 60.677 20.393 60.932 1.00 24.95 32 LYS B N 1
ATOM 2695 C CA . LYS B 1 34 ? 60.723 21.817 60.549 1.00 27.77 32 LYS B CA 1
ATOM 2696 C C . LYS B 1 34 ? 59.621 22.156 59.550 1.00 27.10 32 LYS B C 1
ATOM 2697 O O . LYS B 1 34 ? 59.335 21.375 58.640 1.00 28.78 32 LYS B O 1
ATOM 2703 N N . VAL B 1 35 ? 58.992 23.313 59.716 1.00 22.12 33 VAL B N 1
ATOM 2704 C CA . VAL B 1 35 ? 58.130 23.822 58.663 1.00 20.41 33 VAL B CA 1
ATOM 2705 C C . VAL B 1 35 ? 59.018 23.895 57.428 1.00 28.97 33 VAL B C 1
ATOM 2706 O O . VAL B 1 35 ? 60.094 24.494 57.469 1.00 34.72 33 VAL B O 1
ATOM 2710 N N . PRO B 1 36 ? 58.593 23.241 56.335 1.00 30.88 34 PRO B N 1
ATOM 2711 C CA . PRO B 1 36 ? 59.333 23.147 55.069 1.00 27.03 34 PRO B CA 1
ATOM 2712 C C . PRO B 1 36 ? 59.774 24.498 54.531 1.00 28.51 34 PRO B C 1
ATOM 2713 O O . PRO B 1 36 ? 59.118 25.513 54.760 1.00 35.41 34 PRO B O 1
ATOM 2717 N N . GLN B 1 37 ? 60.878 24.490 53.796 1.00 32.30 35 GLN B N 1
ATOM 2718 C CA . GLN B 1 37 ? 61.561 25.696 53.332 1.00 30.62 35 GLN B CA 1
ATOM 2719 C C . GLN B 1 37 ? 60.651 26.641 52.567 1.00 35.69 35 GLN B C 1
ATOM 2720 O O . GLN B 1 37 ? 60.617 27.846 52.825 1.00 33.54 35 GLN B O 1
ATOM 2726 N N . ASP B 1 38 ? 59.916 26.090 51.609 1.00 36.78 36 ASP B N 1
ATOM 2727 C CA . ASP B 1 38 ? 59.102 26.914 50.725 1.00 38.42 36 ASP B CA 1
ATOM 2728 C C . ASP B 1 38 ? 57.907 27.510 51.469 1.00 31.27 36 ASP B C 1
ATOM 2729 O O . ASP B 1 38 ? 57.557 28.674 51.264 1.00 30.33 36 ASP B O 1
ATOM 2734 N N . VAL B 1 39 ? 57.307 26.710 52.346 1.00 28.86 37 VAL B N 1
ATOM 2735 C CA . VAL B 1 39 ? 56.217 27.171 53.198 1.00 34.29 37 VAL B CA 1
ATOM 2736 C C . VAL B 1 39 ? 56.719 28.276 54.106 1.00 35.55 37 VAL B C 1
ATOM 2737 O O . VAL B 1 39 ? 56.033 29.296 54.306 1.00 29.15 37 VAL B O 1
ATOM 2741 N N . LEU B 1 40 ? 57.921 28.064 54.651 1.00 29.75 38 LEU B N 1
ATOM 2742 C CA . LEU B 1 40 ? 58.542 29.037 55.538 1.00 25.20 38 LEU B CA 1
ATOM 2743 C C . LEU B 1 40 ? 58.767 30.363 54.836 1.00 25.58 38 LEU B C 1
ATOM 2744 O O . LEU B 1 40 ? 58.373 31.416 55.335 1.00 30.20 38 LEU B O 1
ATOM 2749 N N . GLN B 1 41 ? 59.408 30.314 53.676 1.00 24.06 39 GLN B N 1
ATOM 2750 C CA . GLN B 1 41 ? 59.797 31.537 52.997 1.00 34.77 39 GLN B CA 1
ATOM 2751 C C . GLN B 1 41 ? 58.574 32.398 52.672 1.00 38.65 39 GLN B C 1
ATOM 2752 O O . GLN B 1 41 ? 58.672 33.627 52.650 1.00 40.35 39 GLN B O 1
ATOM 2758 N N . LYS B 1 42 ? 57.422 31.758 52.461 1.00 32.84 40 LYS B N 1
ATOM 2759 C CA . LYS B 1 42 ? 56.185 32.490 52.181 1.00 30.65 40 LYS B CA 1
ATOM 2760 C C . LYS B 1 42 ? 55.548 33.116 53.417 1.00 32.76 40 LYS B C 1
ATOM 2761 O O . LYS B 1 42 ? 55.065 34.248 53.356 1.00 36.26 40 LYS B O 1
ATOM 2764 N N . LEU B 1 43 ? 55.542 32.380 54.527 1.00 29.96 41 LEU B N 1
ATOM 2765 C CA . LEU B 1 43 ? 54.914 32.853 55.761 1.00 37.20 41 LEU B CA 1
ATOM 2766 C C . LEU B 1 43 ? 55.616 34.086 56.319 1.00 41.17 41 LEU B C 1
ATOM 2767 O O . LEU B 1 43 ? 54.989 34.925 56.984 1.00 40.17 41 LEU B O 1
ATOM 2772 N N . LEU B 1 44 ? 56.913 34.190 56.018 1.00 40.25 42 LEU B N 1
ATOM 2773 C CA . LEU B 1 44 ? 57.774 35.247 56.548 1.00 37.29 42 LEU B CA 1
ATOM 2774 C C . LEU B 1 44 ? 57.913 36.461 55.615 1.00 42.26 42 LEU B C 1
ATOM 2775 O O . LEU B 1 44 ? 58.836 37.262 55.774 1.00 45.35 42 LEU B O 1
ATOM 2780 N N . GLU B 1 45 ? 57.003 36.610 54.655 1.00 43.29 43 GLU B N 1
ATOM 2781 C CA . GLU B 1 45 ? 57.135 37.669 53.643 1.00 45.00 43 GLU B CA 1
ATOM 2782 C C . GLU B 1 45 ? 57.089 39.102 54.203 1.00 39.22 43 GLU B C 1
ATOM 2783 O O . GLU B 1 45 ? 57.856 39.981 53.770 1.00 33.39 43 GLU B O 1
ATOM 2789 N N . SER B 1 46 ? 56.213 39.335 55.178 1.00 39.58 44 SER B N 1
ATOM 2790 C CA . SER B 1 46 ? 56.106 40.668 55.783 1.00 40.80 44 SER B CA 1
ATOM 2791 C C . SER B 1 46 ? 57.364 41.144 56.556 1.00 49.69 44 SER B C 1
ATOM 2792 O O . SER B 1 46 ? 57.606 42.350 56.651 1.00 46.41 44 SER B O 1
ATOM 2795 N N . LEU B 1 47 ? 58.171 40.207 57.064 1.00 47.37 45 LEU B N 1
ATOM 2796 C CA . LEU B 1 47 ? 59.294 40.522 57.970 1.00 39.18 45 LEU B CA 1
ATOM 2797 C C . LEU B 1 47 ? 60.451 41.277 57.318 1.00 35.67 45 LEU B C 1
ATOM 2798 O O . LEU B 1 47 ? 60.760 41.071 56.150 1.00 38.58 45 LEU B O 1
ATOM 2803 N N . VAL B 1 62 ? 78.030 50.755 54.703 1.00 36.01 60 VAL B N 1
ATOM 2804 C CA . VAL B 1 62 ? 79.437 50.380 54.761 1.00 38.14 60 VAL B CA 1
ATOM 2805 C C . VAL B 1 62 ? 79.728 49.130 55.578 1.00 40.85 60 VAL B C 1
ATOM 2806 O O . VAL B 1 62 ? 80.724 48.452 55.320 1.00 41.99 60 VAL B O 1
ATOM 2810 N N . MET B 1 63 ? 78.894 48.861 56.588 1.00 40.09 61 MET B N 1
ATOM 2811 C CA . MET B 1 63 ? 79.009 47.651 57.427 1.00 39.01 61 MET B CA 1
ATOM 2812 C C . MET B 1 63 ? 78.042 46.578 56.952 1.00 32.03 61 MET B C 1
ATOM 2813 O O . MET B 1 63 ? 76.826 46.797 56.915 1.00 27.80 61 MET B O 1
ATOM 2818 N N . PRO B 1 64 ? 78.582 45.409 56.589 1.00 28.77 62 PRO B N 1
ATOM 2819 C CA . PRO B 1 64 ? 77.747 44.318 56.078 1.00 33.32 62 PRO B CA 1
ATOM 2820 C C . PRO B 1 64 ? 76.718 43.909 57.124 1.00 37.11 62 PRO B C 1
ATOM 2821 O O . PRO B 1 64 ? 77.054 43.778 58.310 1.00 32.06 62 PRO B O 1
ATOM 2825 N N . ARG B 1 65 ? 75.475 43.737 56.680 1.00 38.28 63 ARG B N 1
ATOM 2826 C CA . ARG B 1 65 ? 74.399 43.262 57.535 1.00 28.47 63 ARG B CA 1
ATOM 2827 C C . ARG B 1 65 ? 73.816 41.997 56.941 1.00 31.31 63 ARG B C 1
ATOM 2828 O O . ARG B 1 65 ? 73.903 41.751 55.736 1.00 36.41 63 ARG B O 1
ATOM 2830 N N . LEU B 1 66 ? 73.228 41.183 57.799 1.00 25.16 64 LEU B N 1
ATOM 2831 C CA . LEU B 1 66 ? 72.557 39.976 57.351 1.00 27.56 64 LEU B CA 1
ATOM 2832 C C . LEU B 1 66 ? 71.232 39.868 58.101 1.00 20.19 64 LEU B C 1
ATOM 2833 O O . LEU B 1 66 ? 71.191 39.905 59.336 1.00 20.31 64 LEU B O 1
ATOM 2838 N N . GLY B 1 67 ? 70.150 39.794 57.339 1.00 19.84 65 GLY B N 1
ATOM 2839 C CA . GLY B 1 67 ? 68.820 39.671 57.896 1.00 19.98 65 GLY B CA 1
ATOM 2840 C C . GLY B 1 67 ? 68.376 38.257 57.627 1.00 27.53 65 GLY B C 1
ATOM 2841 O O . GLY B 1 67 ? 69.206 37.378 57.363 1.00 29.94 65 GLY B O 1
ATOM 2842 N N . ILE B 1 68 ? 67.071 38.036 57.671 1.00 29.65 66 ILE B N 1
ATOM 2843 C CA . ILE B 1 68 ? 66.518 36.708 57.461 1.00 32.29 66 ILE B CA 1
ATOM 2844 C C . ILE B 1 68 ? 67.077 36.076 56.191 1.00 35.95 66 ILE B C 1
ATOM 2845 O O . ILE B 1 68 ? 67.184 36.742 55.152 1.00 40.66 66 ILE B O 1
ATOM 2850 N N . GLY B 1 69 ? 67.432 34.797 56.263 1.00 26.96 67 GLY B N 1
ATOM 2851 C CA . GLY B 1 69 ? 67.773 34.062 55.057 1.00 24.08 67 GLY B CA 1
ATOM 2852 C C . GLY B 1 69 ? 68.980 33.167 55.191 1.00 31.30 67 GLY B C 1
ATOM 2853 O O . GLY B 1 69 ? 69.080 32.157 54.489 1.00 35.74 67 GLY B O 1
ATOM 2854 N N . MET B 1 70 ? 69.906 33.536 56.078 1.00 32.09 68 MET B N 1
ATOM 2855 C CA . MET B 1 70 ? 71.046 32.669 56.389 1.00 29.92 68 MET B CA 1
ATOM 2856 C C . MET B 1 70 ? 71.021 32.070 57.815 1.00 27.00 68 MET B C 1
ATOM 2857 O O . MET B 1 70 ? 69.943 31.871 58.400 1.00 22.80 68 MET B O 1
ATOM 2862 N N . ASP B 1 71 ? 72.213 31.784 58.345 1.00 24.29 69 ASP B N 1
ATOM 2863 C CA . ASP B 1 71 ? 72.388 30.981 59.558 1.00 21.22 69 ASP B CA 1
ATOM 2864 C C . ASP B 1 71 ? 72.406 31.859 60.775 1.00 24.87 69 ASP B C 1
ATOM 2865 O O . ASP B 1 71 ? 72.102 31.436 61.885 1.00 26.46 69 ASP B O 1
ATOM 2870 N N . THR B 1 72 ? 72.770 33.106 60.545 1.00 23.74 70 THR B N 1
ATOM 2871 C CA . THR B 1 72 ? 72.974 34.054 61.606 1.00 23.91 70 THR B CA 1
ATOM 2872 C C . THR B 1 72 ? 72.498 35.395 61.038 1.00 25.03 70 THR B C 1
ATOM 2873 O O . THR B 1 72 ? 72.623 35.637 59.834 1.00 25.50 70 THR B O 1
ATOM 2877 N N . CYS B 1 73 ? 71.922 36.256 61.875 1.00 24.17 71 CYS B N 1
ATOM 2878 C CA . CYS B 1 73 ? 71.808 37.652 61.491 1.00 19.91 71 CYS B CA 1
ATOM 2879 C C . CYS B 1 73 ? 73.172 38.281 61.759 1.00 22.08 71 CYS B C 1
ATOM 2880 O O . CYS B 1 73 ? 73.949 37.753 62.548 1.00 20.08 71 CYS B O 1
ATOM 2883 N N . VAL B 1 74 ? 73.480 39.370 61.059 1.00 25.89 72 VAL B N 1
ATOM 2884 C CA . VAL B 1 74 ? 74.597 40.246 61.395 1.00 25.83 72 VAL B CA 1
ATOM 2885 C C . VAL B 1 74 ? 74.011 41.655 61.450 1.00 25.01 72 VAL B C 1
ATOM 2886 O O . VAL B 1 74 ? 73.497 42.154 60.453 1.00 20.29 72 VAL B O 1
ATOM 2890 N N . ILE B 1 75 ? 74.024 42.243 62.644 1.00 24.33 73 ILE B N 1
ATOM 2891 C CA . ILE B 1 75 ? 73.353 43.509 62.895 1.00 28.43 73 ILE B CA 1
ATOM 2892 C C . ILE B 1 75 ? 74.371 44.533 63.376 1.00 27.81 73 ILE B C 1
ATOM 2893 O O . ILE B 1 75 ? 74.745 44.542 64.552 1.00 28.49 73 ILE B O 1
ATOM 2898 N N . PRO B 1 76 ? 74.831 45.407 62.470 1.00 29.36 74 PRO B N 1
ATOM 2899 C CA . PRO B 1 76 ? 75.790 46.437 62.899 1.00 29.87 74 PRO B CA 1
ATOM 2900 C C . PRO B 1 76 ? 75.296 47.198 64.139 1.00 34.91 74 PRO B C 1
ATOM 2901 O O . PRO B 1 76 ? 74.144 47.609 64.182 1.00 37.46 74 PRO B O 1
ATOM 2905 N N . LEU B 1 77 ? 76.145 47.378 65.143 1.00 33.95 75 LEU B N 1
ATOM 2906 C CA . LEU B 1 77 ? 75.716 48.076 66.352 1.00 33.90 75 LEU B CA 1
ATOM 2907 C C . LEU B 1 77 ? 76.123 49.538 66.285 1.00 38.20 75 LEU B C 1
ATOM 2908 O O . LEU B 1 77 ? 77.012 49.898 65.507 1.00 43.94 75 LEU B O 1
ATOM 2913 N N . ARG B 1 78 ? 75.477 50.371 67.100 1.00 42.80 76 ARG B N 1
ATOM 2914 C CA . ARG B 1 78 ? 75.789 51.800 67.153 1.00 48.63 76 ARG B CA 1
ATOM 2915 C C . ARG B 1 78 ? 77.137 52.042 67.807 1.00 48.50 76 ARG B C 1
ATOM 2916 O O . ARG B 1 78 ? 77.699 53.128 67.702 1.00 47.67 76 ARG B O 1
ATOM 2918 N N . HIS B 1 79 ? 77.651 51.020 68.484 1.00 45.07 77 HIS B N 1
ATOM 2919 C CA . HIS B 1 79 ? 78.909 51.130 69.203 1.00 41.31 77 HIS B CA 1
ATOM 2920 C C . HIS B 1 79 ? 80.119 50.604 68.419 1.00 42.97 77 HIS B C 1
ATOM 2921 O O . HIS B 1 79 ? 80.161 49.437 68.026 1.00 48.87 77 HIS B O 1
ATOM 2928 N N . GLY B 1 80 ? 81.086 51.484 68.184 1.00 35.71 78 GLY B N 1
ATOM 2929 C CA . GLY B 1 80 ? 82.411 51.105 67.721 1.00 35.33 78 GLY B CA 1
ATOM 2930 C C . GLY B 1 80 ? 82.601 50.003 66.691 1.00 32.85 78 GLY B C 1
ATOM 2931 O O . GLY B 1 80 ? 83.457 49.128 66.875 1.00 32.30 78 GLY B O 1
ATOM 2932 N N . GLY B 1 81 ? 81.845 50.049 65.597 1.00 34.73 79 GLY B N 1
ATOM 2933 C CA . GLY B 1 81 ? 82.051 49.117 64.497 1.00 28.59 79 GLY B CA 1
ATOM 2934 C C . GLY B 1 81 ? 81.824 47.656 64.863 1.00 27.54 79 GLY B C 1
ATOM 2935 O O . GLY B 1 81 ? 82.298 46.763 64.162 1.00 32.06 79 GLY B O 1
ATOM 2936 N N . LEU B 1 82 ? 81.104 47.413 65.960 1.00 28.21 80 LEU B N 1
ATOM 2937 C CA . LEU B 1 82 ? 80.707 46.059 66.361 1.00 24.99 80 LEU B CA 1
ATOM 2938 C C . LEU B 1 82 ? 79.391 45.650 65.700 1.00 29.37 80 LEU B C 1
ATOM 2939 O O . LEU B 1 82 ? 78.549 46.490 65.401 1.00 30.29 80 LEU B O 1
ATOM 2944 N N . SER B 1 83 ? 79.229 44.355 65.460 1.00 29.92 81 SER B N 1
ATOM 2945 C CA . SER B 1 83 ? 77.990 43.832 64.904 1.00 25.52 81 SER B CA 1
ATOM 2946 C C . SER B 1 83 ? 77.464 42.709 65.792 1.00 22.66 81 SER B C 1
ATOM 2947 O O . SER B 1 83 ? 78.243 41.878 66.300 1.00 19.26 81 SER B O 1
ATOM 2950 N N . LEU B 1 84 ? 76.146 42.707 65.987 1.00 19.50 82 LEU B N 1
ATOM 2951 C CA . LEU B 1 84 ? 75.475 41.627 66.705 1.00 23.09 82 LEU B CA 1
ATOM 2952 C C . LEU B 1 84 ? 75.280 40.447 65.779 1.00 21.23 82 LEU B C 1
ATOM 2953 O O . LEU B 1 84 ? 74.641 40.562 64.743 1.00 22.07 82 LEU B O 1
ATOM 2958 N N . VAL B 1 85 ? 75.847 39.321 66.185 1.00 19.21 83 VAL B N 1
ATOM 2959 C CA . VAL B 1 85 ? 75.756 38.072 65.474 1.00 18.09 83 VAL B CA 1
ATOM 2960 C C . VAL B 1 85 ? 74.988 37.095 66.374 1.00 21.44 83 VAL B C 1
ATOM 2961 O O . VAL B 1 85 ? 75.455 36.740 67.474 1.00 22.68 83 VAL B O 1
ATOM 2965 N N . GLN B 1 86 ? 73.807 36.661 65.937 1.00 20.41 84 GLN B N 1
ATOM 2966 C CA . GLN B 1 86 ? 73.049 35.712 66.750 1.00 20.46 84 GLN B CA 1
ATOM 2967 C C . GLN B 1 86 ? 72.119 34.763 65.979 1.00 20.68 84 GLN B C 1
ATOM 2968 O O . GLN B 1 86 ? 71.850 34.942 64.791 1.00 17.43 84 GLN B O 1
ATOM 2974 N N . THR B 1 87 ? 71.629 33.751 66.681 1.00 19.12 85 THR B N 1
ATOM 2975 C CA . THR B 1 87 ? 70.959 32.631 66.054 1.00 17.18 85 THR B CA 1
ATOM 2976 C C . THR B 1 87 ? 70.093 31.935 67.091 1.00 21.04 85 THR B C 1
ATOM 2977 O O . THR B 1 87 ? 70.448 31.914 68.272 1.00 22.30 85 THR B O 1
ATOM 2981 N N . THR B 1 88 ? 68.958 31.379 66.666 1.00 18.61 86 THR B N 1
ATOM 2982 C CA . THR B 1 88 ? 68.176 30.548 67.567 1.00 16.19 86 THR B CA 1
ATOM 2983 C C . THR B 1 88 ? 67.777 29.280 66.841 1.00 20.28 86 THR B C 1
ATOM 2984 O O . THR B 1 88 ? 67.764 29.248 65.613 1.00 19.63 86 THR B O 1
ATOM 2988 N N . ASP B 1 89 ? 67.482 28.238 67.613 1.00 21.37 87 ASP B N 1
ATOM 2989 C CA . ASP B 1 89 ? 67.046 26.951 67.092 1.00 20.83 87 ASP B CA 1
ATOM 2990 C C . ASP B 1 89 ? 66.399 26.162 68.210 1.00 21.95 87 ASP B C 1
ATOM 2991 O O . ASP B 1 89 ? 66.675 26.391 69.388 1.00 20.13 87 ASP B O 1
ATOM 2996 N N . TYR B 1 90 ? 65.527 25.237 67.829 1.00 19.34 88 TYR B N 1
ATOM 2997 C CA . TYR B 1 90 ? 65.048 24.218 68.738 1.00 23.12 88 TYR B CA 1
ATOM 2998 C C . TYR B 1 90 ? 64.675 22.921 67.996 1.00 25.51 88 TYR B C 1
ATOM 2999 O O . TYR B 1 90 ? 64.228 22.954 66.852 1.00 23.61 88 TYR B O 1
ATOM 3008 N N . ILE B 1 91 ? 64.911 21.790 68.656 1.00 24.98 89 ILE B N 1
ATOM 3009 C CA . ILE B 1 91 ? 64.547 20.472 68.152 1.00 27.28 89 ILE B CA 1
ATOM 3010 C C . ILE B 1 91 ? 63.840 19.639 69.239 1.00 31.60 89 ILE B C 1
ATOM 3011 O O . ILE B 1 91 ? 63.577 20.125 70.338 1.00 29.30 89 ILE B O 1
ATOM 3016 N N . TYR B 1 92 ? 63.542 18.384 68.911 1.00 33.12 90 TYR B N 1
ATOM 3017 C CA . TYR B 1 92 ? 62.921 17.452 69.843 1.00 25.91 90 TYR B CA 1
ATOM 3018 C C . TYR B 1 92 ? 63.848 16.242 70.056 1.00 26.08 90 TYR B C 1
ATOM 3019 O O . TYR B 1 92 ? 64.840 16.096 69.334 1.00 26.63 90 TYR B O 1
ATOM 3028 N N . PRO B 1 93 ? 63.549 15.377 71.051 1.00 30.76 91 PRO B N 1
ATOM 3029 C CA . PRO B 1 93 ? 64.457 14.253 71.323 1.00 35.68 91 PRO B CA 1
ATOM 3030 C C . PRO B 1 93 ? 64.630 13.313 70.135 1.00 38.82 91 PRO B C 1
ATOM 3031 O O . PRO B 1 93 ? 63.665 12.938 69.457 1.00 37.51 91 PRO B O 1
ATOM 3035 N N . ILE B 1 94 ? 65.880 12.926 69.919 1.00 39.42 92 ILE B N 1
ATOM 3036 C CA . ILE B 1 94 ? 66.281 12.178 68.745 1.00 41.54 92 ILE B CA 1
ATOM 3037 C C . ILE B 1 94 ? 67.157 10.968 69.118 1.00 42.35 92 ILE B C 1
ATOM 3038 O O . ILE B 1 94 ? 67.327 10.017 68.333 1.00 36.96 92 ILE B O 1
ATOM 3043 N N . VAL B 1 95 ? 67.726 11.022 70.320 1.00 39.97 93 VAL B N 1
ATOM 3044 C CA . VAL B 1 95 ? 68.422 9.884 70.901 1.00 34.09 93 VAL B CA 1
ATOM 3045 C C . VAL B 1 95 ? 67.842 9.635 72.297 1.00 31.76 93 VAL B C 1
ATOM 3046 O O . VAL B 1 95 ? 67.175 10.496 72.856 1.00 25.19 93 VAL B O 1
ATOM 3050 N N . ASP B 1 96 ? 68.084 8.450 72.842 1.00 33.02 94 ASP B N 1
ATOM 3051 C CA . ASP B 1 96 ? 67.499 8.064 74.115 1.00 29.48 94 ASP B CA 1
ATOM 3052 C C . ASP B 1 96 ? 68.410 8.399 75.283 1.00 25.62 94 ASP B C 1
ATOM 3053 O O . ASP B 1 96 ? 67.992 8.353 76.444 1.00 28.34 94 ASP B O 1
ATOM 3058 N N . ASP B 1 97 ? 69.655 8.733 74.962 1.00 21.88 95 ASP B N 1
ATOM 3059 C CA . ASP B 1 97 ? 70.633 9.170 75.944 1.00 29.53 95 ASP B CA 1
ATOM 3060 C C . ASP B 1 97 ? 70.393 10.662 76.249 1.00 32.45 95 ASP B C 1
ATOM 3061 O O . ASP B 1 97 ? 70.650 11.526 75.399 1.00 35.18 95 ASP B O 1
ATOM 3066 N N . PRO B 1 98 ? 69.877 10.969 77.457 1.00 30.21 96 PRO B N 1
ATOM 3067 C CA . PRO B 1 98 ? 69.553 12.352 77.832 1.00 27.59 96 PRO B CA 1
ATOM 3068 C C . PRO B 1 98 ? 70.776 13.252 77.841 1.00 30.57 96 PRO B C 1
ATOM 3069 O O . PRO B 1 98 ? 70.738 14.350 77.270 1.00 26.91 96 PRO B O 1
ATOM 3073 N N . TYR B 1 99 ? 71.848 12.810 78.492 1.00 32.92 97 TYR B N 1
ATOM 3074 C CA . TYR B 1 99 ? 73.014 13.666 78.586 1.00 32.12 97 TYR B CA 1
ATOM 3075 C C . TYR B 1 99 ? 73.486 14.045 77.187 1.00 31.18 97 TYR B C 1
ATOM 3076 O O . TYR B 1 99 ? 73.755 15.219 76.914 1.00 30.92 97 TYR B O 1
ATOM 3085 N N . MET B 1 100 ? 73.579 13.057 76.298 1.00 27.53 98 MET B N 1
ATOM 3086 C CA . MET B 1 100 ? 74.051 13.328 74.938 1.00 26.44 98 MET B CA 1
ATOM 3087 C C . MET B 1 100 ? 73.057 14.196 74.191 1.00 23.15 98 MET B C 1
ATOM 3088 O O . MET B 1 100 ? 73.443 15.122 73.476 1.00 28.69 98 MET B O 1
ATOM 3093 N N . MET B 1 101 ? 71.772 13.902 74.362 1.00 25.68 99 MET B N 1
ATOM 3094 C CA . MET B 1 101 ? 70.745 14.737 73.755 1.00 27.90 99 MET B CA 1
ATOM 3095 C C . MET B 1 101 ? 70.922 16.215 74.144 1.00 26.57 99 MET B C 1
ATOM 3096 O O . MET B 1 101 ? 70.792 17.092 73.293 1.00 25.31 99 MET B O 1
ATOM 3101 N N . GLY B 1 102 ? 71.251 16.484 75.409 1.00 27.66 100 GLY B N 1
ATOM 3102 C CA . GLY B 1 102 ? 71.564 17.841 75.839 1.00 27.74 100 GLY B CA 1
ATOM 3103 C C . GLY B 1 102 ? 72.758 18.432 75.098 1.00 25.23 100 GLY B C 1
ATOM 3104 O O . GLY B 1 102 ? 72.745 19.588 74.663 1.00 25.43 100 GLY B O 1
ATOM 3105 N N . ARG B 1 103 ? 73.815 17.644 74.960 1.00 25.27 101 ARG B N 1
ATOM 3106 C CA . ARG B 1 103 ? 74.966 18.097 74.197 1.00 28.20 101 ARG B CA 1
ATOM 3107 C C . ARG B 1 103 ? 74.580 18.470 72.783 1.00 26.57 101 ARG B C 1
ATOM 3108 O O . ARG B 1 103 ? 74.998 19.515 72.278 1.00 23.54 101 ARG B O 1
ATOM 3116 N N . ILE B 1 104 ? 73.784 17.607 72.155 1.00 30.53 102 ILE B N 1
ATOM 3117 C CA . ILE B 1 104 ? 73.321 17.817 70.780 1.00 29.97 102 ILE B CA 1
ATOM 3118 C C . ILE B 1 104 ? 72.449 19.075 70.595 1.00 29.19 102 ILE B C 1
ATOM 3119 O O . ILE B 1 104 ? 72.677 19.865 69.669 1.00 28.31 102 ILE B O 1
ATOM 3124 N N . ALA B 1 105 ? 71.464 19.259 71.473 1.00 26.04 103 ALA B N 1
ATOM 3125 C CA . ALA B 1 105 ? 70.608 20.447 71.452 1.00 24.45 103 ALA B CA 1
ATOM 3126 C C . ALA B 1 105 ? 71.435 21.722 71.501 1.00 25.53 103 ALA B C 1
ATOM 3127 O O . ALA B 1 105 ? 71.130 22.681 70.790 1.00 27.42 103 ALA B O 1
ATOM 3129 N N . CYS B 1 106 ? 72.476 21.714 72.340 1.00 28.15 104 CYS B N 1
ATOM 3130 C CA . CYS B 1 106 ? 73.418 22.830 72.475 1.00 22.75 104 CYS B CA 1
ATOM 3131 C C . CYS B 1 106 ? 74.365 22.992 71.285 1.00 22.10 104 CYS B C 1
ATOM 3132 O O . CYS B 1 106 ? 74.664 24.103 70.875 1.00 27.17 104 CYS B O 1
ATOM 3135 N N . ALA B 1 107 ? 74.854 21.879 70.756 1.00 21.76 105 ALA B N 1
ATOM 3136 C CA . ALA B 1 107 ? 75.767 21.892 69.627 1.00 22.96 105 ALA B CA 1
ATOM 3137 C C . ALA B 1 107 ? 75.037 22.355 68.369 1.00 19.90 105 ALA B C 1
ATOM 3138 O O . ALA B 1 107 ? 75.598 23.080 67.538 1.00 17.22 105 ALA B O 1
ATOM 3140 N N . ASN B 1 108 ? 73.779 21.942 68.237 1.00 22.79 106 ASN B N 1
ATOM 3141 C CA . ASN B 1 108 ? 72.938 22.387 67.133 1.00 22.10 106 ASN B CA 1
ATOM 3142 C C . ASN B 1 108 ? 72.725 23.907 67.149 1.00 21.68 106 ASN B C 1
ATOM 3143 O O . ASN B 1 108 ? 72.782 24.566 66.102 1.00 19.89 106 ASN B O 1
ATOM 3148 N N . VAL B 1 109 ? 72.451 24.461 68.332 1.00 23.39 107 VAL B N 1
ATOM 3149 C CA . VAL B 1 109 ? 72.335 25.911 68.467 1.00 19.62 107 VAL B CA 1
ATOM 3150 C C . VAL B 1 109 ? 73.621 26.597 67.986 1.00 22.06 107 VAL B C 1
ATOM 3151 O O . VAL B 1 109 ? 73.568 27.497 67.134 1.00 21.65 107 VAL B O 1
ATOM 3155 N N . LEU B 1 110 ? 74.762 26.159 68.524 1.00 20.03 108 LEU B N 1
ATOM 3156 C CA . LEU B 1 110 ? 76.077 26.759 68.233 1.00 22.59 108 LEU B CA 1
ATOM 3157 C C . LEU B 1 110 ? 76.559 26.578 66.785 1.00 21.52 108 LEU B C 1
ATOM 3158 O O . LEU B 1 110 ? 77.359 27.375 66.284 1.00 21.11 108 LEU B O 1
ATOM 3163 N N . SER B 1 111 ? 76.083 25.522 66.135 1.00 27.66 109 SER B N 1
ATOM 3164 C CA . SER B 1 111 ? 76.419 25.194 64.743 1.00 25.61 109 SER B CA 1
ATOM 3165 C C . SER B 1 111 ? 76.381 26.426 63.827 1.00 24.73 109 SER B C 1
ATOM 3166 O O . SER B 1 111 ? 77.198 26.570 62.907 1.00 21.61 109 SER B O 1
ATOM 3169 N N . ASP B 1 112 ? 75.414 27.307 64.085 1.00 22.91 110 ASP B N 1
ATOM 3170 C CA . ASP B 1 112 ? 75.134 28.431 63.199 1.00 19.85 110 ASP B CA 1
ATOM 3171 C C . ASP B 1 112 ? 76.057 29.627 63.345 1.00 21.71 110 ASP B C 1
ATOM 3172 O O . ASP B 1 112 ? 76.313 30.308 62.350 1.00 23.91 110 ASP B O 1
ATOM 3177 N N . LEU B 1 113 ? 76.547 29.883 64.564 1.00 22.97 111 LEU B N 1
ATOM 3178 C CA . LEU B 1 113 ? 77.667 30.811 64.766 1.00 22.09 111 LEU B CA 1
ATOM 3179 C C . LEU B 1 113 ? 78.827 30.335 63.894 1.00 18.54 111 LEU B C 1
ATOM 3180 O O . LEU B 1 113 ? 79.404 31.103 63.115 1.00 16.19 111 LEU B O 1
ATOM 3185 N N . TYR B 1 114 ? 79.137 29.045 64.025 1.00 17.76 112 TYR B N 1
ATOM 3186 C CA . TYR B 1 114 ? 80.279 28.440 63.356 1.00 21.72 112 TYR B CA 1
ATOM 3187 C C . TYR B 1 114 ? 80.180 28.492 61.828 1.00 22.37 112 TYR B C 1
ATOM 3188 O O . TYR B 1 114 ? 81.200 28.495 61.139 1.00 25.39 112 TYR B O 1
ATOM 3197 N N . ALA B 1 115 ? 78.960 28.546 61.300 1.00 24.05 113 ALA B N 1
ATOM 3198 C CA . ALA B 1 115 ? 78.751 28.703 59.852 1.00 20.17 113 ALA B CA 1
ATOM 3199 C C . ALA B 1 115 ? 79.220 30.069 59.355 1.00 21.09 113 ALA B C 1
ATOM 3200 O O . ALA B 1 115 ? 79.410 30.283 58.156 1.00 26.05 113 ALA B O 1
ATOM 3202 N N . MET B 1 116 ? 79.385 30.996 60.291 1.00 21.59 114 MET B N 1
ATOM 3203 C CA . MET B 1 116 ? 79.839 32.352 59.993 1.00 20.50 114 MET B CA 1
ATOM 3204 C C . MET B 1 116 ? 81.310 32.522 60.395 1.00 20.58 114 MET B C 1
ATOM 3205 O O . MET B 1 116 ? 81.840 33.636 60.416 1.00 21.94 114 MET B O 1
ATOM 3210 N N . GLY B 1 117 ? 81.968 31.407 60.697 1.00 19.54 115 GLY B N 1
ATOM 3211 C CA . GLY B 1 117 ? 83.363 31.441 61.094 1.00 20.44 115 GLY B CA 1
ATOM 3212 C C . GLY B 1 117 ? 83.595 31.995 62.495 1.00 25.27 115 GLY B C 1
ATOM 3213 O O . GLY B 1 117 ? 84.735 32.285 62.869 1.00 21.90 115 GLY B O 1
ATOM 3214 N N . VAL B 1 118 ? 82.522 32.134 63.275 1.00 21.47 116 VAL B N 1
ATOM 3215 C CA . VAL B 1 118 ? 82.608 32.817 64.570 1.00 22.95 116 VAL B CA 1
ATOM 3216 C C . VAL B 1 118 ? 82.889 31.800 65.659 1.00 24.17 116 VAL B C 1
ATOM 3217 O O . VAL B 1 118 ? 82.045 30.951 65.950 1.00 23.65 116 VAL B O 1
ATOM 3221 N N . THR B 1 119 ? 84.086 31.858 66.238 1.00 22.56 117 THR B N 1
ATOM 3222 C CA . THR B 1 119 ? 84.544 30.768 67.111 1.00 23.37 117 THR B CA 1
ATOM 3223 C C . THR B 1 119 ? 84.110 31.002 68.550 1.00 26.73 117 THR B C 1
ATOM 3224 O O . THR B 1 119 ? 84.026 30.060 69.341 1.00 29.01 117 THR B O 1
ATOM 3228 N N . GLU B 1 120 ? 83.846 32.263 68.878 1.00 22.03 118 GLU B N 1
ATOM 3229 C CA . GLU B 1 120 ? 83.456 32.637 70.232 1.00 21.81 118 GLU B CA 1
ATOM 3230 C C . GLU B 1 12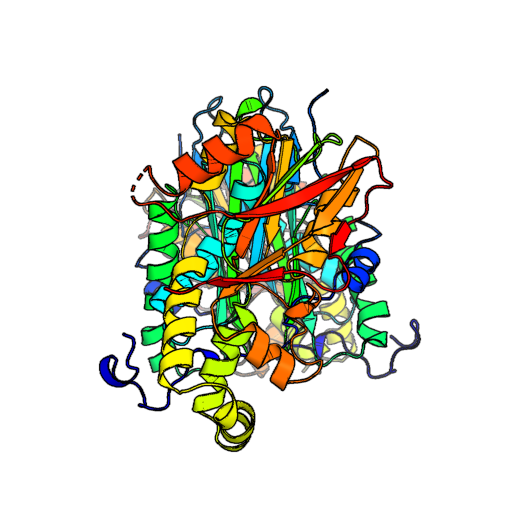0 ? 81.957 32.800 70.368 1.00 21.58 118 GLU B C 1
ATOM 3231 O O . GLU B 1 120 ? 81.274 33.214 69.434 1.00 20.41 118 GLU B O 1
ATOM 3237 N N . CYS B 1 121 ? 81.454 32.429 71.539 1.00 23.60 119 CYS B N 1
ATOM 3238 C CA . CYS B 1 121 ? 80.073 32.697 71.919 1.00 22.81 119 CYS B CA 1
ATOM 3239 C C . CYS B 1 121 ? 80.113 33.475 73.231 1.00 21.42 119 CYS B C 1
ATOM 3240 O O . CYS B 1 121 ? 80.614 32.990 74.248 1.00 24.04 119 CYS B O 1
ATOM 3243 N N . ASP B 1 122 ? 79.594 34.696 73.181 1.00 19.97 120 ASP B N 1
ATOM 3244 C CA . ASP B 1 122 ? 79.581 35.577 74.328 1.00 21.81 120 ASP B CA 1
ATOM 3245 C C . ASP B 1 122 ? 78.511 35.154 75.343 1.00 26.39 120 ASP B C 1
ATOM 3246 O O . ASP B 1 122 ? 78.685 35.360 76.548 1.00 26.60 120 ASP B O 1
ATOM 3251 N N . ASN B 1 123 ? 77.423 34.543 74.864 1.00 22.46 121 ASN B N 1
ATOM 3252 C CA . ASN B 1 123 ? 76.357 34.080 75.760 1.00 24.34 121 ASN B CA 1
ATOM 3253 C C . ASN B 1 123 ? 75.395 33.102 75.110 1.00 24.82 121 ASN B C 1
ATOM 3254 O O . ASN B 1 123 ? 75.094 33.223 73.926 1.00 24.03 121 ASN B O 1
ATOM 3259 N N . MET B 1 124 ? 74.910 32.146 75.899 1.00 24.63 122 MET B N 1
ATOM 3260 C CA . MET B 1 124 ? 73.830 31.254 75.478 1.00 22.26 122 MET B CA 1
ATOM 3261 C C . MET B 1 124 ? 72.567 31.420 76.343 1.00 27.68 122 MET B C 1
ATOM 3262 O O . MET B 1 124 ? 72.631 31.820 77.512 1.00 28.76 122 MET B O 1
ATOM 3267 N N . LEU B 1 125 ? 71.419 31.113 75.750 1.00 30.39 123 LEU B N 1
ATOM 3268 C CA . LEU B 1 125 ? 70.165 30.967 76.489 1.00 26.60 123 LEU B CA 1
ATOM 3269 C C . LEU B 1 125 ? 69.664 29.574 76.146 1.00 22.51 123 LEU B C 1
ATOM 3270 O O . LEU B 1 125 ? 70.017 29.029 75.090 1.00 24.56 123 LEU B O 1
ATOM 3275 N N . MET B 1 126 ? 68.882 28.984 77.048 1.00 20.57 124 MET B N 1
ATOM 3276 C CA . MET B 1 126 ? 68.303 27.661 76.809 1.00 23.38 124 MET B CA 1
ATOM 3277 C C . MET B 1 126 ? 66.771 27.677 76.706 1.00 19.46 124 MET B C 1
ATOM 3278 O O . MET B 1 126 ? 66.092 28.228 77.564 1.00 21.58 124 MET B O 1
ATOM 3283 N N . LEU B 1 127 ? 66.259 27.088 75.630 1.00 18.64 125 LEU B N 1
ATOM 3284 C CA . LEU B 1 127 ? 64.833 26.857 75.444 1.00 22.74 125 LEU B CA 1
ATOM 3285 C C . LEU B 1 127 ? 64.502 25.402 75.792 1.00 25.69 125 LEU B C 1
ATOM 3286 O O . LEU B 1 127 ? 64.981 24.462 75.152 1.00 25.11 125 LEU B O 1
ATOM 3291 N N . LEU B 1 128 ? 63.670 25.226 76.810 1.00 23.49 126 LEU B N 1
ATOM 3292 C CA . LEU B 1 128 ? 63.382 23.915 77.334 1.00 26.87 126 LEU B CA 1
ATOM 3293 C C . LEU B 1 128 ? 61.883 23.690 77.317 1.00 27.31 126 LEU B C 1
ATOM 3294 O O . LEU B 1 128 ? 61.124 24.577 77.670 1.00 27.30 126 LEU B O 1
ATOM 3299 N N . GLY B 1 129 ? 61.459 22.511 76.882 1.00 26.84 127 GLY B N 1
ATOM 3300 C CA . GLY B 1 129 ? 60.081 22.084 77.044 1.00 24.74 127 GLY B CA 1
ATOM 3301 C C . GLY B 1 129 ? 60.118 20.820 77.881 1.00 27.85 127 GLY B C 1
ATOM 3302 O O . GLY B 1 129 ? 60.938 19.947 77.619 1.00 33.11 127 GLY B O 1
ATOM 3303 N N . VAL B 1 130 ? 59.289 20.731 78.917 1.00 25.30 128 VAL B N 1
ATOM 3304 C CA . VAL B 1 130 ? 59.105 19.460 79.626 1.00 24.24 128 VAL B CA 1
ATOM 3305 C C . VAL B 1 130 ? 57.833 18.798 79.121 1.00 24.75 128 VAL B C 1
ATOM 3306 O O . VAL B 1 130 ? 56.806 19.456 78.962 1.00 31.60 128 VAL B O 1
ATOM 3310 N N . SER B 1 131 ? 57.883 17.504 78.845 1.00 27.01 129 SER B N 1
ATOM 3311 C CA . SER B 1 131 ? 56.692 16.828 78.342 1.00 28.32 129 SER B CA 1
ATOM 3312 C C . SER B 1 131 ? 55.619 16.726 79.413 1.00 29.24 129 SER B C 1
ATOM 3313 O O . SER B 1 131 ? 55.868 16.231 80.513 1.00 31.28 129 SER B O 1
ATOM 3316 N N . ASN B 1 132 ? 54.422 17.197 79.085 1.00 27.59 130 ASN B N 1
ATOM 3317 C CA . ASN B 1 132 ? 53.297 17.061 80.003 1.00 32.51 130 ASN B CA 1
ATOM 3318 C C . ASN B 1 132 ? 52.858 15.599 80.153 1.00 36.21 130 ASN B C 1
ATOM 3319 O O . ASN B 1 132 ? 51.959 15.287 80.931 1.00 35.82 130 ASN B O 1
ATOM 3324 N N . LYS B 1 133 ? 53.511 14.710 79.408 1.00 30.96 131 LYS B N 1
ATOM 3325 C CA . LYS B 1 133 ? 53.225 13.286 79.463 1.00 27.33 131 LYS B CA 1
ATOM 3326 C C . LYS B 1 133 ? 54.196 12.563 80.381 1.00 33.82 131 LYS B C 1
ATOM 3327 O O . LYS B 1 133 ? 53.998 11.395 80.678 1.00 39.38 131 LYS B O 1
ATOM 3333 N N . MET B 1 134 ? 55.252 13.242 80.823 1.00 34.38 132 MET B N 1
ATOM 3334 C CA . MET B 1 134 ? 56.268 12.578 81.638 1.00 34.50 132 MET B CA 1
ATOM 3335 C C . MET B 1 134 ? 55.974 12.756 83.123 1.00 43.62 132 MET B C 1
ATOM 3336 O O . MET B 1 134 ? 55.524 13.821 83.553 1.00 46.13 132 MET B O 1
ATOM 3341 N N . THR B 1 135 ? 56.193 11.692 83.894 1.00 44.46 133 THR B N 1
ATOM 3342 C CA . THR B 1 135 ? 55.991 11.732 85.343 1.00 42.45 133 THR B CA 1
ATOM 3343 C C . THR B 1 135 ? 57.021 12.650 86.016 1.00 44.24 133 THR B C 1
ATOM 3344 O O . THR B 1 135 ? 58.061 12.967 85.427 1.00 43.07 133 THR B O 1
ATOM 3348 N N . ASP B 1 136 ? 56.730 13.084 87.239 1.00 39.97 134 ASP B N 1
ATOM 3349 C CA . ASP B 1 136 ? 57.673 13.909 88.000 1.00 41.03 134 ASP B CA 1
ATOM 3350 C C . ASP B 1 136 ? 59.025 13.200 88.185 1.00 37.41 134 ASP B C 1
ATOM 3351 O O . ASP B 1 136 ? 60.086 13.809 88.060 1.00 36.09 134 ASP B O 1
ATOM 3356 N N . ARG B 1 137 ? 58.967 11.904 88.471 1.00 35.24 135 ARG B N 1
ATOM 3357 C CA . ARG B 1 137 ? 60.151 11.082 88.713 1.00 37.42 135 ARG B CA 1
ATOM 3358 C C . ARG B 1 137 ? 61.115 11.076 87.524 1.00 42.64 135 ARG B C 1
ATOM 3359 O O . ARG B 1 137 ? 62.337 11.213 87.691 1.00 43.61 135 ARG B O 1
ATOM 3367 N N . GLU B 1 138 ? 60.549 10.893 86.332 1.00 39.99 136 GLU B N 1
ATOM 3368 C CA . GLU B 1 138 ? 61.294 10.943 85.084 1.00 35.20 136 GLU B CA 1
ATOM 3369 C C . GLU B 1 138 ? 61.911 12.332 84.913 1.00 35.04 136 GLU B C 1
ATOM 3370 O O . GLU B 1 138 ? 63.118 12.459 84.712 1.00 33.04 136 GLU B O 1
ATOM 3376 N N . ARG B 1 139 ? 61.070 13.364 85.013 1.00 34.00 137 ARG B N 1
ATOM 3377 C CA . ARG B 1 139 ? 61.495 14.742 84.798 1.00 33.44 137 ARG B CA 1
ATOM 3378 C C . ARG B 1 139 ? 62.683 15.115 85.682 1.00 41.05 137 ARG B C 1
ATOM 3379 O O . ARG B 1 139 ? 63.671 15.683 85.209 1.00 36.36 137 ARG B O 1
ATOM 3387 N N . ASP B 1 140 ? 62.577 14.794 86.969 1.00 43.55 138 ASP B N 1
ATOM 3388 C CA . ASP B 1 140 ? 63.611 15.129 87.941 1.00 38.61 138 ASP B CA 1
ATOM 3389 C C . ASP B 1 140 ? 64.835 14.257 87.737 1.00 41.53 138 ASP B C 1
ATOM 3390 O O . ASP B 1 140 ? 65.930 14.599 88.186 1.00 43.15 138 ASP B O 1
ATOM 3395 N N . LYS B 1 141 ? 64.642 13.122 87.070 1.00 38.22 139 LYS B N 1
ATOM 3396 C CA . LYS B 1 141 ? 65.745 12.221 86.784 1.00 37.80 139 LYS B CA 1
ATOM 3397 C C . LYS B 1 141 ? 66.376 12.535 85.420 1.00 37.80 139 LYS B C 1
ATOM 3398 O O . LYS B 1 141 ? 67.600 12.650 85.311 1.00 33.46 139 LYS B O 1
ATOM 3400 N N . VAL B 1 142 ? 65.534 12.700 84.397 1.00 37.30 140 VAL B N 1
ATOM 3401 C CA . VAL B 1 142 ? 65.987 12.886 83.008 1.00 35.67 140 VAL B CA 1
ATOM 3402 C C . VAL B 1 142 ? 66.429 14.321 82.633 1.00 38.73 140 VAL B C 1
ATOM 3403 O O . VAL B 1 142 ? 67.445 14.503 81.959 1.00 34.66 140 VAL B O 1
ATOM 3407 N N . MET B 1 143 ? 65.673 15.334 83.064 1.00 39.14 141 MET B N 1
ATOM 3408 C CA . MET B 1 143 ? 65.955 16.725 82.684 1.00 34.86 141 MET B CA 1
ATOM 3409 C C . MET B 1 143 ? 67.342 17.215 83.109 1.00 36.39 141 MET B C 1
ATOM 3410 O O . MET B 1 143 ? 68.008 17.919 82.348 1.00 41.17 141 MET B O 1
ATOM 3415 N N . PRO B 1 144 ? 67.790 16.841 84.316 1.00 29.58 142 PRO B N 1
ATOM 3416 C CA . PRO B 1 144 ? 69.132 17.226 84.767 1.00 27.65 142 PRO B CA 1
ATOM 3417 C C . PRO B 1 144 ? 70.260 16.694 83.877 1.00 33.12 142 PRO B C 1
ATOM 3418 O O . PRO B 1 144 ? 71.257 17.383 83.698 1.00 33.81 142 PRO B O 1
ATOM 3422 N N . LEU B 1 145 ? 70.118 15.485 83.342 1.00 33.17 143 LEU B N 1
ATOM 3423 C CA . LEU B 1 145 ? 71.111 14.942 82.411 1.00 29.00 143 LEU B CA 1
ATOM 3424 C C . LEU B 1 145 ? 71.188 15.824 81.174 1.00 26.78 143 LEU B C 1
ATOM 3425 O O . LEU B 1 145 ? 72.268 16.094 80.647 1.00 24.81 143 LEU B O 1
ATOM 3430 N N . ILE B 1 146 ? 70.019 16.244 80.699 1.00 26.55 144 ILE B N 1
ATOM 3431 C CA . ILE B 1 146 ? 69.944 17.046 79.490 1.00 27.62 144 ILE B CA 1
ATOM 3432 C C . ILE B 1 146 ? 70.584 18.415 79.739 1.00 29.18 144 ILE B C 1
ATOM 3433 O O . ILE B 1 146 ? 71.343 18.926 78.914 1.00 26.19 144 ILE B O 1
ATOM 3438 N N . ILE B 1 147 ? 70.278 18.994 80.898 1.00 29.81 145 ILE B N 1
ATOM 3439 C CA . ILE B 1 147 ? 70.823 20.292 81.292 1.00 26.34 145 ILE B CA 1
ATOM 3440 C C . ILE B 1 147 ? 72.338 20.233 81.517 1.00 24.21 145 ILE B C 1
ATOM 3441 O O . ILE B 1 147 ? 73.066 21.133 81.114 1.00 26.60 145 ILE B O 1
ATOM 3446 N N . GLN B 1 148 ? 72.812 19.160 82.147 1.00 21.32 146 GLN B N 1
ATOM 3447 C CA . GLN B 1 148 ? 74.239 18.925 82.265 1.00 22.18 146 GLN B CA 1
ATOM 3448 C C . GLN B 1 148 ? 74.883 18.805 80.884 1.00 28.86 146 GLN B C 1
ATOM 3449 O O . GLN B 1 148 ? 75.928 19.395 80.642 1.00 27.16 146 GLN B O 1
ATOM 3455 N N . GLY B 1 149 ? 74.260 18.041 79.989 1.00 29.66 147 GLY B N 1
ATOM 3456 C CA . GLY B 1 149 ? 74.737 17.897 78.620 1.00 32.20 147 GLY B CA 1
ATOM 3457 C C . GLY B 1 149 ? 74.823 19.223 77.880 1.00 27.60 147 GLY B C 1
ATOM 3458 O O . GLY B 1 149 ? 75.804 19.502 77.193 1.00 26.03 147 GLY B O 1
ATOM 3459 N N . PHE B 1 150 ? 73.791 20.048 78.019 1.00 29.65 148 PHE B N 1
ATOM 3460 C CA . PHE B 1 150 ? 73.780 21.360 77.383 1.00 30.30 148 PHE B CA 1
ATOM 3461 C C . PHE B 1 150 ? 74.903 22.252 77.939 1.00 30.60 148 PHE B C 1
ATOM 3462 O O . PHE B 1 150 ? 75.632 22.913 77.180 1.00 26.12 148 PHE B O 1
ATOM 3470 N N . LYS B 1 151 ? 75.034 22.247 79.266 1.00 29.15 149 LYS B N 1
ATOM 3471 C CA . LYS B 1 151 ? 76.053 23.011 79.992 1.00 20.45 149 LYS B CA 1
ATOM 3472 C C . LYS B 1 151 ? 77.474 22.612 79.605 1.00 23.52 149 LYS B C 1
ATOM 3473 O O . LYS B 1 151 ? 78.329 23.470 79.396 1.00 30.16 149 LYS B O 1
ATOM 3477 N N . ASP B 1 152 ? 77.723 21.308 79.521 1.00 23.78 150 ASP B N 1
ATOM 3478 C CA . ASP B 1 152 ? 79.048 20.796 79.160 1.00 25.23 150 ASP B CA 1
ATOM 3479 C C . ASP B 1 152 ? 79.466 21.179 77.734 1.00 25.85 150 ASP B C 1
ATOM 3480 O O . ASP B 1 152 ? 80.620 21.549 77.502 1.00 22.93 150 ASP B O 1
ATOM 3485 N N . ALA B 1 153 ? 78.540 21.076 76.779 1.00 25.56 151 ALA B N 1
ATOM 3486 C CA . ALA B 1 153 ? 78.836 21.485 75.411 1.00 20.37 151 ALA B CA 1
ATOM 3487 C C . ALA B 1 153 ? 79.109 22.994 75.403 1.00 29.64 151 ALA B C 1
ATOM 3488 O O . ALA B 1 153 ? 80.101 23.446 74.815 1.00 31.85 151 ALA B O 1
ATOM 3490 N N . ALA B 1 154 ? 78.237 23.766 76.065 1.00 28.49 152 ALA B N 1
ATOM 3491 C CA . ALA B 1 154 ? 78.449 25.200 76.223 1.00 22.96 152 ALA B CA 1
ATOM 3492 C C . ALA B 1 154 ? 79.830 25.484 76.831 1.00 25.44 152 ALA B C 1
ATOM 3493 O O . ALA B 1 154 ? 80.492 26.463 76.479 1.00 25.98 152 ALA B O 1
ATOM 3495 N N . GLU B 1 155 ? 80.277 24.616 77.736 1.00 25.11 153 GLU B N 1
ATOM 3496 C CA . GLU B 1 155 ? 81.573 24.816 78.369 1.00 22.41 153 GLU B CA 1
ATOM 3497 C C . GLU B 1 155 ? 82.755 24.555 77.420 1.00 22.47 153 GLU B C 1
ATOM 3498 O O . GLU B 1 155 ? 83.737 25.297 77.422 1.00 27.21 153 GLU B O 1
ATOM 3504 N N . GLU B 1 156 ? 82.646 23.510 76.604 1.00 26.12 154 GLU B N 1
ATOM 3505 C CA . GLU B 1 156 ? 83.607 23.244 75.528 1.00 28.01 154 GLU B CA 1
ATOM 3506 C C . GLU B 1 156 ? 83.631 24.414 74.541 1.00 30.54 154 GLU B C 1
ATOM 3507 O O . GLU B 1 156 ? 84.690 24.817 74.059 1.00 27.75 154 GLU B O 1
ATOM 3513 N N . ALA B 1 157 ? 82.450 24.955 74.258 1.00 29.47 155 ALA B N 1
ATOM 3514 C CA . ALA B 1 157 ? 82.290 26.122 73.390 1.00 27.71 155 ALA B CA 1
ATOM 3515 C C . ALA B 1 157 ? 82.883 27.405 73.973 1.00 26.47 155 ALA B C 1
ATOM 3516 O O . ALA B 1 157 ? 82.978 28.429 73.275 1.00 23.32 155 ALA B O 1
ATOM 3518 N N . GLY B 1 158 ? 83.264 27.351 75.250 1.00 26.85 156 GLY B N 1
ATOM 3519 C CA . GLY B 1 158 ? 83.844 28.499 75.927 1.00 28.68 156 GLY B CA 1
ATOM 3520 C C . GLY B 1 158 ? 82.807 29.535 76.337 1.00 30.71 156 GLY B C 1
ATOM 3521 O O . GLY B 1 158 ? 83.103 30.744 76.423 1.00 31.33 156 GLY B O 1
ATOM 3522 N N . THR B 1 159 ? 81.589 29.064 76.596 1.00 25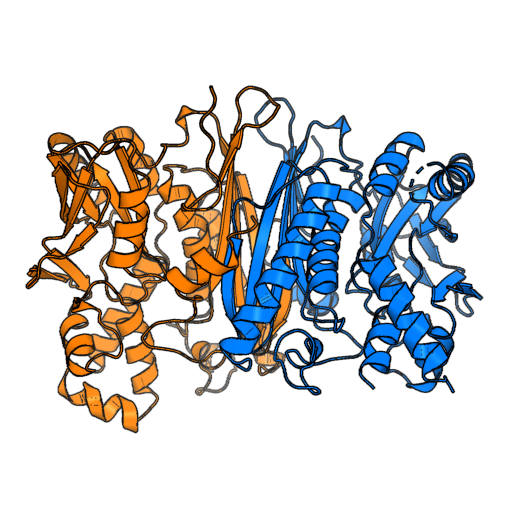.29 157 THR B N 1
ATOM 3523 C CA . THR B 1 159 ? 80.481 29.957 76.925 1.00 28.10 157 THR B CA 1
ATOM 3524 C C . THR B 1 159 ? 79.597 29.346 78.028 1.00 28.90 157 THR B C 1
ATOM 3525 O O . THR B 1 159 ? 79.930 28.290 78.582 1.00 32.57 157 THR B O 1
ATOM 3529 N N . SER B 1 160 ? 78.500 30.019 78.373 1.00 19.76 158 SER B N 1
ATOM 3530 C CA . SER B 1 160 ? 77.622 29.527 79.427 1.00 22.83 158 SER B CA 1
ATOM 3531 C C . SER B 1 160 ? 76.184 29.962 79.201 1.00 28.65 158 SER B C 1
ATOM 3532 O O . SER B 1 160 ? 75.930 30.952 78.528 1.00 27.06 158 SER B O 1
ATOM 3535 N N . VAL B 1 161 ? 75.254 29.214 79.790 1.00 30.08 159 VAL B N 1
ATOM 3536 C CA . VAL B 1 161 ? 73.822 29.494 79.711 1.00 26.77 159 VAL B CA 1
ATOM 3537 C C . VAL B 1 161 ? 73.419 30.383 80.894 1.00 27.83 159 VAL B C 1
ATOM 3538 O O . VAL B 1 161 ? 73.547 29.958 82.047 1.00 28.65 159 VAL B O 1
ATOM 3542 N N . THR B 1 162 ? 72.951 31.610 80.620 1.00 24.74 160 THR B N 1
ATOM 3543 C CA . THR B 1 162 ? 72.636 32.575 81.688 1.00 22.56 160 THR B CA 1
ATOM 3544 C C . THR B 1 162 ? 71.155 32.985 81.786 1.00 25.38 160 THR B C 1
ATOM 3545 O O . THR B 1 162 ? 70.803 33.875 82.564 1.00 25.49 160 THR B O 1
ATOM 3549 N N . GLY B 1 163 ? 70.300 32.313 81.020 1.00 22.80 161 GLY B N 1
ATOM 3550 C CA . GLY B 1 163 ? 68.857 32.531 81.067 1.00 24.96 161 GLY B CA 1
ATOM 3551 C C . GLY B 1 163 ? 68.163 31.628 80.060 1.00 22.60 161 GLY B C 1
ATOM 3552 O O . GLY B 1 163 ? 68.818 30.923 79.305 1.00 21.88 161 GLY B O 1
ATOM 3553 N N . GLY B 1 164 ? 66.837 31.632 80.058 1.00 23.49 162 GLY B N 1
ATOM 3554 C CA . GLY B 1 164 ? 66.062 30.811 79.136 1.00 24.49 162 GLY B CA 1
ATOM 3555 C C . GLY B 1 164 ? 64.579 30.784 79.486 1.00 22.83 162 GLY B C 1
ATOM 3556 O O . GLY B 1 164 ? 64.069 31.675 80.167 1.00 28.06 162 GLY B O 1
ATOM 3557 N N . GLN B 1 165 ? 63.888 29.751 79.028 1.00 22.13 163 GLN B N 1
ATOM 3558 C CA . GLN B 1 165 ? 62.454 29.629 79.230 1.00 25.04 163 GLN B CA 1
ATOM 3559 C C . GLN B 1 165 ? 62.138 28.152 79.277 1.00 23.99 163 GLN B C 1
ATOM 3560 O O . GLN B 1 165 ? 62.603 27.414 78.427 1.00 24.04 163 GLN B O 1
ATOM 3566 N N . THR B 1 166 ? 61.362 27.726 80.271 1.00 24.45 164 THR B N 1
ATOM 3567 C CA . THR B 1 166 ? 61.017 26.308 80.461 1.00 29.05 164 THR B CA 1
ATOM 3568 C C . THR B 1 166 ? 59.503 26.136 80.707 1.00 34.94 164 THR B C 1
ATOM 3569 O O . THR B 1 166 ? 58.977 26.538 81.751 1.00 35.16 164 THR B O 1
ATOM 3573 N N . VAL B 1 167 ? 58.799 25.541 79.750 1.00 33.09 165 VAL B N 1
ATOM 3574 C CA . VAL B 1 167 ? 57.356 25.405 79.878 1.00 35.24 165 VAL B CA 1
ATOM 3575 C C . VAL B 1 167 ? 56.930 23.993 79.545 1.00 29.25 165 VAL B C 1
ATOM 3576 O O . VAL B 1 167 ? 57.702 23.237 78.931 1.00 21.60 165 VAL B O 1
ATOM 3580 N N . LEU B 1 168 ? 55.701 23.659 79.951 1.00 29.70 166 LEU B N 1
ATOM 3581 C CA . LEU B 1 168 ? 55.075 22.374 79.627 1.00 32.06 166 LEU B CA 1
ATOM 3582 C C . LEU B 1 168 ? 54.618 22.343 78.166 1.00 30.92 166 LEU B C 1
ATOM 3583 O O . LEU B 1 168 ? 54.058 23.323 77.659 1.00 33.08 166 LEU B O 1
ATOM 3585 N N . ASN B 1 169 ? 54.912 21.229 77.492 1.00 27.72 167 ASN B N 1
ATOM 3586 C CA . ASN B 1 169 ? 54.568 21.013 76.086 1.00 28.77 167 ASN B CA 1
ATOM 3587 C C . ASN B 1 169 ? 54.291 19.516 75.975 1.00 32.91 167 ASN B C 1
ATOM 3588 O O . ASN B 1 169 ? 54.824 18.734 76.777 1.00 38.27 167 ASN B O 1
ATOM 3593 N N . PRO B 1 170 ? 53.419 19.102 75.034 1.00 28.21 168 PRO B N 1
ATOM 3594 C CA . PRO B 1 170 ? 53.247 17.656 74.879 1.00 25.12 168 PRO B CA 1
ATOM 3595 C C . PRO B 1 170 ? 54.600 16.976 74.654 1.00 27.77 168 PRO B C 1
ATOM 3596 O O . PRO B 1 170 ? 54.797 15.847 75.108 1.00 24.87 168 PRO B O 1
ATOM 3600 N N . TRP B 1 171 ? 55.528 17.671 73.988 1.00 29.03 169 TRP B N 1
ATOM 3601 C CA . TRP B 1 171 ? 56.841 17.107 73.644 1.00 26.59 169 TRP B CA 1
ATOM 3602 C C . TRP B 1 171 ? 58.005 17.763 74.386 1.00 32.19 169 TRP B C 1
ATOM 3603 O O . TRP B 1 171 ? 57.901 18.908 74.821 1.00 33.98 169 TRP B O 1
ATOM 3614 N N . ILE B 1 172 ? 59.125 17.044 74.488 1.00 33.48 170 ILE B N 1
ATOM 3615 C CA . ILE B 1 172 ? 60.358 17.623 75.013 1.00 35.11 170 ILE B CA 1
ATOM 3616 C C . ILE B 1 172 ? 61.006 18.513 73.953 1.00 38.99 170 ILE B C 1
ATOM 3617 O O . ILE B 1 172 ? 61.384 18.066 72.874 1.00 34.25 170 ILE B O 1
ATOM 3622 N N . VAL B 1 173 ? 61.091 19.796 74.266 1.00 42.94 171 VAL B N 1
ATOM 3623 C CA . VAL B 1 173 ? 61.594 20.772 73.326 1.00 36.10 171 VAL B CA 1
ATOM 3624 C C . VAL B 1 173 ? 62.963 21.172 73.824 1.00 34.37 171 VAL B C 1
ATOM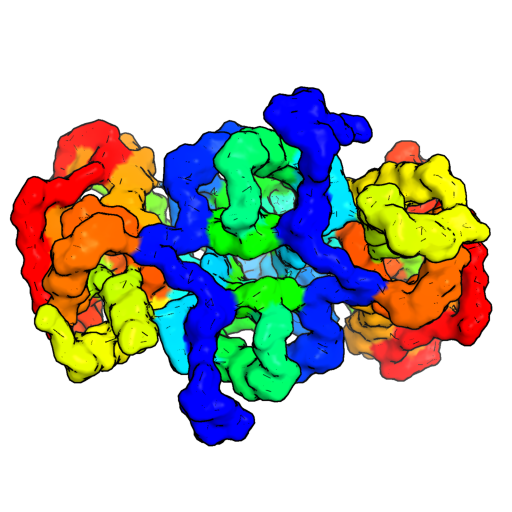 3625 O O . VAL B 1 173 ? 63.120 21.459 75.012 1.00 34.88 171 VAL B O 1
ATOM 3629 N N . LEU B 1 174 ? 63.953 21.156 72.930 1.00 29.96 172 LEU B N 1
ATOM 3630 C CA . LEU B 1 174 ? 65.361 21.408 73.286 1.00 25.84 172 LEU B CA 1
ATOM 3631 C C . LEU B 1 174 ? 65.994 22.394 72.331 1.00 21.18 172 LEU B C 1
ATOM 3632 O O . LEU B 1 174 ? 66.215 22.069 71.170 1.00 25.97 172 LEU B O 1
ATOM 3637 N N . GLY B 1 175 ? 66.300 23.596 72.804 1.00 15.97 173 GLY B N 1
ATOM 3638 C CA . GLY B 1 175 ? 66.904 24.570 71.919 1.00 17.33 173 GLY B CA 1
ATOM 3639 C C . GLY B 1 175 ? 67.658 25.651 72.639 1.00 23.00 173 GLY B C 1
ATOM 3640 O O . GLY B 1 175 ? 68.131 25.467 73.758 1.00 23.21 173 GLY B O 1
ATOM 3641 N N . GLY B 1 176 ? 67.772 26.807 72.001 1.00 21.58 174 GLY B N 1
ATOM 3642 C CA . GLY B 1 176 ? 68.476 27.895 72.644 1.00 20.67 174 GLY B CA 1
ATOM 3643 C C . GLY B 1 176 ? 68.829 29.021 71.713 1.00 21.23 174 GLY B C 1
ATOM 3644 O O . GLY B 1 176 ? 68.369 29.061 70.570 1.00 19.51 174 GLY B O 1
ATOM 3645 N N . VAL B 1 177 ? 69.646 29.938 72.223 1.00 26.45 175 VAL B N 1
ATOM 3646 C CA . VAL B 1 177 ? 70.087 31.132 71.498 1.00 28.10 175 VAL B CA 1
ATOM 3647 C C . VAL B 1 177 ? 71.594 31.222 71.699 1.00 27.10 175 VAL B C 1
ATOM 3648 O O . VAL B 1 177 ? 72.094 30.980 72.809 1.00 22.79 175 VAL B O 1
ATOM 3652 N N . ALA B 1 178 ? 72.321 31.529 70.623 1.00 24.16 176 ALA B N 1
ATOM 3653 C CA . ALA B 1 178 ? 73.740 31.844 70.732 1.00 25.05 176 ALA B CA 1
ATOM 3654 C C . ALA B 1 178 ? 74.024 33.226 70.125 1.00 20.63 176 ALA B C 1
ATOM 3655 O O . ALA B 1 178 ? 73.694 33.478 68.968 1.00 19.05 176 ALA B O 1
ATOM 3657 N N . THR B 1 179 ? 74.637 34.110 70.912 1.00 20.72 177 THR B N 1
ATOM 3658 C CA . THR B 1 179 ? 74.900 35.495 70.487 1.00 23.31 177 THR B CA 1
ATOM 3659 C C . THR B 1 179 ? 76.354 35.899 70.699 1.00 21.64 177 THR B C 1
ATOM 3660 O O . THR B 1 179 ? 76.923 35.665 71.766 1.00 19.98 177 THR B O 1
ATOM 3664 N N . THR B 1 180 ? 76.948 36.513 69.684 1.00 21.25 178 THR B N 1
ATOM 3665 C CA . THR B 1 180 ? 78.270 37.110 69.835 1.00 22.23 178 THR B CA 1
ATOM 3666 C C . THR B 1 180 ? 78.300 38.556 69.315 1.00 22.21 178 THR B C 1
ATOM 3667 O O . THR B 1 180 ? 77.648 38.911 68.320 1.00 22.68 178 THR B O 1
ATOM 3671 N N . VAL B 1 181 ? 79.034 39.398 70.031 1.00 24.65 179 VAL B N 1
ATOM 3672 C CA . VAL B 1 181 ? 79.300 40.761 69.606 1.00 20.57 179 VAL B CA 1
ATOM 3673 C C . VAL B 1 181 ? 80.729 40.787 69.020 1.00 25.55 179 VAL B C 1
ATOM 3674 O O . VAL B 1 181 ? 81.719 40.775 69.757 1.00 24.39 179 VAL B O 1
ATOM 3678 N N . CYS B 1 182 ? 80.822 40.790 67.692 1.00 24.65 180 CYS B N 1
ATOM 3679 C CA . CYS B 1 182 ? 82.085 40.555 66.993 1.00 28.69 180 CYS B CA 1
ATOM 3680 C C . CYS B 1 182 ? 82.716 41.838 66.462 1.00 33.85 180 CYS B C 1
ATOM 3681 O O . CYS B 1 182 ? 82.020 42.811 66.180 1.00 26.10 180 CYS B O 1
ATOM 3684 N N . GLN B 1 183 ? 84.036 41.812 66.295 1.00 33.90 181 GLN B N 1
ATOM 3685 C CA . GLN B 1 183 ? 84.716 42.758 65.427 1.00 27.08 181 GLN B CA 1
ATOM 3686 C C . GLN B 1 183 ? 84.600 42.198 64.017 1.00 24.03 181 GLN B C 1
ATOM 3687 O O . GLN B 1 183 ? 84.334 41.015 63.863 1.00 21.16 181 GLN B O 1
ATOM 3693 N N . PRO B 1 184 ? 84.784 43.041 62.986 1.00 24.59 182 PRO B N 1
ATOM 3694 C CA . PRO B 1 184 ? 84.561 42.682 61.577 1.00 24.66 182 PRO B CA 1
ATOM 3695 C C . PRO B 1 184 ? 85.278 41.450 61.054 1.00 23.24 182 PRO B C 1
ATOM 3696 O O . PRO B 1 184 ? 84.737 40.772 60.188 1.00 30.69 182 PRO B O 1
ATOM 3700 N N . ASN B 1 185 ? 86.470 41.158 61.546 1.00 26.33 183 ASN B N 1
ATOM 3701 C CA . ASN B 1 185 ? 87.202 40.011 61.032 1.00 25.41 183 ASN B CA 1
ATOM 3702 C C . ASN B 1 185 ? 86.841 38.707 61.725 1.00 26.72 183 ASN B C 1
ATOM 3703 O O . ASN B 1 185 ? 87.174 37.639 61.231 1.00 35.32 183 ASN B O 1
ATOM 3708 N N . GLU B 1 186 ? 86.159 38.788 62.864 1.00 22.22 184 GLU B N 1
ATOM 3709 C CA . GLU B 1 186 ? 85.795 37.580 63.597 1.00 20.75 184 GLU B CA 1
ATOM 3710 C C . GLU B 1 186 ? 84.703 36.780 62.897 1.00 24.87 184 GLU B C 1
ATOM 3711 O O . GLU B 1 186 ? 84.485 35.619 63.234 1.00 26.81 184 GLU B O 1
ATOM 3717 N N . PHE B 1 187 ? 84.008 37.401 61.942 1.00 28.73 185 PHE B N 1
ATOM 3718 C CA . PHE B 1 187 ? 82.974 36.701 61.153 1.00 29.51 185 PHE B CA 1
ATOM 3719 C C . PHE B 1 187 ? 83.270 36.772 59.654 1.00 30.71 185 PHE B C 1
ATOM 3720 O O . PHE B 1 187 ? 83.898 37.730 59.188 1.00 35.98 185 PHE B O 1
ATOM 3728 N N . ILE B 1 188 ? 82.843 35.758 58.906 1.00 25.56 186 ILE B N 1
ATOM 3729 C CA . ILE B 1 188 ? 83.097 35.714 57.465 1.00 22.43 186 ILE B CA 1
ATOM 3730 C C . ILE B 1 188 ? 81.778 35.707 56.730 1.00 26.57 186 ILE B C 1
ATOM 3731 O O . ILE B 1 188 ? 81.010 34.747 56.868 1.00 32.00 186 ILE B O 1
ATOM 3736 N N . MET B 1 189 ? 81.500 36.748 55.944 1.00 22.67 187 MET B N 1
ATOM 3737 C CA . MET B 1 189 ? 80.221 36.796 55.221 1.00 23.71 187 MET B CA 1
ATOM 3738 C C . MET B 1 189 ? 80.092 35.632 54.216 1.00 25.76 187 MET B C 1
ATOM 3739 O O . MET B 1 189 ? 81.023 35.359 53.459 1.00 21.56 187 MET B O 1
ATOM 3744 N N . PRO B 1 190 ? 78.934 34.937 54.220 1.00 29.52 188 PRO B N 1
ATOM 3745 C CA . PRO B 1 190 ? 78.758 33.684 53.470 1.00 27.33 188 PRO B CA 1
ATOM 3746 C C . PRO B 1 190 ? 78.392 33.910 51.993 1.00 26.20 188 PRO B C 1
ATOM 3747 O O . PRO B 1 190 ? 77.390 33.351 51.531 1.00 24.05 188 PRO B O 1
ATOM 3751 N N . ASP B 1 191 ? 79.182 34.706 51.271 1.00 21.33 189 ASP B N 1
ATOM 3752 C CA . ASP B 1 191 ? 78.793 35.144 49.924 1.00 27.25 189 ASP B CA 1
ATOM 3753 C C . ASP B 1 191 ? 79.958 35.391 48.932 1.00 25.76 189 ASP B C 1
ATOM 3754 O O . ASP B 1 191 ? 79.753 35.962 47.857 1.00 29.43 189 ASP B O 1
ATOM 3759 N N . ASN B 1 192 ? 81.162 34.944 49.270 1.00 22.26 190 ASN B N 1
ATOM 3760 C CA . ASN B 1 192 ? 82.360 35.293 48.486 1.00 27.36 190 ASN B CA 1
ATOM 3761 C C . ASN B 1 192 ? 82.813 34.164 47.543 1.00 28.37 190 ASN B C 1
ATOM 3762 O O . ASN B 1 192 ? 83.952 34.150 47.081 1.00 24.27 190 ASN B O 1
ATOM 3767 N N . ALA B 1 193 ? 81.928 33.213 47.261 1.00 31.03 191 ALA B N 1
ATOM 3768 C CA . ALA B 1 193 ? 82.294 32.109 46.381 1.00 25.01 191 ALA B CA 1
ATOM 3769 C C . ALA B 1 193 ? 82.558 32.589 44.954 1.00 32.02 191 ALA B C 1
ATOM 3770 O O . ALA B 1 193 ? 81.895 33.505 44.462 1.00 32.03 191 ALA B O 1
ATOM 3772 N N . VAL B 1 194 ? 83.535 31.952 44.303 1.00 36.17 192 VAL B N 1
ATOM 3773 C CA . VAL B 1 194 ? 83.860 32.184 42.892 1.00 31.13 192 VAL B CA 1
ATOM 3774 C C . VAL B 1 194 ? 83.856 30.848 42.112 1.00 26.56 192 VAL B C 1
ATOM 3775 O O . VAL B 1 194 ? 84.072 29.789 42.704 1.00 24.24 192 VAL B O 1
ATOM 3779 N N . PRO B 1 195 ? 83.608 30.885 40.786 1.00 26.53 193 PRO B N 1
ATOM 3780 C CA . PRO B 1 195 ? 83.734 29.641 40.016 1.00 27.54 193 PRO B CA 1
ATOM 3781 C C . PRO B 1 195 ? 85.118 29.032 40.211 1.00 33.21 193 PRO B C 1
ATOM 3782 O O . PRO B 1 195 ? 86.118 29.741 40.138 1.00 32.03 193 PRO B O 1
ATOM 3786 N N . GLY B 1 196 ? 85.178 27.734 40.491 1.00 31.87 194 GLY B N 1
ATOM 3787 C CA . GLY B 1 196 ? 86.450 27.100 40.775 1.00 35.64 194 GLY B CA 1
ATOM 3788 C C . GLY B 1 196 ? 86.712 26.824 42.244 1.00 36.61 194 GLY B C 1
ATOM 3789 O O . GLY B 1 196 ? 87.629 26.057 42.574 1.00 39.24 194 GLY B O 1
ATOM 3790 N N . ASP B 1 197 ? 85.947 27.455 43.136 1.00 29.19 195 ASP B N 1
ATOM 3791 C CA . ASP B 1 197 ? 85.949 27.005 44.523 1.00 27.08 195 ASP B CA 1
ATOM 3792 C C . ASP B 1 197 ? 85.409 25.583 44.564 1.00 28.05 195 ASP B C 1
ATOM 3793 O O . ASP B 1 197 ? 84.748 25.124 43.618 1.00 21.77 195 ASP B O 1
ATOM 3798 N N . VAL B 1 198 ? 85.685 24.899 45.671 1.00 33.29 196 VAL B N 1
ATOM 3799 C CA . VAL B 1 198 ? 85.168 23.552 45.892 1.00 36.18 196 VAL B CA 1
ATOM 3800 C C . VAL B 1 198 ? 84.290 23.527 47.133 1.00 34.56 196 VAL B C 1
ATOM 3801 O O . VAL B 1 198 ? 84.272 24.485 47.905 1.00 33.08 196 VAL B O 1
ATOM 3805 N N . LEU B 1 199 ? 83.555 22.430 47.297 1.00 31.54 197 LEU B N 1
ATOM 3806 C CA . LEU B 1 199 ? 82.638 22.260 48.411 1.00 29.13 197 LEU B CA 1
ATOM 3807 C C . LEU B 1 199 ? 83.194 21.247 49.401 1.00 22.30 197 LEU B C 1
ATOM 3808 O O . LEU B 1 199 ? 83.403 20.093 49.049 1.00 20.46 197 LEU B O 1
ATOM 3813 N N . VAL B 1 200 ? 83.442 21.698 50.628 1.00 25.88 198 VAL B N 1
ATOM 3814 C CA . VAL B 1 200 ? 83.915 20.833 51.708 1.00 29.03 198 VAL B CA 1
ATOM 3815 C C . VAL B 1 200 ? 82.811 20.616 52.750 1.00 29.07 198 VAL B C 1
ATOM 3816 O O . VAL B 1 200 ? 82.274 21.579 53.290 1.00 25.42 198 VAL B O 1
ATOM 3820 N N . LEU B 1 201 ? 82.468 19.351 53.005 1.00 27.96 199 LEU B N 1
ATOM 3821 C CA . LEU B 1 201 ? 81.512 18.970 54.036 1.00 17.91 199 LEU B CA 1
ATOM 3822 C C . LEU B 1 201 ? 82.277 18.280 55.181 1.00 23.43 199 LEU B C 1
ATOM 3823 O O . LEU B 1 201 ? 83.060 17.363 54.928 1.00 25.58 199 LEU B O 1
ATOM 3828 N N . THR B 1 202 ? 82.069 18.718 56.428 1.00 25.52 200 THR B N 1
ATOM 3829 C CA . THR B 1 202 ? 82.906 18.274 57.562 1.00 18.82 200 THR B CA 1
ATOM 3830 C C . THR B 1 202 ? 82.307 17.211 58.499 1.00 18.57 200 THR B C 1
ATOM 3831 O O . THR B 1 202 ? 82.983 16.737 59.412 1.00 22.80 200 THR B O 1
ATOM 3835 N N . LYS B 1 203 ? 81.055 16.829 58.260 1.00 23.40 201 LYS B N 1
ATOM 3836 C CA . LYS B 1 203 ? 80.427 15.691 58.943 1.00 24.90 201 LYS B CA 1
ATOM 3837 C C . LYS B 1 203 ? 79.671 14.869 57.908 1.00 24.97 201 LYS B C 1
ATOM 3838 O O . LYS B 1 203 ? 79.191 15.416 56.908 1.00 22.52 201 LYS B O 1
ATOM 3844 N N . PRO B 1 204 ? 79.542 13.554 58.158 1.00 27.74 202 PRO B N 1
ATOM 3845 C CA . PRO B 1 204 ? 78.863 12.653 57.223 1.00 27.84 202 PRO B CA 1
ATOM 3846 C C . PRO B 1 204 ? 77.342 12.739 57.335 1.00 24.00 202 PRO B C 1
ATOM 3847 O O . PRO B 1 204 ? 76.816 12.994 58.418 1.00 18.85 202 PRO B O 1
ATOM 3851 N N . LEU B 1 205 ? 76.649 12.492 56.227 1.00 22.70 203 LEU B N 1
ATOM 3852 C CA . LEU B 1 205 ? 75.192 12.563 56.188 1.00 24.29 203 LEU B CA 1
ATOM 3853 C C . LEU B 1 205 ? 74.491 11.300 56.734 1.00 30.38 203 LEU B C 1
ATOM 3854 O O . LEU B 1 205 ? 75.138 10.317 57.095 1.00 23.66 203 LEU B O 1
ATOM 3859 N N . GLY B 1 206 ? 73.163 11.351 56.814 1.00 31.29 204 GLY B N 1
ATOM 3860 C CA . GLY B 1 206 ? 72.374 10.204 57.217 1.00 31.50 204 GLY B CA 1
ATOM 3861 C C . GLY B 1 206 ? 72.002 10.107 58.683 1.00 33.16 204 GLY B C 1
ATOM 3862 O O . GLY B 1 206 ? 71.632 9.028 59.132 1.00 32.53 204 GLY B O 1
ATOM 3863 N N . THR B 1 207 ? 72.080 11.216 59.429 1.00 32.21 205 THR B N 1
ATOM 3864 C CA . THR B 1 207 ? 71.746 11.185 60.863 1.00 23.88 205 THR B CA 1
ATOM 3865 C C . THR B 1 207 ? 70.293 10.755 61.130 1.00 27.35 205 THR B C 1
ATOM 3866 O O . THR B 1 207 ? 70.050 9.954 62.032 1.00 30.79 205 THR B O 1
ATOM 3870 N N . GLN B 1 208 ? 69.344 11.266 60.340 1.00 28.06 206 GLN B N 1
ATOM 3871 C CA . GLN B 1 208 ? 67.912 10.979 60.536 1.00 26.90 206 GLN B CA 1
ATOM 3872 C C . GLN B 1 208 ? 67.597 9.486 60.389 1.00 29.66 206 GLN B C 1
ATOM 3873 O O . GLN B 1 208 ? 66.863 8.908 61.203 1.00 27.59 206 GLN B O 1
ATOM 3879 N N . VAL B 1 209 ? 68.138 8.871 59.335 1.00 26.74 207 VAL B N 1
ATOM 3880 C CA . VAL B 1 209 ? 68.003 7.434 59.147 1.00 27.79 207 VAL B CA 1
ATOM 3881 C C . VAL B 1 209 ? 68.526 6.693 60.393 1.00 31.07 207 VAL B C 1
ATOM 3882 O O . VAL B 1 209 ? 67.860 5.792 60.917 1.00 34.24 207 VAL B O 1
ATOM 3886 N N . ALA B 1 210 ? 69.695 7.107 60.884 1.00 27.63 208 ALA B N 1
ATOM 3887 C CA . ALA B 1 210 ? 70.374 6.436 62.004 1.00 27.30 208 ALA B CA 1
ATOM 3888 C C . ALA B 1 210 ? 69.582 6.455 63.314 1.00 31.21 208 ALA B C 1
ATOM 3889 O O . ALA B 1 210 ? 69.560 5.463 64.056 1.00 28.28 208 ALA B O 1
ATOM 3891 N N . VAL B 1 211 ? 68.946 7.588 63.600 1.00 34.27 209 VAL B N 1
ATOM 3892 C CA . VAL B 1 211 ? 68.215 7.759 64.860 1.00 28.39 209 VAL B CA 1
ATOM 3893 C C . VAL B 1 211 ? 66.843 7.088 64.792 1.00 26.87 209 VAL B C 1
ATOM 3894 O O . VAL B 1 211 ? 66.448 6.398 65.731 1.00 24.22 209 VAL B O 1
ATOM 3898 N N . ALA B 1 212 ? 66.152 7.268 63.663 1.00 28.95 210 ALA B N 1
ATOM 3899 C CA . ALA B 1 212 ? 64.850 6.658 63.411 1.00 35.48 210 ALA B CA 1
ATOM 3900 C C . ALA B 1 212 ? 64.938 5.132 63.388 1.00 38.12 210 ALA B C 1
ATOM 3901 O O . ALA B 1 212 ? 64.166 4.425 64.053 1.00 32.62 210 ALA B O 1
ATOM 3903 N N . VAL B 1 213 ? 65.887 4.639 62.600 1.00 40.47 211 VAL B N 1
ATOM 3904 C CA . VAL B 1 213 ? 66.130 3.212 62.462 1.00 41.41 211 VAL B CA 1
ATOM 3905 C C . VAL B 1 213 ? 66.505 2.592 63.819 1.00 40.64 211 VAL B C 1
ATOM 3906 O O . VAL B 1 213 ? 66.239 1.417 64.067 1.00 44.17 211 VAL B O 1
ATOM 3910 N N . HIS B 1 214 ? 67.105 3.384 64.704 1.00 37.66 212 HIS B N 1
ATOM 3911 C CA . HIS B 1 214 ? 67.378 2.916 66.058 1.00 32.99 212 HIS B CA 1
ATOM 3912 C C . HIS B 1 214 ? 66.073 2.776 66.843 1.00 38.91 212 HIS B C 1
ATOM 3913 O O . HIS B 1 214 ? 65.908 1.849 67.634 1.00 40.69 212 HIS B O 1
ATOM 3920 N N . GLN B 1 215 ? 65.141 3.694 66.604 1.00 37.09 213 GLN B N 1
ATOM 3921 C CA . GLN B 1 215 ? 63.841 3.656 67.260 1.00 38.68 213 GLN B CA 1
ATOM 3922 C C . GLN B 1 215 ? 62.968 2.503 66.723 1.00 45.60 213 GLN B C 1
ATOM 3923 O O . GLN B 1 215 ? 62.101 1.973 67.432 1.00 39.13 213 GLN B O 1
ATOM 3929 N N . TRP B 1 216 ? 63.202 2.116 65.473 1.00 44.68 214 TRP B N 1
ATOM 3930 C CA . TRP B 1 216 ? 62.422 1.051 64.855 1.00 45.00 214 TRP B CA 1
ATOM 3931 C C . TRP B 1 216 ? 62.692 -0.324 65.459 1.00 45.27 214 TRP B C 1
ATOM 3932 O O . TRP B 1 216 ? 61.865 -1.226 65.345 1.00 45.61 214 TRP B O 1
ATOM 3943 N N . LEU B 1 217 ? 63.846 -0.507 66.088 1.00 41.75 215 LEU B N 1
ATOM 3944 C CA . LEU B 1 217 ? 64.131 -1.832 66.619 1.00 41.71 215 LEU B CA 1
ATOM 3945 C C . LEU B 1 217 ? 63.309 -2.127 67.868 1.00 35.69 215 LEU B C 1
ATOM 3946 O O . LEU B 1 217 ? 63.115 -3.272 68.230 1.00 38.98 215 LEU B O 1
ATOM 3951 N N . ASP B 1 218 ? 62.792 -1.090 68.503 1.00 32.59 216 ASP B N 1
ATOM 3952 C CA . ASP B 1 218 ? 61.915 -1.301 69.629 1.00 33.59 216 ASP B CA 1
ATOM 3953 C C . ASP B 1 218 ? 60.517 -1.552 69.105 1.00 37.93 216 ASP B C 1
ATOM 3954 O O . ASP B 1 218 ? 59.590 -1.724 69.880 1.00 43.38 216 ASP B O 1
ATOM 3959 N N . ILE B 1 219 ? 60.366 -1.589 67.787 1.00 34.37 217 ILE B N 1
ATOM 3960 C CA . ILE B 1 219 ? 59.049 -1.760 67.175 1.00 32.41 217 ILE B CA 1
ATOM 3961 C C . ILE B 1 219 ? 58.994 -2.816 66.070 1.00 30.99 217 ILE B C 1
ATOM 3962 O O . ILE B 1 219 ? 59.250 -2.533 64.905 1.00 36.88 217 ILE B O 1
ATOM 3967 N N . PRO B 1 220 ? 58.633 -4.051 66.425 1.00 34.22 218 PRO B N 1
ATOM 3968 C CA . PRO B 1 220 ? 58.544 -5.203 65.525 1.00 35.44 218 PRO B CA 1
ATOM 3969 C C . PRO B 1 220 ? 58.121 -4.916 64.092 1.00 32.27 218 PRO B C 1
ATOM 3970 O O . PRO B 1 220 ? 58.927 -5.084 63.191 1.00 38.82 218 PRO B O 1
ATOM 3974 N N . GLU B 1 221 ? 56.886 -4.504 63.860 1.00 39.29 219 GLU B N 1
ATOM 3975 C CA . GLU B 1 221 ? 56.438 -4.266 62.486 1.00 40.09 219 GLU B CA 1
ATOM 3976 C C . GLU B 1 221 ? 57.516 -3.535 61.713 1.00 42.51 219 GLU B C 1
ATOM 3977 O O . GLU B 1 221 ? 57.895 -3.958 60.611 1.00 51.10 219 GLU B O 1
ATOM 3979 N N . LYS B 1 222 ? 58.016 -2.442 62.282 1.00 43.70 220 LYS B N 1
ATOM 3980 C CA . LYS B 1 222 ? 59.002 -1.623 61.597 1.00 30.63 220 LYS B CA 1
ATOM 3981 C C . LYS B 1 222 ? 60.315 -2.381 61.444 1.00 27.38 220 LYS B C 1
ATOM 3982 O O . LYS B 1 222 ? 60.859 -2.456 60.351 1.00 32.83 220 LYS B O 1
ATOM 3984 N N . TRP B 1 223 ? 60.814 -2.985 62.519 1.00 33.30 221 TRP B N 1
ATOM 3985 C CA . TRP B 1 223 ? 62.099 -3.680 62.427 1.00 32.19 221 TRP B CA 1
ATOM 3986 C C . TRP B 1 223 ? 62.092 -4.840 61.448 1.00 39.91 221 TRP B C 1
ATOM 3987 O O . TRP B 1 223 ? 63.137 -5.239 60.945 1.00 45.20 221 TRP B O 1
ATOM 3998 N N . ASN B 1 224 ? 60.918 -5.397 61.195 1.00 45.49 222 ASN B N 1
ATOM 3999 C CA . ASN B 1 224 ? 60.798 -6.475 60.227 1.00 45.94 222 ASN B CA 1
ATOM 4000 C C . ASN B 1 224 ? 61.160 -6.039 58.840 1.00 45.72 222 ASN B C 1
ATOM 4001 O O . ASN B 1 224 ? 61.722 -6.815 58.074 1.00 51.22 222 ASN B O 1
ATOM 4006 N N . LYS B 1 225 ? 60.834 -4.791 58.523 1.00 43.77 223 LYS B N 1
ATOM 4007 C CA . LYS B 1 225 ? 61.062 -4.258 57.188 1.00 41.86 223 LYS B CA 1
ATOM 4008 C C . LYS B 1 225 ? 62.545 -4.157 56.822 1.00 44.74 223 LYS B C 1
ATOM 4009 O O . LYS B 1 225 ? 63.001 -4.808 55.884 1.00 53.12 223 LYS B O 1
ATOM 4011 N N . ILE B 1 226 ? 63.304 -3.347 57.549 1.00 40.52 224 ILE B N 1
ATOM 4012 C CA . ILE B 1 226 ? 64.732 -3.223 57.269 1.00 38.70 224 ILE B CA 1
ATOM 4013 C C . ILE B 1 226 ? 65.568 -4.292 57.961 1.00 37.08 224 ILE B C 1
ATOM 4014 O O . ILE B 1 226 ? 66.793 -4.294 57.867 1.00 44.61 224 ILE B O 1
ATOM 4019 N N . LYS B 1 227 ? 64.908 -5.184 58.680 1.00 30.88 225 LYS B N 1
ATOM 4020 C CA . LYS B 1 227 ? 65.589 -6.304 59.279 1.00 34.16 225 LYS B CA 1
ATOM 4021 C C . LYS B 1 227 ? 66.452 -6.951 58.221 1.00 37.38 225 LYS B C 1
ATOM 4022 O O . LYS B 1 227 ? 67.536 -7.438 58.511 1.00 38.17 225 LYS B O 1
ATOM 4028 N N . LEU B 1 228 ? 65.954 -6.938 56.984 1.00 43.26 226 LEU B N 1
ATOM 4029 C CA . LEU B 1 228 ? 66.579 -7.636 55.858 1.00 43.15 226 LEU B CA 1
ATOM 4030 C C . LEU B 1 228 ? 67.672 -6.814 55.181 1.00 46.36 226 LEU B C 1
ATOM 4031 O O . LEU B 1 228 ? 68.346 -7.292 54.265 1.00 43.46 226 LEU B O 1
ATOM 4033 N N . VAL B 1 229 ? 67.849 -5.580 55.651 1.00 52.20 227 VAL B N 1
ATOM 4034 C CA . VAL B 1 229 ? 68.841 -4.644 55.108 1.00 51.06 227 VAL B CA 1
ATOM 4035 C C . VAL B 1 229 ? 70.095 -4.501 55.987 1.00 45.57 227 VAL B C 1
ATOM 4036 O O . VAL B 1 229 ? 71.221 -4.448 55.486 1.00 45.02 227 VAL B O 1
ATOM 4040 N N . VAL B 1 230 ? 69.893 -4.443 57.299 1.00 40.76 228 VAL B N 1
ATOM 4041 C CA . VAL B 1 230 ? 70.978 -4.139 58.226 1.00 38.93 228 VAL B CA 1
ATOM 4042 C C . VAL B 1 230 ? 70.849 -4.945 59.535 1.00 38.08 228 VAL B C 1
ATOM 4043 O O . VAL B 1 230 ? 69.735 -5.263 59.976 1.00 33.35 228 VAL B O 1
ATOM 4047 N N . THR B 1 231 ? 71.982 -5.281 60.148 1.00 34.51 229 THR B N 1
ATOM 4048 C CA . THR B 1 231 ? 71.953 -5.959 61.443 1.00 41.69 229 THR B CA 1
ATOM 4049 C C . THR B 1 231 ? 71.695 -5.004 62.614 1.00 39.08 229 THR B C 1
ATOM 4050 O O . THR B 1 231 ? 71.932 -3.800 62.507 1.00 36.30 229 THR B O 1
ATOM 4054 N N . GLN B 1 232 ? 71.225 -5.545 63.736 1.00 41.94 230 GLN B N 1
ATOM 4055 C CA . GLN B 1 232 ? 71.053 -4.741 64.953 1.00 44.25 230 GLN B CA 1
ATOM 4056 C C . GLN B 1 232 ? 72.382 -4.133 65.383 1.00 50.25 230 GLN B C 1
ATOM 4057 O O . GLN B 1 232 ? 72.421 -3.048 65.968 1.00 52.17 230 GLN B O 1
ATOM 4059 N N . GLU B 1 233 ? 73.470 -4.838 65.092 1.00 49.53 231 GLU B N 1
ATOM 4060 C CA . GLU B 1 233 ? 74.798 -4.322 65.383 1.00 42.56 231 GLU B CA 1
ATOM 4061 C C . GLU B 1 233 ? 75.132 -3.083 64.535 1.00 40.08 231 GLU B C 1
ATOM 4062 O O . GLU B 1 233 ? 75.597 -2.085 65.077 1.00 37.63 231 GLU B O 1
ATOM 4064 N N . ASP B 1 234 ? 74.884 -3.136 63.224 1.00 36.59 232 ASP B N 1
ATOM 4065 C CA . ASP B 1 234 ? 75.130 -1.980 62.353 1.00 35.99 232 ASP B CA 1
ATOM 4066 C C . ASP B 1 234 ? 74.348 -0.758 62.829 1.00 34.34 232 ASP B C 1
ATOM 4067 O O . ASP B 1 234 ? 74.877 0.353 62.911 1.00 27.47 232 ASP B O 1
ATOM 4072 N N . VAL B 1 235 ? 73.067 -0.982 63.107 1.00 39.85 233 VAL B N 1
ATOM 4073 C CA . VAL B 1 235 ? 72.168 0.062 63.591 1.00 40.00 233 VAL B CA 1
ATOM 4074 C C . VAL B 1 235 ? 72.663 0.704 64.890 1.00 39.73 233 VAL B C 1
ATOM 4075 O O . VAL B 1 235 ? 72.607 1.931 65.042 1.00 34.51 233 VAL B O 1
ATOM 4079 N N . GLU B 1 236 ? 73.130 -0.122 65.825 1.00 34.46 234 GLU B N 1
ATOM 4080 C CA . GLU B 1 236 ? 73.668 0.386 67.085 1.00 37.50 234 GLU B CA 1
ATOM 4081 C C . GLU B 1 236 ? 74.904 1.229 66.805 1.00 34.72 234 GLU B C 1
ATOM 4082 O O . GLU B 1 236 ? 75.201 2.207 67.507 1.00 33.43 234 GLU B O 1
ATOM 4088 N N . LEU B 1 237 ? 75.616 0.834 65.756 1.00 33.05 235 LEU B N 1
ATOM 4089 C CA . LEU B 1 237 ? 76.875 1.461 65.389 1.00 33.94 235 LEU B CA 1
ATOM 4090 C C . LEU B 1 237 ? 76.695 2.807 64.681 1.00 34.82 235 LEU B C 1
ATOM 4091 O O . LEU B 1 237 ? 77.453 3.747 64.939 1.00 32.71 235 LEU B O 1
ATOM 4096 N N . ALA B 1 238 ? 75.702 2.900 63.795 1.00 34.13 236 ALA B N 1
ATOM 4097 C CA . ALA B 1 238 ? 75.391 4.173 63.133 1.00 27.84 236 ALA B CA 1
ATOM 4098 C C . ALA B 1 238 ? 74.790 5.149 64.143 1.00 30.92 236 ALA B C 1
ATOM 4099 O O . ALA B 1 238 ? 74.884 6.361 63.988 1.00 33.47 236 ALA B O 1
ATOM 4101 N N . TYR B 1 239 ? 74.177 4.601 65.186 1.00 37.63 237 TYR B N 1
ATOM 4102 C CA . TYR B 1 239 ? 73.543 5.392 66.235 1.00 37.91 237 TYR B CA 1
ATOM 4103 C C . TYR B 1 239 ? 74.581 6.059 67.121 1.00 38.56 237 TYR B C 1
ATOM 4104 O O . TYR B 1 239 ? 74.555 7.276 67.316 1.00 42.25 237 TYR B O 1
ATOM 4113 N N . GLN B 1 240 ? 75.486 5.263 67.671 1.00 31.75 238 GLN B N 1
ATOM 4114 C CA . GLN B 1 240 ? 76.545 5.820 68.486 1.00 29.21 238 GLN B CA 1
ATOM 4115 C C . GLN B 1 240 ? 77.360 6.851 67.697 1.00 31.04 238 GLN B C 1
ATOM 4116 O O . GLN B 1 240 ? 77.779 7.877 68.251 1.00 31.99 238 GLN B O 1
ATOM 4122 N N . GLU B 1 241 ? 77.565 6.582 66.406 1.00 26.70 239 GLU B N 1
ATOM 4123 C CA . GLU B 1 241 ? 78.314 7.482 65.527 1.00 26.60 239 GLU B CA 1
ATOM 4124 C C . GLU B 1 241 ? 77.558 8.758 65.224 1.00 24.52 239 GLU B C 1
ATOM 4125 O O . GLU B 1 241 ? 78.122 9.838 65.296 1.00 27.82 239 GLU B O 1
ATOM 4131 N N . ALA B 1 242 ? 76.290 8.633 64.854 1.00 23.73 240 ALA B N 1
ATOM 4132 C CA . ALA B 1 242 ? 75.474 9.815 64.621 1.00 29.45 240 ALA B CA 1
ATOM 4133 C C . ALA B 1 242 ? 75.503 10.668 65.890 1.00 30.63 240 ALA B C 1
ATOM 4134 O O . ALA B 1 242 ? 75.700 11.889 65.845 1.00 24.08 240 ALA B O 1
ATOM 4136 N N . MET B 1 243 ? 75.319 10.006 67.027 1.00 31.41 241 MET B N 1
ATOM 4137 C CA . MET B 1 243 ? 75.198 10.700 68.292 1.00 31.89 241 MET B CA 1
ATOM 4138 C C . MET B 1 243 ? 76.494 11.451 68.562 1.00 31.64 241 MET B C 1
ATOM 4139 O O . MET B 1 243 ? 76.485 12.611 68.979 1.00 30.76 241 MET B O 1
ATOM 4144 N N . MET B 1 244 ? 77.610 10.785 68.298 1.00 32.11 242 MET B N 1
ATOM 4145 C CA . MET B 1 244 ? 78.933 11.380 68.464 1.00 31.39 242 MET B CA 1
ATOM 4146 C C . MET B 1 244 ? 79.155 12.644 67.633 1.00 29.08 242 MET B C 1
ATOM 4147 O O . MET B 1 244 ? 79.581 13.668 68.165 1.00 27.39 242 MET B O 1
ATOM 4152 N N . ASN B 1 245 ? 78.891 12.561 66.328 1.00 30.10 243 ASN B N 1
ATOM 4153 C CA . ASN B 1 245 ? 79.107 13.687 65.405 1.00 24.57 243 ASN B CA 1
ATOM 4154 C C . ASN B 1 245 ? 78.128 14.846 65.643 1.00 24.54 243 ASN B C 1
ATOM 4155 O O . ASN B 1 245 ? 78.481 16.015 65.491 1.00 28.74 243 ASN B O 1
ATOM 4160 N N . MET B 1 246 ? 76.889 14.518 66.000 1.00 27.09 244 MET B N 1
ATOM 4161 C CA . MET B 1 246 ? 75.894 15.541 66.303 1.00 26.14 244 MET B CA 1
ATOM 4162 C C . MET B 1 246 ? 76.262 16.332 67.566 1.00 25.13 244 MET B C 1
ATOM 4163 O O . MET B 1 246 ? 75.911 17.500 67.704 1.00 24.38 244 MET B O 1
ATOM 4168 N N . ALA B 1 247 ? 76.967 15.692 68.487 1.00 29.03 245 ALA B N 1
ATOM 4169 C CA . ALA B 1 247 ? 77.414 16.365 69.703 1.00 27.39 245 ALA B CA 1
ATOM 4170 C C . ALA B 1 247 ? 78.709 17.111 69.436 1.00 28.19 245 ALA B C 1
ATOM 4171 O O . ALA B 1 247 ? 79.124 17.933 70.243 1.00 36.73 245 ALA B O 1
ATOM 4173 N N . ARG B 1 248 ? 79.353 16.798 68.313 1.00 28.68 246 ARG B N 1
ATOM 4174 C CA . ARG B 1 248 ? 80.604 17.441 67.912 1.00 22.42 246 ARG B CA 1
ATOM 4175 C C . ARG B 1 248 ? 80.379 18.904 67.476 1.00 26.26 246 ARG B C 1
ATOM 4176 O O . ARG B 1 248 ? 79.587 19.184 66.562 1.00 23.31 246 ARG B O 1
ATOM 4184 N N . LEU B 1 249 ? 81.074 19.827 68.139 1.00 26.61 247 LEU B N 1
ATOM 4185 C CA . LEU B 1 249 ? 81.023 21.244 67.799 1.00 26.79 247 LEU B CA 1
ATOM 4186 C C . LEU B 1 249 ? 81.728 21.530 66.481 1.00 31.04 247 LEU B C 1
ATOM 4187 O O . LEU B 1 249 ? 82.773 20.928 66.177 1.00 29.70 247 LEU B O 1
ATOM 4192 N N . ASN B 1 250 ? 81.173 22.474 65.716 1.00 34.05 248 ASN B N 1
ATOM 4193 C CA . ASN B 1 250 ? 81.804 22.938 64.472 1.00 30.13 248 ASN B CA 1
ATOM 4194 C C . ASN B 1 250 ? 82.832 24.048 64.739 1.00 28.45 248 ASN B C 1
ATOM 4195 O O . ASN B 1 250 ? 83.355 24.675 63.807 1.00 21.11 248 ASN B O 1
ATOM 4200 N N . ARG B 1 251 ? 83.129 24.250 66.023 1.00 22.81 249 ARG B N 1
ATOM 4201 C CA . ARG B 1 251 ? 83.999 25.332 66.478 1.00 23.50 249 ARG B CA 1
ATOM 4202 C C . ARG B 1 251 ? 85.358 25.319 65.779 1.00 29.36 249 ARG B C 1
ATOM 4203 O O . ARG B 1 251 ? 85.830 26.342 65.251 1.00 28.74 249 ARG B O 1
ATOM 4211 N N . THR B 1 252 ? 85.984 24.149 65.768 1.00 32.20 250 THR B N 1
ATOM 4212 C CA . THR B 1 252 ? 87.266 23.986 65.088 1.00 31.11 250 THR B CA 1
ATOM 4213 C C . THR B 1 252 ? 87.143 24.338 63.602 1.00 32.04 250 THR B C 1
ATOM 4214 O O . THR B 1 252 ? 87.958 25.094 63.078 1.00 25.30 250 THR B O 1
ATOM 4218 N N . ALA B 1 253 ? 86.110 23.802 62.943 1.00 34.64 251 ALA B N 1
ATOM 4219 C CA . ALA B 1 253 ? 85.867 24.052 61.521 1.00 32.59 251 ALA B CA 1
ATOM 4220 C C . ALA B 1 253 ? 85.697 25.545 61.235 1.00 29.10 251 ALA B C 1
ATOM 4221 O O . ALA B 1 253 ? 86.195 26.049 60.227 1.00 30.98 251 ALA B O 1
ATOM 4223 N N . ALA B 1 254 ? 84.998 26.247 62.128 1.00 25.34 252 ALA B N 1
ATOM 4224 C CA . ALA B 1 254 ? 84.848 27.698 62.031 1.00 18.72 252 ALA B CA 1
ATOM 4225 C C . ALA B 1 254 ? 86.203 28.414 62.081 1.00 24.83 252 ALA B C 1
ATOM 4226 O O . ALA B 1 254 ? 86.445 29.331 61.298 1.00 25.49 252 ALA B O 1
ATOM 4228 N N . GLY B 1 255 ? 87.081 27.992 62.991 1.00 24.39 253 GLY B N 1
ATOM 4229 C CA . GLY B 1 255 ? 88.386 28.619 63.125 1.00 21.29 253 GLY B CA 1
ATOM 4230 C C . GLY B 1 255 ? 89.248 28.400 61.891 1.00 21.83 253 GLY B C 1
ATOM 4231 O O . GLY B 1 255 ? 89.944 29.312 61.429 1.00 19.42 253 GLY B O 1
ATOM 4232 N N . LEU B 1 256 ? 89.207 27.181 61.357 1.00 20.54 254 LEU B N 1
ATOM 4233 C CA . LEU B 1 256 ? 89.991 26.828 60.177 1.00 22.33 254 LEU B CA 1
ATOM 4234 C C . LEU B 1 256 ? 89.506 27.560 58.940 1.00 27.73 254 LEU B C 1
ATOM 4235 O O . LEU B 1 256 ? 90.272 27.741 58.010 1.00 26.47 254 LEU B O 1
ATOM 4240 N N . MET B 1 257 ? 88.243 27.988 58.926 1.00 24.69 255 MET B N 1
ATOM 4241 C CA . MET B 1 257 ? 87.731 28.758 57.791 1.00 24.64 255 MET B CA 1
ATOM 4242 C C . MET B 1 257 ? 88.458 30.089 57.599 1.00 30.00 255 MET B C 1
ATOM 4243 O O . MET B 1 257 ? 88.538 30.610 56.482 1.00 22.94 255 MET B O 1
ATOM 4248 N N . HIS B 1 258 ? 88.985 30.637 58.692 1.00 29.61 256 HIS B N 1
ATOM 4249 C CA . HIS B 1 258 ? 89.734 31.890 58.630 1.00 29.77 256 HIS B CA 1
ATOM 4250 C C . HIS B 1 258 ? 91.107 31.625 58.006 1.00 30.05 256 HIS B C 1
ATOM 4251 O O . HIS B 1 258 ? 91.516 32.267 57.035 1.00 26.94 256 HIS B O 1
ATOM 4258 N N . THR B 1 259 ? 91.798 30.654 58.594 1.00 36.12 257 THR B N 1
ATOM 4259 C CA . THR B 1 259 ? 93.141 30.242 58.209 1.00 33.83 257 THR B CA 1
ATOM 4260 C C . THR B 1 259 ? 93.229 29.874 56.729 1.00 33.70 257 THR B C 1
ATOM 4261 O O . THR B 1 259 ? 94.163 30.284 56.041 1.00 35.91 257 THR B O 1
ATOM 4265 N N . PHE B 1 260 ? 92.253 29.113 56.240 1.00 25.63 258 PHE B N 1
ATOM 4266 C CA . PHE B 1 260 ? 92.278 28.616 54.867 1.00 25.66 258 PHE B CA 1
ATOM 4267 C C . PHE B 1 260 ? 91.311 29.347 53.953 1.00 32.83 258 PHE B C 1
ATOM 4268 O O . PHE B 1 260 ? 90.858 28.815 52.935 1.00 35.72 258 PHE B O 1
ATOM 4276 N N . ASN B 1 261 ? 90.998 30.578 54.341 1.00 36.20 259 ASN B N 1
ATOM 4277 C CA . ASN B 1 261 ? 90.453 31.547 53.408 1.00 36.11 259 ASN B CA 1
ATOM 4278 C C . ASN B 1 261 ? 89.124 31.131 52.822 1.00 29.77 259 ASN B C 1
ATOM 4279 O O . ASN B 1 261 ? 88.907 31.272 51.615 1.00 22.92 259 ASN B O 1
ATOM 4284 N N . ALA B 1 262 ? 88.247 30.602 53.675 1.00 25.20 260 ALA B N 1
ATOM 4285 C CA . ALA B 1 262 ? 86.914 30.211 53.248 1.00 22.14 260 ALA B CA 1
ATOM 4286 C C . ALA B 1 262 ? 86.152 31.412 52.677 1.00 27.32 260 ALA B C 1
ATOM 4287 O O . ALA B 1 262 ? 86.179 32.507 53.242 1.00 25.67 260 ALA B O 1
ATOM 4289 N N . HIS B 1 263 ? 85.482 31.192 51.547 1.00 28.75 261 HIS B N 1
ATOM 4290 C CA . HIS B 1 263 ? 84.695 32.219 50.873 1.00 23.76 261 HIS B CA 1
ATOM 4291 C C . HIS B 1 263 ? 83.223 32.277 51.281 1.00 26.07 261 HIS B C 1
ATOM 4292 O O . HIS B 1 263 ? 82.578 33.312 51.104 1.00 27.54 261 HIS B O 1
ATOM 4299 N N . ALA B 1 264 ? 82.691 31.165 51.786 1.00 23.59 262 ALA B N 1
ATOM 4300 C CA . ALA B 1 264 ? 81.291 31.076 52.197 1.00 28.66 262 ALA B CA 1
ATOM 4301 C C . ALA B 1 264 ? 81.028 29.734 52.890 1.00 29.19 262 ALA B C 1
ATOM 4302 O O . ALA B 1 264 ? 81.636 28.713 52.540 1.00 25.09 262 ALA B O 1
ATOM 4304 N N . ALA B 1 265 ? 80.146 29.734 53.886 1.00 23.69 263 ALA B N 1
ATOM 4305 C CA . ALA B 1 265 ? 79.739 28.473 54.499 1.00 19.77 263 ALA B CA 1
ATOM 4306 C C . ALA B 1 265 ? 78.322 28.507 55.022 1.00 20.73 263 ALA B C 1
ATOM 4307 O O . ALA B 1 265 ? 77.788 29.569 55.352 1.00 21.47 263 ALA B O 1
ATOM 4309 N N . THR B 1 266 ? 77.718 27.324 55.063 1.00 19.02 264 THR B N 1
ATOM 4310 C CA . THR B 1 266 ? 76.497 27.088 55.818 1.00 28.94 264 THR B CA 1
ATOM 4311 C C . THR B 1 266 ? 76.676 25.788 56.639 1.00 30.71 264 THR B C 1
ATOM 4312 O O . THR B 1 266 ? 77.717 25.142 56.552 1.00 30.78 264 THR B O 1
ATOM 4316 N N . ASP B 1 267 ? 75.703 25.422 57.469 1.00 26.91 265 ASP B N 1
ATOM 4317 C CA . ASP B 1 267 ? 75.754 24.115 58.135 1.00 23.91 265 ASP B CA 1
ATOM 4318 C C . ASP B 1 267 ? 74.589 23.279 57.637 1.00 23.38 265 ASP B C 1
ATOM 4319 O O . ASP B 1 267 ? 73.592 23.811 57.132 1.00 26.96 265 ASP B O 1
ATOM 4324 N N . ILE B 1 268 ? 74.737 21.966 57.727 1.00 20.66 266 ILE B N 1
ATOM 4325 C CA . ILE B 1 268 ? 73.713 21.070 57.221 1.00 25.65 266 ILE B CA 1
ATOM 4326 C C . ILE B 1 268 ? 72.865 20.548 58.376 1.00 26.65 266 ILE B C 1
ATOM 4327 O O . ILE B 1 268 ? 73.251 19.642 59.120 1.00 25.40 266 ILE B O 1
ATOM 4332 N N . THR B 1 269 ? 71.709 21.164 58.529 1.00 25.13 267 THR B N 1
ATOM 4333 C CA . THR B 1 269 ? 70.790 20.772 59.567 1.00 28.57 267 THR B CA 1
ATOM 4334 C C . THR B 1 269 ? 69.453 20.290 58.933 1.00 28.27 267 THR B C 1
ATOM 4335 O O . THR B 1 269 ? 69.477 19.444 58.029 1.00 24.99 267 THR B O 1
ATOM 4339 N N . GLY B 1 270 ? 68.317 20.829 59.373 1.00 27.12 268 GLY B N 1
ATOM 4340 C CA . GLY B 1 270 ? 67.005 20.243 59.093 1.00 23.70 268 GLY B CA 1
ATOM 4341 C C . GLY B 1 270 ? 66.472 20.147 57.665 1.00 23.87 268 GLY B C 1
ATOM 4342 O O . GLY B 1 270 ? 65.667 19.268 57.370 1.00 28.76 268 GLY B O 1
ATOM 4343 N N . PHE B 1 271 ? 66.898 21.037 56.772 1.00 26.44 269 PHE B N 1
ATOM 4344 C CA . PHE B 1 271 ? 66.460 20.965 55.370 1.00 24.31 269 PHE B CA 1
ATOM 4345 C C . PHE B 1 271 ? 67.277 19.993 54.492 1.00 32.39 269 PHE B C 1
ATOM 4346 O O . PHE B 1 271 ? 67.015 19.895 53.297 1.00 36.13 269 PHE B O 1
ATOM 4354 N N . GLY B 1 272 ? 68.263 19.297 55.066 1.00 32.40 270 GLY B N 1
ATOM 4355 C CA . GLY B 1 272 ? 69.068 18.343 54.312 1.00 29.45 270 GLY B CA 1
ATOM 4356 C C . GLY B 1 272 ? 70.205 18.951 53.505 1.00 27.87 270 GLY B C 1
ATOM 4357 O O . GLY B 1 272 ? 70.238 20.154 53.265 1.00 27.58 270 GLY B O 1
ATOM 4358 N N . ILE B 1 273 ? 71.151 18.119 53.080 1.00 26.76 271 ILE B N 1
ATOM 4359 C CA . ILE B 1 273 ? 72.338 18.624 52.380 1.00 29.93 271 ILE B CA 1
ATOM 4360 C C . ILE B 1 273 ? 71.966 19.533 51.202 1.00 31.61 271 ILE B C 1
ATOM 4361 O O . ILE B 1 273 ? 72.619 20.557 50.968 1.00 34.03 271 ILE B O 1
ATOM 4366 N N . LEU B 1 274 ? 70.904 19.180 50.477 1.00 26.37 272 LEU B N 1
ATOM 4367 C CA . LEU B 1 274 ? 70.533 19.935 49.279 1.00 28.83 272 LEU B CA 1
ATOM 4368 C C . LEU B 1 274 ? 69.805 21.239 49.587 1.00 27.02 272 LEU B C 1
ATOM 4369 O O . LEU B 1 274 ? 70.050 22.247 48.941 1.00 30.97 272 LEU B O 1
ATOM 4374 N N . GLY B 1 275 ? 68.901 21.215 50.560 1.00 23.68 273 GLY B N 1
ATOM 4375 C CA . GLY B 1 275 ? 68.134 22.399 50.910 1.00 20.96 273 GLY B CA 1
ATOM 4376 C C . GLY B 1 275 ? 69.072 23.489 51.377 1.00 23.02 273 GLY B C 1
ATOM 4377 O O . GLY B 1 275 ? 68.970 24.647 50.964 1.00 24.45 273 GLY B O 1
ATOM 4378 N N . HIS B 1 276 ? 70.023 23.119 52.222 1.00 20.91 274 HIS B N 1
ATOM 4379 C CA . HIS B 1 276 ? 70.957 24.118 52.725 1.00 24.54 274 HIS B CA 1
ATOM 4380 C C . HIS B 1 276 ? 72.012 24.541 51.697 1.00 28.28 274 HIS B C 1
ATOM 4381 O O . HIS B 1 276 ? 72.431 25.704 51.685 1.00 27.19 274 HIS B O 1
ATOM 4388 N N . ALA B 1 277 ? 72.446 23.607 50.846 1.00 25.21 275 ALA B N 1
ATOM 4389 C CA . ALA B 1 277 ? 73.317 23.944 49.717 1.00 20.46 275 ALA B CA 1
ATOM 4390 C C . ALA B 1 277 ? 72.655 25.012 48.814 1.00 21.28 275 ALA B C 1
ATOM 4391 O O . ALA B 1 277 ? 73.256 26.040 48.481 1.00 23.00 275 ALA B O 1
ATOM 4393 N N . GLN B 1 278 ? 71.407 24.776 48.435 1.00 21.68 276 GLN B N 1
ATOM 4394 C CA . GLN B 1 278 ? 70.662 25.767 47.672 1.00 23.43 276 GLN B CA 1
ATOM 4395 C C . GLN B 1 278 ? 70.591 27.096 48.444 1.00 26.51 276 GLN B C 1
ATOM 4396 O O . GLN B 1 278 ? 70.779 28.175 47.875 1.00 24.11 276 GLN B O 1
ATOM 4402 N N . ASN B 1 279 ? 70.337 27.021 49.746 1.00 24.99 277 ASN B N 1
ATOM 4403 C CA . ASN B 1 279 ? 70.199 28.240 50.533 1.00 23.67 277 ASN B CA 1
ATOM 4404 C C . ASN B 1 279 ? 71.493 29.048 50.566 1.00 30.21 277 ASN B C 1
ATOM 4405 O O . ASN B 1 279 ? 71.473 30.282 50.552 1.00 26.91 277 ASN B O 1
ATOM 4410 N N . LEU B 1 280 ? 72.624 28.358 50.626 1.00 29.94 278 LEU B N 1
ATOM 4411 C CA . LEU B 1 280 ? 73.898 29.052 50.536 1.00 26.89 278 LEU B CA 1
ATOM 4412 C C . LEU B 1 280 ? 74.048 29.620 49.131 1.00 25.94 278 LEU B C 1
ATOM 4413 O O . LEU B 1 280 ? 74.369 30.792 48.970 1.00 26.86 278 LEU B O 1
ATOM 4418 N N . ALA B 1 281 ? 73.806 28.792 48.117 1.00 23.60 279 ALA B N 1
ATOM 4419 C CA . ALA B 1 281 ? 73.950 29.227 46.725 1.00 25.48 279 ALA B CA 1
ATOM 4420 C C . ALA B 1 281 ? 73.268 30.564 46.391 1.00 22.66 279 ALA B C 1
ATOM 4421 O O . ALA B 1 281 ? 73.848 31.389 45.668 1.00 20.38 279 ALA B O 1
ATOM 4423 N N . LYS B 1 282 ? 72.054 30.793 46.912 1.00 20.43 280 LYS B N 1
ATOM 4424 C CA . LYS B 1 282 ? 71.311 32.014 46.571 1.00 19.23 280 LYS B CA 1
ATOM 4425 C C . LYS B 1 282 ? 71.929 33.303 47.166 1.00 22.35 280 LYS B C 1
ATOM 4426 O O . LYS B 1 282 ? 71.729 34.406 46.649 1.00 21.01 280 LYS B O 1
ATOM 4432 N N . GLN B 1 283 ? 72.701 33.142 48.237 1.00 19.59 281 GLN B N 1
ATOM 4433 C CA . GLN B 1 283 ? 73.341 34.256 48.913 1.00 19.98 281 GLN B CA 1
ATOM 4434 C C . GLN B 1 283 ? 74.609 34.765 48.206 1.00 25.55 281 GLN B C 1
ATOM 4435 O O . GLN B 1 283 ? 75.168 35.808 48.586 1.00 23.66 281 GLN B O 1
ATOM 4441 N N . GLN B 1 284 ? 75.089 34.046 47.197 1.00 24.21 282 GLN B N 1
ATOM 4442 C CA . GLN B 1 284 ? 76.373 34.441 46.607 1.00 25.11 282 GLN B CA 1
ATOM 4443 C C . GLN B 1 284 ? 76.278 35.738 45.809 1.00 25.51 282 GLN B C 1
ATOM 4444 O O . GLN B 1 284 ? 75.347 35.949 45.039 1.00 24.95 282 GLN B O 1
ATOM 4450 N N . ARG B 1 285 ? 77.251 36.614 46.028 1.00 27.29 283 ARG B N 1
ATOM 4451 C CA . ARG B 1 285 ? 77.334 37.866 45.301 1.00 26.14 283 ARG B CA 1
ATOM 4452 C C . ARG B 1 285 ? 77.655 37.580 43.822 1.00 28.86 283 ARG B C 1
ATOM 4453 O O . ARG B 1 285 ? 77.090 38.203 42.922 1.00 23.29 283 ARG B O 1
ATOM 4455 N N . ASN B 1 286 ? 78.536 36.612 43.575 1.00 30.78 284 ASN B N 1
ATOM 4456 C CA . ASN B 1 286 ? 78.906 36.240 42.208 1.00 27.01 284 ASN B CA 1
ATOM 4457 C C . ASN B 1 286 ? 77.841 35.350 41.545 1.00 29.05 284 ASN B C 1
ATOM 4458 O O . ASN B 1 286 ? 77.069 34.670 42.215 1.00 27.85 284 ASN B O 1
ATOM 4463 N N . GLU B 1 287 ? 77.791 35.368 40.220 1.00 28.32 285 GLU B N 1
ATOM 4464 C CA . GLU B 1 287 ? 76.862 34.503 39.518 1.00 29.34 285 GLU B CA 1
ATOM 4465 C C . GLU B 1 287 ? 77.452 33.091 39.434 1.00 34.79 285 GLU B C 1
ATOM 4466 O O . GLU B 1 287 ? 78.032 32.696 38.415 1.00 34.22 285 GLU B O 1
ATOM 4472 N N . VAL B 1 288 ? 77.308 32.351 40.537 1.00 35.83 286 VAL B N 1
ATOM 4473 C CA . VAL B 1 288 ? 77.839 30.999 40.671 1.00 23.96 286 VAL B CA 1
ATOM 4474 C C . VAL B 1 288 ? 76.738 30.016 41.041 1.00 23.09 286 VAL B C 1
ATOM 4475 O O . VAL B 1 288 ? 75.679 30.409 41.516 1.00 25.69 286 VAL B O 1
ATOM 4479 N N . SER B 1 289 ? 77.006 28.738 40.808 1.00 25.67 287 SER B N 1
ATOM 4480 C CA . SER B 1 289 ? 76.136 27.656 41.240 1.00 26.98 287 SER B CA 1
ATOM 4481 C C . SER B 1 289 ? 76.986 26.553 41.846 1.00 23.03 287 SER B C 1
ATOM 4482 O O . SER B 1 289 ? 78.193 26.494 41.623 1.00 24.99 287 SER B O 1
ATOM 4485 N N . PHE B 1 290 ? 76.363 25.685 42.628 1.00 23.33 288 PHE B N 1
ATOM 4486 C CA . PHE B 1 290 ? 77.084 24.547 43.194 1.00 26.36 288 PHE B CA 1
ATOM 4487 C C . PHE B 1 290 ? 76.635 23.222 42.564 1.00 29.51 288 PHE B C 1
ATOM 4488 O O . PHE B 1 290 ? 75.440 23.000 42.359 1.00 28.02 288 PHE B O 1
ATOM 4496 N N . VAL B 1 291 ? 77.592 22.341 42.270 1.00 32.09 289 VAL B N 1
ATOM 4497 C CA . VAL B 1 291 ? 77.273 20.952 41.899 1.00 29.08 289 VAL B CA 1
ATOM 4498 C C . VAL B 1 291 ? 77.918 19.979 42.876 1.00 25.77 289 VAL B C 1
ATOM 4499 O O . VAL B 1 291 ? 79.134 19.987 43.045 1.00 27.30 289 VAL B O 1
ATOM 4503 N N . ILE B 1 292 ? 77.096 19.155 43.518 1.00 22.27 290 ILE B N 1
ATOM 4504 C CA . ILE B 1 292 ? 77.578 18.157 44.475 1.00 27.43 290 ILE B CA 1
ATOM 4505 C C . ILE B 1 292 ? 77.714 16.823 43.757 1.00 23.42 290 ILE B C 1
ATOM 4506 O O . ILE B 1 292 ? 76.768 16.334 43.156 1.00 23.04 290 ILE B O 1
ATOM 4511 N N . HIS B 1 293 ? 78.914 16.258 43.808 1.00 26.23 291 HIS B N 1
ATOM 4512 C CA . HIS B 1 293 ? 79.270 15.088 43.016 1.00 27.22 291 HIS B CA 1
ATOM 4513 C C . HIS B 1 293 ? 79.233 13.811 43.817 1.00 27.81 291 HIS B C 1
ATOM 4514 O O . HIS B 1 293 ? 79.041 12.727 43.261 1.00 26.74 291 HIS B O 1
ATOM 4521 N N . ASN B 1 294 ? 79.453 13.930 45.118 1.00 27.80 292 ASN B N 1
ATOM 4522 C CA . ASN B 1 294 ? 79.346 12.774 45.994 1.00 29.56 292 ASN B CA 1
ATOM 4523 C C . ASN B 1 294 ? 78.869 13.163 47.372 1.00 24.97 292 ASN B C 1
ATOM 4524 O O . ASN B 1 294 ? 78.816 14.341 47.698 1.00 25.17 292 ASN B O 1
ATOM 4529 N N . LEU B 1 295 ? 78.499 12.157 48.157 1.00 25.98 293 LEU B N 1
ATOM 4530 C CA . LEU B 1 295 ? 77.926 12.349 49.476 1.00 26.69 293 LEU B CA 1
ATOM 4531 C C . LEU B 1 295 ? 78.592 11.393 50.458 1.00 29.91 293 LEU B C 1
ATOM 4532 O O . LEU B 1 295 ? 78.451 10.174 50.317 1.00 32.23 293 LEU B O 1
ATOM 4537 N N . PRO B 1 296 ? 79.317 11.932 51.458 1.00 26.74 294 PRO B N 1
ATOM 4538 C CA . PRO B 1 296 ? 79.727 11.068 52.577 1.00 29.46 294 PRO B CA 1
ATOM 4539 C C . PRO B 1 296 ? 78.486 10.738 53.409 1.00 26.25 294 PRO B C 1
ATOM 4540 O O . PRO B 1 296 ? 77.723 11.647 53.771 1.00 18.08 294 PRO B O 1
ATOM 4544 N N . VAL B 1 297 ? 78.284 9.454 53.693 1.00 24.55 295 VAL B N 1
ATOM 4545 C CA . VAL B 1 297 ? 77.110 8.993 54.417 1.00 23.60 295 VAL B CA 1
ATOM 4546 C C . VAL B 1 297 ? 77.512 7.907 55.405 1.00 25.40 295 VAL B C 1
ATOM 4547 O O . VAL B 1 297 ? 78.176 6.947 55.029 1.00 27.59 295 VAL B O 1
ATOM 4551 N N . LEU B 1 298 ? 77.133 8.066 56.671 1.00 26.12 296 LEU B N 1
ATOM 4552 C CA . LEU B 1 298 ? 77.254 6.991 57.650 1.00 24.35 296 LEU B CA 1
ATOM 4553 C C . LEU B 1 298 ? 76.903 5.642 56.995 1.00 27.98 296 LEU B C 1
ATOM 4554 O O . LEU B 1 298 ? 75.828 5.473 56.422 1.00 27.84 296 LEU B O 1
ATOM 4559 N N . ALA B 1 299 ? 77.825 4.691 57.093 1.00 35.26 297 ALA B N 1
ATOM 4560 C CA . ALA B 1 299 ? 77.715 3.410 56.404 1.00 31.60 297 ALA B CA 1
ATOM 4561 C C . ALA B 1 299 ? 76.365 2.718 56.634 1.00 34.44 297 ALA B C 1
ATOM 4562 O O . ALA B 1 299 ? 75.811 2.758 57.735 1.00 32.43 297 ALA B O 1
ATOM 4564 N N . LYS B 1 300 ? 75.840 2.101 55.577 1.00 34.09 298 LYS B N 1
ATOM 4565 C CA . LYS B 1 300 ? 74.599 1.329 55.636 1.00 30.12 298 LYS B CA 1
ATOM 4566 C C . LYS B 1 300 ? 73.337 2.202 55.602 1.00 33.80 298 LYS B C 1
ATOM 4567 O O . LYS B 1 300 ? 72.237 1.688 55.425 1.00 34.04 298 LYS B O 1
ATOM 4570 N N . MET B 1 301 ? 73.479 3.517 55.766 1.00 31.79 299 MET B N 1
ATOM 4571 C CA . MET B 1 301 ? 72.294 4.374 55.821 1.00 25.42 299 MET B CA 1
ATOM 4572 C C . MET B 1 301 ? 71.678 4.703 54.457 1.00 26.20 299 MET B C 1
ATOM 4573 O O . MET B 1 301 ? 70.467 4.911 54.356 1.00 25.18 299 MET B O 1
ATOM 4578 N N . ALA B 1 302 ? 72.492 4.763 53.406 1.00 27.87 300 ALA B N 1
ATOM 4579 C CA . ALA B 1 302 ? 71.938 4.923 52.058 1.00 24.36 300 ALA B CA 1
ATOM 4580 C C . ALA B 1 302 ? 71.022 3.734 51.719 1.00 31.48 300 ALA B C 1
ATOM 4581 O O . ALA B 1 302 ? 69.867 3.901 51.312 1.00 34.49 300 ALA B O 1
ATOM 4583 N N . ALA B 1 303 ? 71.543 2.528 51.915 1.00 32.70 301 ALA B N 1
ATOM 4584 C CA . ALA B 1 303 ? 70.787 1.314 51.648 1.00 29.59 301 ALA B CA 1
ATOM 4585 C C . ALA B 1 303 ? 69.509 1.295 52.466 1.00 25.61 301 ALA B C 1
ATOM 4586 O O . ALA B 1 303 ? 68.462 0.880 51.979 1.00 25.80 301 ALA B O 1
ATOM 4588 N N . VAL B 1 304 ? 69.588 1.746 53.714 1.00 23.73 302 VAL B N 1
ATOM 4589 C CA . VAL B 1 304 ? 68.391 1.809 54.533 1.00 29.13 302 VAL B CA 1
ATOM 4590 C C . VAL B 1 304 ? 67.402 2.809 53.933 1.00 34.17 302 VAL B C 1
ATOM 4591 O O . VAL B 1 304 ? 66.233 2.477 53.722 1.00 35.58 302 VAL B O 1
ATOM 4595 N N . SER B 1 305 ? 67.864 4.028 53.649 1.00 29.44 303 SER B N 1
ATOM 4596 C CA . SER B 1 305 ? 66.986 5.041 53.062 1.00 25.03 303 SER B CA 1
ATOM 4597 C C . SER B 1 305 ? 66.390 4.496 51.761 1.00 33.46 303 SER B C 1
ATOM 4598 O O . SER B 1 305 ? 65.165 4.521 51.555 1.00 33.15 303 SER B O 1
ATOM 4601 N N . LYS B 1 306 ? 67.272 3.992 50.897 1.00 29.86 304 LYS B N 1
ATOM 4602 C CA . LYS B 1 306 ? 66.863 3.345 49.653 1.00 37.64 304 LYS B CA 1
ATOM 4603 C C . LYS B 1 306 ? 65.845 2.207 49.879 1.00 40.59 304 LYS B C 1
ATOM 4604 O O . LYS B 1 306 ? 64.887 2.066 49.113 1.00 42.02 304 LYS B O 1
ATOM 4606 N N . ALA B 1 307 ? 66.036 1.419 50.937 1.00 42.36 305 ALA B N 1
ATOM 4607 C CA . ALA B 1 307 ? 65.073 0.366 51.310 1.00 42.31 305 ALA B CA 1
ATOM 4608 C C . ALA B 1 307 ? 63.663 0.866 51.727 1.00 50.03 305 ALA B C 1
ATOM 4609 O O . ALA B 1 307 ? 62.690 0.104 51.672 1.00 46.51 305 ALA B O 1
ATOM 4611 N N . CYS B 1 308 ? 63.552 2.128 52.142 1.00 43.61 306 CYS B N 1
ATOM 4612 C CA . CYS B 1 308 ? 62.273 2.665 52.611 1.00 37.69 306 CYS B CA 1
ATOM 4613 C C . CYS B 1 308 ? 61.633 3.662 51.634 1.00 40.39 306 CYS B C 1
ATOM 4614 O O . CYS B 1 308 ? 60.937 4.603 52.036 1.00 40.18 306 CYS B O 1
ATOM 4617 N N . GLY B 1 309 ? 61.870 3.449 50.347 1.00 41.79 307 GLY B N 1
ATOM 4618 C CA . GLY B 1 309 ? 61.250 4.263 49.322 1.00 39.36 307 GLY B CA 1
ATOM 4619 C C . GLY B 1 309 ? 61.519 5.748 49.462 1.00 40.42 307 GLY B C 1
ATOM 4620 O O . GLY B 1 309 ? 62.670 6.186 49.520 1.00 39.44 307 GLY B O 1
ATOM 4621 N N . ASN B 1 310 ? 60.441 6.523 49.502 1.00 41.14 308 ASN B N 1
ATOM 4622 C CA . ASN B 1 310 ? 60.535 7.972 49.563 1.00 43.21 308 ASN B CA 1
ATOM 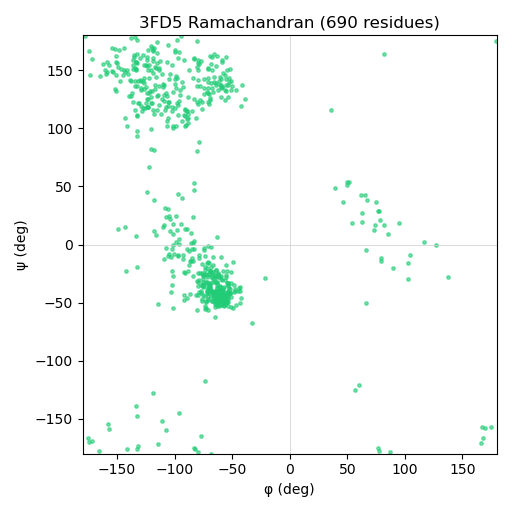4623 C C . ASN B 1 310 ? 60.375 8.523 50.991 1.00 44.92 308 ASN B C 1
ATOM 4624 O O . ASN B 1 310 ? 59.992 9.676 51.186 1.00 46.85 308 ASN B O 1
ATOM 4626 N N . MET B 1 311 ? 60.677 7.700 51.992 1.00 44.90 309 MET B N 1
ATOM 4627 C CA . MET B 1 311 ? 60.496 8.107 53.385 1.00 44.18 309 MET B CA 1
ATOM 4628 C C . MET B 1 311 ? 61.543 9.125 53.840 1.00 44.01 309 MET B C 1
ATOM 4629 O O . MET B 1 311 ? 61.203 10.159 54.444 1.00 38.04 309 MET B O 1
ATOM 4634 N N . PHE B 1 312 ? 62.810 8.809 53.560 1.00 39.87 310 PHE B N 1
ATOM 4635 C CA . PHE B 1 312 ? 63.935 9.651 53.951 1.00 33.30 310 PHE B CA 1
ATOM 4636 C C . PHE B 1 312 ? 64.438 10.475 52.780 1.00 35.22 310 PHE B C 1
ATOM 4637 O O . PHE B 1 312 ? 64.509 11.700 52.861 1.00 31.88 310 PHE B O 1
ATOM 4645 N N . GLY B 1 313 ? 64.771 9.799 51.686 1.00 39.78 311 GLY B N 1
ATOM 4646 C CA . GLY B 1 313 ? 65.282 10.477 50.511 1.00 35.90 311 GLY B CA 1
ATOM 4647 C C . GLY B 1 313 ? 66.727 10.879 50.707 1.00 32.60 311 GLY B C 1
ATOM 4648 O O . GLY B 1 313 ? 67.195 11.857 50.130 1.00 33.25 311 GLY B O 1
ATOM 4649 N N . LEU B 1 314 ? 67.440 10.111 51.521 1.00 32.98 312 LEU B N 1
ATOM 4650 C CA . LEU B 1 314 ? 68.832 10.402 51.831 1.00 34.40 312 LEU B CA 1
ATOM 4651 C C . LEU B 1 314 ? 69.659 10.508 50.555 1.00 41.84 312 LEU B C 1
ATOM 4652 O O . LEU B 1 314 ? 70.679 11.195 50.516 1.00 48.16 312 LEU B O 1
ATOM 4657 N N . MET B 1 315 ? 69.199 9.836 49.506 1.00 40.17 313 MET B N 1
ATOM 4658 C CA . MET B 1 315 ? 69.914 9.768 48.239 1.00 40.41 313 MET B CA 1
ATOM 4659 C C . MET B 1 315 ? 69.782 11.058 47.415 1.00 41.63 313 MET B C 1
ATOM 4660 O O . MET B 1 315 ? 70.640 11.364 46.580 1.00 40.14 313 MET B O 1
ATOM 4665 N N . HIS B 1 316 ? 68.708 11.811 47.658 1.00 40.94 314 HIS B N 1
ATOM 4666 C CA . HIS B 1 316 ? 68.385 12.987 46.848 1.00 40.97 314 HIS B CA 1
ATOM 4667 C C . HIS B 1 316 ? 68.765 14.324 47.485 1.00 39.18 314 HIS B C 1
ATOM 4668 O O . HIS B 1 316 ? 68.553 15.386 46.894 1.00 37.97 314 HIS B O 1
ATOM 4675 N N . GLY B 1 317 ? 69.333 14.260 48.687 1.00 35.35 315 GLY B N 1
ATOM 4676 C CA . GLY B 1 317 ? 69.795 15.445 49.384 1.00 27.72 315 GLY B CA 1
ATOM 4677 C C . GLY B 1 317 ? 68.706 16.123 50.185 1.00 31.16 315 GLY B C 1
ATOM 4678 O O . GLY B 1 317 ? 68.906 17.223 50.696 1.00 39.85 315 GLY B O 1
ATOM 4679 N N . THR B 1 318 ? 67.552 15.475 50.309 1.00 28.26 316 THR B N 1
ATOM 4680 C CA . THR B 1 318 ? 66.389 16.136 50.895 1.00 28.51 316 THR B CA 1
ATOM 4681 C C . THR B 1 318 ? 66.015 15.670 52.298 1.00 30.38 316 THR B C 1
ATOM 4682 O O . THR B 1 318 ? 65.105 16.220 52.909 1.00 36.64 316 THR B O 1
ATOM 4686 N N . CYS B 1 319 ? 66.735 14.684 52.819 1.00 29.15 317 CYS B N 1
ATOM 4687 C CA . CYS B 1 319 ? 66.495 14.179 54.172 1.00 30.33 317 CYS B CA 1
ATOM 4688 C C . CYS B 1 319 ? 67.081 15.093 55.249 1.00 28.37 317 CYS B C 1
ATOM 4689 O O . CYS B 1 319 ? 68.219 15.544 55.130 1.00 31.41 317 CYS B O 1
ATOM 4692 N N . PRO B 1 320 ? 66.314 15.347 56.320 1.00 28.60 318 PRO B N 1
ATOM 4693 C CA . PRO B 1 320 ? 66.798 16.178 57.430 1.00 25.05 318 PRO B CA 1
ATOM 4694 C C . PRO B 1 320 ? 68.131 15.688 57.986 1.00 25.66 318 PRO B C 1
ATOM 4695 O O . PRO B 1 320 ? 68.314 14.479 58.167 1.00 27.88 318 PRO B O 1
ATOM 4699 N N . GLU B 1 321 ? 69.043 16.619 58.270 1.00 29.00 319 GLU B N 1
ATOM 4700 C CA . GLU B 1 321 ? 70.140 16.352 59.199 1.00 25.15 319 GLU B CA 1
ATOM 4701 C C . GLU B 1 321 ? 69.836 17.109 60.491 1.00 29.04 319 GLU B C 1
ATOM 4702 O O . GLU B 1 321 ? 69.072 18.076 60.496 1.00 27.94 319 GLU B O 1
ATOM 4708 N N . THR B 1 322 ? 70.421 16.657 61.588 1.00 27.37 320 THR B N 1
ATOM 4709 C CA . THR B 1 322 ? 70.413 17.425 62.820 1.00 26.45 320 THR B CA 1
ATOM 4710 C C . THR B 1 322 ? 71.853 17.686 63.216 1.00 29.85 320 THR B C 1
ATOM 4711 O O . THR B 1 322 ? 72.665 16.750 63.297 1.00 26.07 320 THR B O 1
ATOM 4715 N N . SER B 1 323 ? 72.183 18.954 63.450 1.00 26.37 321 SER B N 1
ATOM 4716 C CA . SER B 1 323 ? 73.521 19.291 63.903 1.00 20.01 321 SER B CA 1
ATOM 4717 C C . SER B 1 323 ? 74.534 18.624 62.996 1.00 24.68 321 SER B C 1
ATOM 4718 O O . SER B 1 323 ? 75.436 17.934 63.458 1.00 21.50 321 SER B O 1
ATOM 4721 N N . GLY B 1 324 ? 74.368 18.820 61.693 1.00 23.46 322 GLY B N 1
ATOM 4722 C CA . GLY B 1 324 ? 75.324 18.292 60.747 1.00 20.21 322 GLY B CA 1
ATOM 4723 C C . GLY B 1 324 ? 76.575 19.142 60.712 1.00 22.89 322 GLY B C 1
ATOM 4724 O O . GLY B 1 324 ? 76.813 19.978 61.600 1.00 22.04 322 GLY B O 1
ATOM 4725 N N . GLY B 1 325 ? 77.380 18.951 59.675 1.00 26.38 323 GLY B N 1
ATOM 4726 C CA . GLY B 1 325 ? 78.641 19.673 59.578 1.00 31.47 323 GLY B CA 1
ATOM 4727 C C . GLY B 1 325 ? 78.557 20.945 58.752 1.00 27.70 323 GLY B C 1
ATOM 4728 O O . GLY B 1 325 ? 77.494 21.280 58.223 1.00 29.39 323 GLY B O 1
ATOM 4729 N N . LEU B 1 326 ? 79.675 21.657 58.642 1.00 23.64 324 LEU B N 1
ATOM 4730 C CA . LEU B 1 326 ? 79.741 22.845 57.786 1.00 27.71 324 LEU B CA 1
ATOM 4731 C C . LEU B 1 326 ? 79.956 22.448 56.322 1.00 28.52 324 LEU B C 1
ATOM 4732 O O . LEU B 1 326 ? 80.758 21.560 56.026 1.00 27.63 324 LEU B O 1
ATOM 4737 N N . LEU B 1 327 ? 79.210 23.101 55.429 1.00 27.46 325 LEU B N 1
ATOM 4738 C CA . LEU B 1 327 ? 79.437 23.042 53.987 1.00 27.28 325 LEU B CA 1
ATOM 4739 C C . LEU B 1 327 ? 80.141 24.331 53.587 1.00 21.19 325 LEU B C 1
ATOM 4740 O O . LEU B 1 327 ? 79.573 25.415 53.709 1.00 24.17 325 LEU B O 1
ATOM 4745 N N . ILE B 1 328 ? 81.376 24.208 53.118 1.00 20.44 326 ILE B N 1
ATOM 4746 C CA . ILE B 1 328 ? 82.287 25.347 52.973 1.00 24.63 326 ILE B CA 1
ATOM 4747 C C . ILE B 1 328 ? 82.777 25.542 51.529 1.00 26.94 326 ILE B C 1
ATOM 4748 O O . ILE B 1 328 ? 83.215 24.584 50.879 1.00 28.91 326 ILE B O 1
ATOM 4753 N N . CYS B 1 329 ? 82.706 26.784 51.046 1.00 23.59 327 CYS B N 1
ATOM 4754 C CA . CYS B 1 329 ? 83.319 27.165 49.771 1.00 28.30 327 CYS B CA 1
ATOM 4755 C C . CYS B 1 329 ? 84.763 27.598 50.012 1.00 30.79 327 CYS B C 1
ATOM 4756 O O . CYS B 1 329 ? 85.006 28.663 50.591 1.00 27.48 327 CYS B O 1
ATOM 4759 N N . LEU B 1 330 ? 85.710 26.773 49.575 1.00 25.15 328 LEU B N 1
ATOM 4760 C CA . LEU B 1 330 ? 87.127 27.034 49.803 1.00 29.90 328 LEU B CA 1
ATOM 4761 C C . LEU B 1 330 ? 87.819 27.239 48.478 1.00 32.90 328 LEU B C 1
ATOM 4762 O O . LEU B 1 330 ? 87.386 26.675 47.471 1.00 36.07 328 LEU B O 1
ATOM 4767 N N . PRO B 1 331 ? 88.906 28.033 48.473 1.00 32.13 329 PRO B N 1
ATOM 4768 C CA . PRO B 1 331 ? 89.766 28.050 47.292 1.00 27.99 329 PRO B CA 1
ATOM 4769 C C . PRO B 1 331 ? 90.218 26.628 46.966 1.00 29.15 329 PRO B C 1
ATOM 4770 O O . PRO B 1 331 ? 90.563 25.838 47.858 1.00 24.48 329 PRO B O 1
ATOM 4774 N N . ARG B 1 332 ? 90.185 26.297 45.682 1.00 31.69 330 ARG B N 1
ATOM 4775 C CA . ARG B 1 332 ? 90.614 24.990 45.221 1.00 32.44 330 ARG B CA 1
ATOM 4776 C C . ARG B 1 332 ? 91.925 24.567 45.879 1.00 37.21 330 ARG B C 1
ATOM 4777 O O . ARG B 1 332 ? 92.083 23.412 46.255 1.00 43.07 330 ARG B O 1
ATOM 4779 N N . GLU B 1 333 ? 92.853 25.505 46.041 1.00 39.68 331 GLU B N 1
ATOM 4780 C CA . GLU B 1 333 ? 94.182 25.196 46.587 1.00 39.97 331 GLU B CA 1
ATOM 4781 C C . GLU B 1 333 ? 94.287 25.176 48.127 1.00 35.86 331 GLU B C 1
ATOM 4782 O O . GLU B 1 333 ? 95.293 24.724 48.664 1.00 37.96 331 GLU B O 1
ATOM 4784 N N . GLN B 1 334 ? 93.254 25.667 48.815 1.00 30.23 332 GLN B N 1
ATOM 4785 C CA . GLN B 1 334 ? 93.184 25.693 50.283 1.00 31.36 332 GLN B CA 1
ATOM 4786 C C . GLN B 1 334 ? 92.322 24.547 50.792 1.00 35.86 332 GLN B C 1
ATOM 4787 O O . GLN B 1 334 ? 92.224 24.315 52.002 1.00 35.95 332 GLN B O 1
ATOM 4793 N N . ALA B 1 335 ? 91.672 23.857 49.860 1.00 34.97 333 ALA B N 1
ATOM 4794 C CA . ALA B 1 335 ? 90.723 22.808 50.192 1.00 34.98 333 ALA B CA 1
ATOM 4795 C C . ALA B 1 335 ? 91.408 21.637 50.877 1.00 33.94 333 ALA B C 1
ATOM 4796 O O . ALA B 1 335 ? 90.983 21.205 51.948 1.00 33.17 333 ALA B O 1
ATOM 4798 N N . ALA B 1 336 ? 92.476 21.134 50.261 1.00 34.15 334 ALA B N 1
ATOM 4799 C CA . ALA B 1 336 ? 93.194 19.967 50.779 1.00 30.74 334 ALA B CA 1
ATOM 4800 C C . ALA B 1 336 ? 93.963 20.245 52.078 1.00 30.64 334 ALA B C 1
ATOM 4801 O O . ALA B 1 336 ? 94.021 19.394 52.958 1.00 30.52 334 ALA B O 1
ATOM 4803 N N . ARG B 1 337 ? 94.550 21.438 52.187 1.00 33.76 335 ARG B N 1
ATOM 4804 C CA . ARG B 1 337 ? 95.213 21.881 53.413 1.00 31.33 335 ARG B CA 1
ATOM 4805 C C . ARG B 1 337 ? 94.228 21.915 54.582 1.00 25.13 335 ARG B C 1
ATOM 4806 O O . ARG B 1 337 ? 94.546 21.470 55.686 1.00 25.24 335 ARG B O 1
ATOM 4808 N N . PHE B 1 338 ? 93.034 22.458 54.325 1.00 25.89 336 PHE B N 1
ATOM 4809 C CA . PHE B 1 338 ? 91.925 22.480 55.288 1.00 23.22 336 PHE B CA 1
ATOM 4810 C C . PHE B 1 338 ? 91.526 21.083 55.780 1.00 25.51 336 PHE B C 1
ATOM 4811 O O . PHE B 1 338 ? 91.433 20.854 56.989 1.00 24.07 336 PHE B O 1
ATOM 4819 N N . CYS B 1 339 ? 91.275 20.165 54.839 1.00 23.93 337 CYS B N 1
ATOM 4820 C CA . CYS B 1 339 ? 90.942 18.777 55.164 1.00 26.85 337 CYS B CA 1
ATOM 4821 C C . CYS B 1 339 ? 92.057 18.117 55.979 1.00 28.91 337 CYS B C 1
ATOM 4822 O O . CYS B 1 339 ? 91.803 17.530 57.036 1.00 23.29 337 CYS B O 1
ATOM 4825 N N . ALA B 1 340 ? 93.293 18.245 55.496 1.00 30.46 338 ALA B N 1
ATOM 4826 C CA . ALA B 1 340 ? 94.477 17.736 56.196 1.00 30.65 338 ALA B CA 1
ATOM 4827 C C . ALA B 1 340 ? 94.479 18.165 57.648 1.00 29.73 338 ALA B C 1
ATOM 4828 O O . ALA B 1 340 ? 94.586 17.354 58.572 1.00 31.46 338 ALA B O 1
ATOM 4830 N N . GLU B 1 341 ? 94.376 19.470 57.824 1.00 30.00 339 GLU B N 1
ATOM 4831 C CA . GLU B 1 341 ? 94.435 20.108 59.127 1.00 34.79 339 GLU B CA 1
ATOM 4832 C C . GLU B 1 341 ? 93.310 19.650 60.054 1.00 33.57 339 GLU B C 1
ATOM 4833 O O . GLU B 1 341 ? 93.539 19.345 61.226 1.00 32.73 339 GLU B O 1
ATOM 4839 N N . ILE B 1 342 ? 92.084 19.622 59.542 1.00 33.41 340 ILE B N 1
ATOM 4840 C CA . ILE B 1 342 ? 90.946 19.335 60.406 1.00 30.50 340 ILE B CA 1
ATOM 4841 C C . ILE B 1 342 ? 91.038 17.892 60.883 1.00 25.35 340 ILE B C 1
ATOM 4842 O O . ILE B 1 342 ? 90.789 17.605 62.061 1.00 27.94 340 ILE B O 1
ATOM 4847 N N . LYS B 1 343 ? 91.442 17.004 59.978 1.00 24.32 341 LYS B N 1
ATOM 4848 C CA . LYS B 1 343 ? 91.518 15.574 60.274 1.00 27.31 341 LYS B CA 1
ATOM 4849 C C . LYS B 1 343 ? 92.715 15.235 61.152 1.00 39.10 341 LYS B C 1
ATOM 4850 O O . LYS B 1 343 ? 92.599 14.455 62.097 1.00 39.81 341 LYS B O 1
ATOM 4856 N N . SER B 1 344 ? 93.867 15.819 60.854 1.00 44.08 342 SER B N 1
ATOM 4857 C CA . SER B 1 344 ? 95.034 15.559 61.676 1.00 49.78 342 SER B CA 1
ATOM 4858 C C . SER B 1 344 ? 95.573 16.804 62.365 1.00 49.20 342 SER B C 1
ATOM 4859 O O . SER B 1 344 ? 96.533 17.417 61.893 1.00 56.76 342 SER B O 1
ATOM 4862 N N . PRO B 1 345 ? 94.959 17.190 63.484 1.00 40.09 343 PRO B N 1
ATOM 4863 C CA . PRO B 1 345 ? 95.558 18.295 64.236 1.00 49.25 343 PRO B CA 1
ATOM 4864 C C . PRO B 1 345 ? 96.630 17.803 65.221 1.00 53.33 343 PRO B C 1
ATOM 4865 O O . PRO B 1 345 ? 96.413 17.816 66.438 1.00 56.27 343 PRO B O 1
ATOM 4869 N N . GLU B 1 349 ? 93.394 13.772 66.560 1.00 65.83 347 GLU B N 1
ATOM 4870 C CA . GLU B 1 349 ? 92.732 14.790 67.373 1.00 65.02 347 GLU B CA 1
ATOM 4871 C C . GLU B 1 349 ? 91.434 15.287 66.710 1.00 56.77 347 GLU B C 1
ATOM 4872 O O . GLU B 1 349 ? 90.478 15.662 67.398 1.00 55.29 347 GLU B O 1
ATOM 4878 N N . GLY B 1 350 ? 91.409 15.259 65.376 1.00 47.91 348 GLY B N 1
ATOM 4879 C CA . GLY B 1 350 ? 90.317 15.809 64.592 1.00 37.45 348 GLY B CA 1
ATOM 4880 C C . GLY B 1 350 ? 89.529 14.784 63.810 1.00 33.25 348 GLY B C 1
ATOM 4881 O O . GLY B 1 350 ? 89.715 13.580 63.981 1.00 40.02 348 GLY B O 1
ATOM 4882 N N . HIS B 1 351 ? 88.643 15.272 62.945 1.00 28.55 349 HIS B N 1
ATOM 4883 C CA . HIS B 1 351 ? 87.711 14.426 62.202 1.00 25.17 349 HIS B CA 1
ATOM 4884 C C . HIS B 1 351 ? 87.839 14.736 60.729 1.00 29.49 349 HIS B C 1
ATOM 4885 O O . HIS B 1 351 ? 87.870 15.904 60.343 1.00 30.64 349 HIS B O 1
ATOM 4892 N N . GLN B 1 352 ? 87.918 13.701 59.898 1.00 28.64 350 GLN B N 1
ATOM 4893 C CA . GLN B 1 352 ? 88.096 13.923 58.472 1.00 25.86 350 GLN B CA 1
ATOM 4894 C C . GLN B 1 352 ? 86.968 14.775 57.865 1.00 28.49 350 GLN B C 1
ATOM 4895 O O . GLN B 1 352 ? 85.809 14.722 58.313 1.00 24.70 350 GLN B O 1
ATOM 4901 N N . ALA B 1 353 ? 87.320 15.561 56.849 1.00 27.22 351 ALA B N 1
ATOM 4902 C CA . ALA B 1 353 ? 86.350 16.318 56.066 1.00 24.53 351 ALA B CA 1
ATOM 4903 C C . ALA B 1 353 ? 86.395 15.775 54.657 1.00 29.03 351 ALA B C 1
ATOM 4904 O O . ALA B 1 353 ? 87.343 15.082 54.299 1.00 35.06 351 ALA B O 1
ATOM 4906 N N . TRP B 1 354 ? 85.384 16.100 53.853 1.00 32.25 352 TRP B N 1
ATOM 4907 C CA . TRP B 1 354 ? 85.317 15.630 52.471 1.00 30.30 352 TRP B CA 1
ATOM 4908 C C . TRP B 1 354 ? 85.065 16.749 51.480 1.00 25.62 352 TRP B C 1
ATOM 4909 O O . TRP B 1 354 ? 84.258 17.634 51.724 1.00 19.44 352 TRP B O 1
ATOM 4920 N N . ILE B 1 355 ? 85.725 16.679 50.335 1.00 26.23 353 ILE B N 1
ATOM 4921 C CA . ILE B 1 355 ? 85.392 17.572 49.234 1.00 27.61 353 ILE B CA 1
ATOM 4922 C C . ILE B 1 355 ? 84.305 16.907 48.388 1.00 32.38 353 ILE B C 1
ATOM 4923 O O . ILE B 1 355 ? 84.525 15.849 47.798 1.00 27.68 353 ILE B O 1
ATOM 4928 N N . ILE B 1 356 ? 83.119 17.509 48.349 1.00 30.55 354 ILE B N 1
ATOM 4929 C CA . ILE B 1 356 ? 81.968 16.817 47.782 1.00 24.48 354 ILE B CA 1
ATOM 4930 C C . ILE B 1 356 ? 81.527 17.400 46.447 1.00 19.31 354 ILE B C 1
ATOM 4931 O O . ILE B 1 356 ? 80.742 16.798 45.732 1.00 18.96 354 ILE B O 1
ATOM 4936 N N . GLY B 1 357 ? 82.039 18.572 46.103 1.00 23.90 355 GLY B N 1
ATOM 4937 C CA . GLY B 1 357 ? 81.600 19.211 44.879 1.00 19.39 355 GLY B CA 1
ATOM 4938 C C . GLY B 1 357 ? 82.332 20.487 44.539 1.00 21.06 355 GLY B C 1
ATOM 4939 O O . GLY B 1 357 ? 83.365 20.807 45.124 1.00 22.77 355 GLY B O 1
ATOM 4940 N N . ILE B 1 358 ? 81.763 21.223 43.593 1.00 22.73 356 ILE B N 1
ATOM 4941 C CA . ILE B 1 358 ? 82.432 22.344 42.969 1.00 25.05 356 ILE B CA 1
ATOM 4942 C C . ILE B 1 358 ? 81.468 23.513 42.854 1.00 25.96 356 ILE B C 1
ATOM 4943 O O . ILE B 1 358 ? 80.259 23.332 42.817 1.00 26.66 356 ILE B O 1
ATOM 4948 N N . VAL B 1 359 ? 82.006 24.721 42.812 1.00 30.36 357 VAL B N 1
ATOM 4949 C CA . VAL B 1 359 ? 81.199 25.856 42.405 1.00 28.53 357 VAL B CA 1
ATOM 4950 C C . VAL B 1 359 ? 81.576 26.271 40.959 1.00 27.51 357 VAL B C 1
ATOM 4951 O O . VAL B 1 359 ? 82.740 26.167 40.534 1.00 23.73 357 VAL B O 1
ATOM 4955 N N . GLU B 1 360 ? 80.568 26.666 40.195 1.00 29.40 358 GLU B N 1
ATOM 4956 C CA . GLU B 1 360 ? 80.719 26.907 38.770 1.00 33.69 358 GLU B CA 1
ATOM 4957 C C . GLU B 1 360 ? 80.134 28.250 38.457 1.00 33.81 358 GLU B C 1
ATOM 4958 O O . GLU B 1 360 ? 79.327 28.760 39.221 1.00 28.45 358 GLU B O 1
ATOM 4964 N N . LYS B 1 361 ? 80.523 28.817 37.322 1.00 37.80 359 LYS B N 1
ATOM 4965 C CA . LYS B 1 361 ? 79.754 29.905 36.753 1.00 40.05 359 LYS B CA 1
ATOM 4966 C C . LYS B 1 361 ? 78.325 29.356 36.651 1.00 36.81 359 LYS B C 1
ATOM 4967 O O . LYS B 1 361 ? 78.121 28.271 36.104 1.00 39.35 359 LYS B O 1
ATOM 4973 N N . GLY B 1 362 ? 77.347 30.076 37.207 1.00 33.34 360 GLY B N 1
ATOM 4974 C CA . GLY B 1 362 ? 75.969 29.602 37.237 1.00 25.33 360 GLY B CA 1
ATOM 4975 C C . GLY B 1 362 ? 74.959 30.625 37.730 1.00 29.56 360 GLY B C 1
ATOM 4976 O O . GLY B 1 362 ? 75.283 31.792 37.900 1.00 33.38 360 GLY B O 1
ATOM 4977 N N . ASN B 1 363 ? 73.732 30.186 37.987 1.00 28.93 361 ASN B N 1
ATOM 4978 C CA . ASN B 1 363 ? 72.653 31.112 38.303 1.00 29.84 361 ASN B CA 1
ATOM 4979 C C . ASN B 1 363 ? 72.246 31.205 39.778 1.00 33.89 361 ASN B C 1
ATOM 4980 O O . ASN B 1 363 ? 71.119 31.626 40.075 1.00 36.79 361 ASN B O 1
ATOM 4985 N N . ARG B 1 364 ? 73.142 30.822 40.691 1.00 30.71 362 ARG B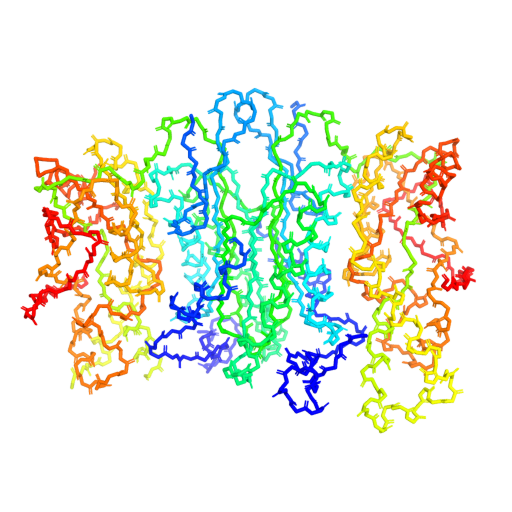 N 1
ATOM 4986 C CA . ARG B 1 364 ? 72.850 30.859 42.135 1.00 29.77 362 ARG B CA 1
ATOM 4987 C C . ARG B 1 364 ? 71.912 29.731 42.572 1.00 27.46 362 ARG B C 1
ATOM 4988 O O . ARG B 1 364 ? 71.054 29.903 43.448 1.00 27.07 362 ARG B O 1
ATOM 4996 N N . THR B 1 365 ? 72.084 28.570 41.963 1.00 30.11 363 THR B N 1
ATOM 4997 C CA . THR B 1 365 ? 71.333 27.392 42.379 1.00 32.55 363 THR B CA 1
ATOM 4998 C C . THR B 1 365 ? 72.267 26.253 42.753 1.00 33.46 363 THR B C 1
ATOM 4999 O O . THR B 1 365 ? 73.468 26.289 42.472 1.00 33.28 363 THR B O 1
ATOM 5003 N N . ALA B 1 366 ? 71.712 25.236 43.393 1.00 32.70 364 ALA B N 1
ATOM 5004 C CA . ALA B 1 366 ? 72.508 24.067 43.746 1.00 33.39 364 ALA B CA 1
ATOM 5005 C C . ALA B 1 366 ? 71.863 22.775 43.244 1.00 35.47 364 ALA B C 1
ATOM 5006 O O . ALA B 1 366 ? 70.633 22.640 43.253 1.00 31.34 364 ALA B O 1
ATOM 5008 N N . ARG B 1 367 ? 72.696 21.826 42.816 1.00 32.86 365 ARG B N 1
ATOM 5009 C CA . ARG B 1 367 ? 72.205 20.495 42.472 1.00 28.38 365 ARG B CA 1
ATOM 5010 C C . ARG B 1 367 ? 73.203 19.412 42.863 1.00 24.10 365 ARG B C 1
ATOM 5011 O O . ARG B 1 367 ? 74.402 19.644 42.892 1.00 28.28 365 ARG B O 1
ATOM 5019 N N . ILE B 1 368 ? 72.683 18.233 43.174 1.00 27.26 366 ILE B N 1
ATOM 5020 C CA . ILE B 1 368 ? 73.465 17.009 43.243 1.00 28.28 366 ILE B CA 1
ATOM 5021 C C . ILE B 1 368 ? 73.293 16.333 41.881 1.00 29.01 366 ILE B C 1
ATOM 5022 O O . ILE B 1 368 ? 72.180 16.257 41.374 1.00 30.09 366 ILE B O 1
ATOM 5027 N N . ILE B 1 369 ? 74.377 15.875 41.264 1.00 27.28 367 ILE B N 1
ATOM 5028 C CA . ILE B 1 369 ? 74.262 15.157 39.991 1.00 24.34 367 ILE B CA 1
ATOM 5029 C C . ILE B 1 369 ? 73.299 13.966 40.137 1.00 33.79 367 ILE B C 1
ATOM 5030 O O . ILE B 1 369 ? 73.022 13.533 41.259 1.00 35.13 367 ILE B O 1
ATOM 5035 N N . ASP B 1 370 ? 72.787 13.449 39.015 1.00 34.28 368 ASP B N 1
ATOM 5036 C CA . ASP B 1 370 ? 71.738 12.404 39.020 1.00 35.33 368 ASP B CA 1
ATOM 5037 C C . ASP B 1 370 ? 72.123 11.133 39.755 1.00 38.04 368 ASP B C 1
ATOM 5038 O O . ASP B 1 370 ? 71.309 10.547 40.472 1.00 45.13 368 ASP B O 1
ATOM 5043 N N . LYS B 1 371 ? 73.358 10.692 39.536 1.00 33.62 369 LYS B N 1
ATOM 5044 C CA . LYS B 1 371 ? 73.890 9.505 40.193 1.00 35.02 369 LYS B CA 1
ATOM 5045 C C . LYS B 1 371 ? 75.137 9.885 41.012 1.00 33.63 369 LYS B C 1
ATOM 5046 O O . LYS B 1 371 ? 76.272 9.747 40.546 1.00 31.69 369 LYS B O 1
ATOM 5050 N N . PRO B 1 372 ? 74.922 10.401 42.236 1.00 31.86 370 PRO B N 1
ATOM 5051 C CA . PRO B 1 372 ? 76.056 10.880 43.028 1.00 30.50 370 PRO B CA 1
ATOM 5052 C C . PRO B 1 372 ? 76.857 9.688 43.491 1.00 31.70 370 PRO B C 1
ATOM 5053 O O . PRO B 1 372 ? 76.252 8.629 43.646 1.00 30.98 370 PRO B O 1
ATOM 5057 N N . ARG B 1 373 ? 78.161 9.844 43.714 1.00 30.25 371 ARG B N 1
ATOM 5058 C CA . ARG B 1 373 ? 78.955 8.778 44.336 1.00 27.70 371 ARG B CA 1
ATOM 5059 C C . ARG B 1 373 ? 78.818 8.743 45.859 1.00 29.33 371 ARG B C 1
ATOM 5060 O O . ARG B 1 373 ? 79.091 9.733 46.543 1.00 24.24 371 ARG B O 1
ATOM 5068 N N . ILE B 1 374 ? 78.393 7.591 46.379 1.00 31.65 372 ILE B N 1
ATOM 5069 C CA . ILE B 1 374 ? 78.282 7.388 47.819 1.00 36.04 372 ILE B CA 1
ATOM 5070 C C . ILE B 1 374 ? 79.616 6.963 48.416 1.00 32.03 372 ILE B C 1
ATOM 5071 O O . ILE B 1 374 ? 80.135 5.891 48.110 1.00 32.26 372 ILE B O 1
ATOM 5076 N N . ILE B 1 375 ? 80.164 7.821 49.266 1.00 28.57 373 ILE B N 1
ATOM 5077 C CA . ILE B 1 375 ? 81.329 7.480 50.051 1.00 28.46 373 ILE B CA 1
ATOM 5078 C C . ILE B 1 375 ? 80.812 6.900 51.361 1.00 35.76 373 ILE B C 1
ATOM 5079 O O . ILE B 1 375 ? 80.343 7.638 52.235 1.00 38.93 373 ILE B O 1
ATOM 5084 N N . GLU B 1 376 ? 80.847 5.574 51.474 1.00 33.53 374 GLU B N 1
ATOM 5085 C CA . GLU B 1 376 ? 80.387 4.899 52.680 1.00 31.56 374 GLU B CA 1
ATOM 5086 C C . GLU B 1 376 ? 81.368 5.168 53.805 1.00 30.49 374 GLU B C 1
ATOM 5087 O O . GLU B 1 376 ? 82.557 4.859 53.696 1.00 33.36 374 GLU B O 1
ATOM 5093 N N . VAL B 1 377 ? 80.866 5.769 54.881 1.00 29.71 375 VAL B N 1
ATOM 5094 C CA . VAL B 1 377 ? 81.718 6.202 55.985 1.00 23.98 375 VAL B CA 1
ATOM 5095 C C . VAL B 1 377 ? 81.571 5.283 57.202 1.00 27.33 375 VAL B C 1
ATOM 5096 O O . VAL B 1 377 ? 80.480 5.143 57.754 1.00 25.43 375 VAL B O 1
ATOM 5100 N N . ALA B 1 378 ? 82.678 4.658 57.605 1.00 32.06 376 ALA B N 1
ATOM 5101 C CA . ALA B 1 378 ? 82.709 3.734 58.748 1.00 38.92 376 ALA B CA 1
ATOM 5102 C C . ALA B 1 378 ? 83.346 4.370 60.004 1.00 44.65 376 ALA B C 1
ATOM 5103 O O . ALA B 1 378 ? 84.267 5.190 59.891 1.00 47.11 376 ALA B O 1
ATOM 5105 N N . PRO B 1 379 ? 82.865 3.979 61.203 1.00 44.89 377 PRO B N 1
ATOM 5106 C CA . PRO B 1 379 ? 83.310 4.540 62.489 1.00 43.45 377 PRO B CA 1
ATOM 5107 C C . PRO B 1 379 ? 84.820 4.531 62.689 1.00 49.77 377 PRO B C 1
ATOM 5108 O O . PRO B 1 379 ? 85.288 5.375 63.461 1.00 53.79 377 PRO B O 1
#

Radius of gyration: 25.8 Å; Cα contacts (8 Å, |Δi|>4): 1751; chains: 2; bounding box: 68×70×70 Å

GO terms:
  GO:0031965 nuclear membrane (C, IDA)
  GO:0005886 plasma membrane (C, IDA)
  GO:0042803 protein homodimerization activity (F, IDA)
  GO:0046982 protein heterodimerization activity (F, IDA)
  GO:0005515 protein binding (F, IPI)
  GO:0005737 cytoplasm (C, IDA)
  GO:0016260 L-selenocysteine biosynthetic process (P, IDA)
  GO:0031965 nuclear membrane (C, EXP)
  GO:0005634 nucleus (C, EXP)
  GO:0005694 chromosome (C, EXP)
  GO:0005737 cytoplasm (C, EXP)
  GO:0005886 plasma membrane (C, EXP)
  GO:0045454 cell redox homeostasis (P, IMP)
  GO:0005524 ATP binding (F, TAS)
  GO:0005525 GTP binding (F, TAS)
  GO:0036211 protein modification process (P, TAS)
  GO:0042802 identical protein binding (F, IPI)

Organism: Homo sapiens (NCBI:txid9606)

Foldseek 3Di:
DVVQVDDPPDFQQVFDDAFQLFDDDDPVVCCVVDVVHLDFADPQALWTWAQDPPPRKTKTKHKDKHADLHRQLQLLLLLQQLQQCQSCLQFLQLAFAEKAWEWEDAPPDDPSCSVRRVVNSPNSNQVNQVVSVYGHDYYDYYYDNGIMTMMMTIDIDRPLRGAQQAQFDFQWFKKFFFADQSSLLSVCLVPCADVVRSVQLNVRLSVQSSDHQNVVSNVCSVQVFRHKHFAFSQFAQRNQLSSLLRYPAQKEWEFAAGAHEASSVSSCVVVPPRACRLQGGRGGRNTYMIIGGNPVRVVVSQVCQCPVVHGGMDRGTTMRGHHRGYGYDPDHHYHHDYD/DDQCVVQVHDSPDALPVLDDAFLQFDDDADVNVVVVCVVDVQDFADPQALWTWAQDPPDQKTKTKHKDKHFDLGRQQLLSLLLQQQLRQQSCLQFLALAFAEKAKEWEDAPPDDPSCCVRRVVSSVNSVQVNCVVSVYGHDYYDYYYDNGIMTMIMTMDTDHPLSTAAAAQFDFQWFKKFFFADQLSLLRVLLVCVVPVVSCVQCVVQDPNVLSVQLNVVSSVQSSDHLSVVSNVCSVQVWNHKHFAFNQFQFVVQLSSLQRYPAQKEKEFQAGEHAASRVSSCVSVPPRNPNVFRGGGHRSGTMIIGGRNVSRVVSQVCQVPVVHGGMDGGTGMRNHHSGYGYPPHHHYDHDGD

CATH classification: 3.30.1330.10 (+1 more: 3.90.650.10)